Protein 2WDA (pdb70)

Secondary structure (DSSP, 8-state):
-HHHHHHHHHHHHHHH--S--TTSTTHHHHHHHHHHHHHHHHHH---BTTBSSTT-BSSSTHHHHHHHHHHHHHHHHHHSTTSS-TT-HHHHHHHHHHHHHHHHHTSSTT----S-HHIIIIIHHHHHHHHHHHTHHHH-HHHHHHHHHHHHHHS-GGGGSSS-TTSSHHHHHHHHHHHHHHHHHTT-HHHHHHHHHHHGGGSS-BSSSSEEBTTS-EEETTTEE-TTTHHHHHHHHHHHHHHHHTTSTT----TTHHHHHHHIIIIIGGGEETTEE-GGGSGGGGG-SSBTT-TT----SHHHHHHHHHHHHHHHHTTS-HHHHHHHHHHHHHHHHH--SS-GGG-TT--HHHHHHHHHHHHSSSPPPPPPSEEEEEGGGTEEEEEETTEEEEEE---SSS-S--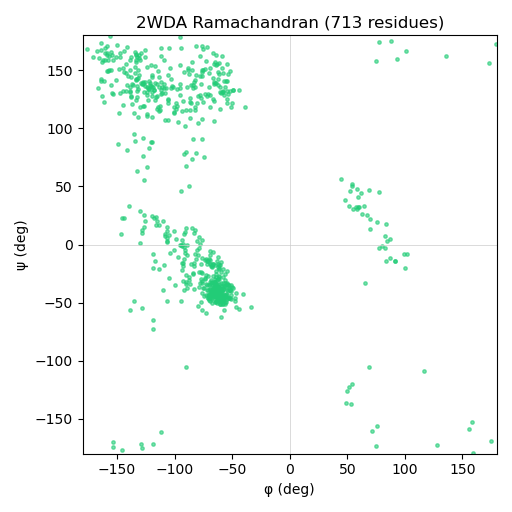-BTTB-TT-GGGGSSEEEEEETTS---TTTSS-TTTS-TTS-TT-EEE-----TTTT-STT----S---EEEEE-SS-EEEEEEEE-TTS--EEEEEEEE-SS-EEEEEEEEE--SSSEEEEEEEEEEEETT--PPEEEETTEEEETTTEEEE--TTT-EEEEEEEEEEGGGSBTTB---EEEEEEEEEEEEEEES-SSEEEEEEEEET--HHHHHHHHH-SSS-EEEEEETTEEEEEEGGGTEEEEEESSSEEETTEEESSSEEEEEEEETTEEEEEEE-TT-----EEEEE-S-EEEEEEE-TTEEEEE-BSSEEEEE--TTTTPPEEEEEEE-

Solvent-accessible surface area: 25377 Å² total; per-residue (Å²): 56,109,63,27,42,38,6,26,151,109,5,40,27,14,19,15,19,98,83,45,82,40,84,39,116,23,20,25,45,25,5,42,92,3,0,101,38,0,109,118,7,83,87,59,14,40,44,54,115,89,13,0,1,85,73,47,59,9,96,87,2,48,7,1,19,22,1,3,22,39,0,32,14,0,0,16,0,21,44,19,112,44,1,69,10,57,43,48,104,46,3,25,60,23,0,28,124,0,12,56,28,0,44,80,46,6,3,37,72,88,18,122,113,73,57,49,58,78,24,1,4,0,2,1,0,55,38,12,1,19,0,2,1,17,0,47,122,87,6,41,85,127,78,16,60,43,8,5,45,3,0,43,71,8,1,56,78,87,33,8,44,75,68,83,62,50,5,10,0,0,7,2,0,3,0,0,22,1,3,0,2,29,0,2,2,32,98,23,66,77,33,0,25,48,1,57,77,6,0,37,51,2,1,70,74,35,106,102,25,21,3,1,16,67,49,1,0,0,0,1,37,61,88,8,2,1,0,1,16,32,0,25,43,0,0,22,0,0,0,32,1,13,39,0,1,48,75,30,142,15,70,10,103,47,117,19,64,73,50,0,4,60,2,2,42,82,1,0,2,4,0,0,5,12,0,0,0,0,12,6,0,0,14,21,3,12,0,50,0,33,34,128,62,25,63,61,98,14,38,46,12,0,0,14,13,0,2,48,0,0,8,1,2,8,8,3,1,60,37,8,60,114,61,20,71,132,116,4,38,24,38,0,20,0,3,26,126,72,4,84,25,38,75,1,45,82,3,77,17,3,36,5,2,11,4,20,50,0,35,62,5,32,123,31,134,56,154,36,26,103,26,69,76,7,7,63,20,2,3,14,0,0,18,1,1,0,9,24,98,35,0,0,0,0,1,0,0,0,0,68,65,3,3,9,9,1,0,1,70,27,10,2,13,70,0,2,6,15,0,3,0,3,5,2,0,6,11,50,85,66,126,4,37,15,6,7,40,4,1,5,8,4,5,21,14,32,44,0,1,2,0,1,1,5,24,84,159,26,72,55,123,21,48,30,69,95,0,52,16,58,5,116,6,126,8,0,0,0,0,23,39,36,53,7,2,0,0,0,0,23,0,61,12,7,41,27,86,2,63,0,45,0,0,2,0,1,1,50,34,0,0,0,0,0,0,1,16,0,61,6,79,34,47,48,53,0,13,0,0,2,4,1,7,6,8,16,135,40,10,117,43,48,46,39,105,23,180,54,32,0,16,0,94,59,21,1,0,0,18,0,53,14,69,43,6,111,42,66,84,49,75,69,74,1,0,5,35,50,2,2,94,60,0,27,92,69,134,84,46,17,60,0,4,4,0,29,14,69,27,32,79,68,12,91,46,26,83,11,56,3,3,1,1,1,36,18,65,136,52,27,0,35,161,51,17,69,62,229,134,27,30,66,53,55,9,32,39,72,110,43,0,0,0,27,2,50,93,23,12,5,18,0,0,0,0,18,95,46,22,73,3,54,39,0,45,3,80,35,9,0,0,0,3,2,25,109,141,76,66,37,1,18,2,37,2,0,4,0,20,24,60,21,124,40,4,54,0,35,7,60,47,46,0,44,52,47,94,120,33,35,118,50,12,97,57,70,43,55,40,130,96,0,49,1,101,1,69,2,36,87,64,6,66,32,9,55,2,52,2,48,28,96

Nearest PDB structures (foldseek):
  2wda-assembly1_A  TM=1.001E+00  e=0.000E+00  Streptomyces violaceoruber
  2x03-assembly1_A  TM=9.486E-01  e=0.000E+00  Streptomyces coelicolor A3(2)
  1rwh-assembly1_A  TM=9.400E-01  e=1.380E-71  Paenarthrobacter aurescens
  6f2p-assembly1_A  TM=9.163E-01  e=7.583E-70  Paenibacillus
  8fnx-assembly1_A  TM=8.709E-01  e=1.068E-61  Cutibacterium acnes HL110PA3

Radius of gyration: 27.07 Å; Cα contacts (8 Å, |Δi|>4): 1788; chains: 1; bounding box: 62×79×57 Å

Foldseek 3Di:
DVLLLVLLVLLCCLVAHDDDDCVDPPNLVLLQVLLVLLVVCLVQQDQDLFAGGPPQGCVVVVSLLLLLVSLLSLLSNQPDPNHVCHVPVSSVVSSLVSLVSCLVRPQAQVDDDDHDLCSQQFRNLLSLLVSCSSCVVVNDDVSLVRSLRSNCRSQNLVLLPDCDDCCHQLSVLRNLSSLLSSCSSVVPVVSNLSSLVSCVVQQDADLFFAHAHPLQFGDHLGFAGACQASVLSRLQSLLSSQSSCPPHPNHRDPPSNVSSLVSVVRHFLLQDDLQFRDVLNHFLQLLAFQFPSDPLRHGDHRNNSSLSSLLSVLSNLVPDDPVSVQVSLQQLLQSQVRQPPARSLPRSVDRVNSNVSSVCSNVDDDHHDDRDAWKRWNLSNLKIWGHALFKIKIWAAFAPRHFCGADDQQTQQLSQRSHQGAIGMDGPPAHPCFSPQCDVFFDDSQAHAQGKAFPDDDDRQACHHSRNDGDHHQQFGWWGPGRKIKTWHFDQGGPFRWTKIWIWTGDNFKIKIKIWQTFGQPQGWMKGWNGKTWQFPPHDFDWDDDQFKIATHPWFIKGHHRVQKDKDKDKTKGASCVRGVRRDGDIDIIIMITIMGICDTGDGTDMGIMMTGTNDDPVVGVVVNVDPPQKDFQDHYQQKTWIQGVVQQKIWMFGNAFDDTVQKGKHGGKIKMWGDDVFKIKIKIAHRSQPQDKMKMKGQFAFDFWPDWDPQWDWDDHGRITMIIGRHHRSGYITMTMTGGD

B-factor: mean 25.22, std 9.28, range [2.0, 76.37]

InterPro domains:
  IPR003159 Polysaccharide lyase family 8, central domain [PF02278] (408-658)
  IPR004103 Polysaccharide lyase family 8, C-terminal [PF02884] (666-729)
  IPR006311 Twin-arginine translocation pathway, signal sequence [PS51318] (1-32)
  IPR008929 Chondroitin AC/alginate lyase [G3DSA:1.50.10.100] (35-405)
  IPR008929 Chondroitin AC/alginate lyase [SSF48230] (36-403)
  IPR011013 Galactose mutarotase-like domain superfamily [SSF74650] (406-660)
  IPR011071 Polysaccharide lyase family 8-like, C-terminal [G3DSA:2.60.220.10] (662-776)
  IPR011071 Polysaccharide lyase family 8-like, C-terminal [SSF49863] (663-775)
  IPR012970 Polysaccharide lyase 8, N-terminal alpha-helical [PF08124] (45-367)
  IPR014718 Glycoside hydrolase-type carbohydrate-binding [G3DSA:2.70.98.10] (406-661)
  IPR038970 Polysaccharide lyase 8 [PTHR38481] (1-737)

Sequence (742 aa):
ADPYDALRRRWLGITLGTGYDPAAEPYASRRLAETGERAREHRATMAPTPTSLWPGHPFDPPAGITFAYGRLWTMTEAYVQEGTGATGDPALLADILRGLDHLSATVYHPATTRYGNWWEWQIGSPRLLMDITAALYDHLGADRVAAACAAVDHFVPDAMLGAYTGTSTGANRVDLCRRSVALRGVLGRAPAKIALARDALSPVFPYVTKGDGLYADGSFVQHTWVAYSGTYGQVMLDGLGRLFTLLAGSEWEVTDPGRQLVLDSVEHAYAPLIHDGLVMDTVNGRAISRGYLKSDDLHVMRSDHFHGQQLIAAMAVLAGGASNAERERWHARIKGWIERDTVTPVLTAPQFPVADLTRLHAIADAPGEAAPEPVGHHHLFAAMDRAVHRRPAFTAGLAMASDRIAHYECGNGENPRGWHTGAGMLTWWANGTTRADQYTDWFWPTVDWYRLPGTTVSTKRLADRAGGEWGAPKPDVRWVGGATDGEYAAVGQHLKGLGSTLEARKSWFFLDDAVVCLGAGITTCADGVPVETVVDNRNLGEGGTQALVRGRHWAHLEGHGGWIVPGGALRTLREDRTGAWSDINTTSTTERRTRRWQTLWLDHGTDPAGADYVYTVMPGASRAALARRAADRHWLTVLANDDRRQAVSVPSLGLTAANFWQAGTTAGPLTTTAGASVLVRRRRGRTATLRVSEPPRTGEALEIVWDHPVVGAVLRADETVEILATGRRLHLRVTTPGVVCTTHECEVTLS

Structure (mmCIF, N/CA/C/O backbone):
data_2WDA
#
_entry.id   2WDA
#
_cell.length_a   140.508
_cell.length_b   140.508
_cell.length_c   100.764
_cell.angle_alpha   90.00
_cell.angle_beta   90.00
_cell.angle_gamma   90.00
#
_symmetry.space_group_name_H-M   'P 43 21 2'
#
loop_
_entity.id
_entity.type
_entity.pdbx_description
1 polymer 'PUTATIVE SECRETED LYASE'
2 branched '4-deoxy-alpha-L-threo-hex-4-enopyranuronic acid-(1-3)-2-acetamido-2-deoxy-4-O-sulfo-beta-D-galactopyranose'
3 non-polymer 'FORMIC ACID'
4 non-polymer GLYCEROL
5 non-polymer DI(HYDROXYETHYL)ETHER
6 non-polymer 'MAGNESIUM ION'
7 water water
#
loop_
_atom_site.group_PDB
_atom_site.id
_atom_site.type_symbol
_atom_site.label_atom_id
_atom_site.label_alt_id
_atom_site.label_comp_id
_atom_site.label_asym_id
_atom_site.label_entity_id
_atom_site.label_seq_id
_atom_site.pdbx_PDB_ins_code
_atom_site.Cartn_x
_atom_site.Cartn_y
_atom_site.Cartn_z
_atom_site.occupancy
_atom_site.B_iso_or_equiv
_atom_site.auth_seq_id
_atom_site.auth_comp_id
_atom_site.auth_asym_id
_atom_site.auth_atom_id
_atom_site.pdbx_PDB_model_num
ATOM 1 N N . ALA A 1 24 ? 13.017 43.135 8.682 1.00 50.41 24 ALA A N 1
ATOM 2 C CA . ALA A 1 24 ? 12.766 42.752 10.135 1.00 48.45 24 ALA A CA 1
ATOM 3 C C . ALA A 1 24 ? 12.261 41.340 10.356 1.00 46.76 24 ALA A C 1
ATOM 4 O O . ALA A 1 24 ? 12.739 40.625 11.243 1.00 46.12 24 ALA A O 1
ATOM 5 N N . ASP A 1 25 ? 11.292 40.970 9.525 1.00 45.73 25 ASP A N 1
ATOM 6 C CA . ASP A 1 25 ? 10.671 39.646 9.511 1.00 45.29 25 ASP A CA 1
ATOM 7 C C . ASP A 1 25 ? 11.572 38.365 9.323 1.00 42.68 25 ASP A C 1
ATOM 8 O O . ASP A 1 25 ? 11.222 37.356 9.911 1.00 43.64 25 ASP A O 1
ATOM 13 N N . PRO A 1 26 ? 12.731 38.413 8.593 1.00 39.97 26 PRO A N 1
ATOM 14 C CA . PRO A 1 26 ? 13.523 37.166 8.625 1.00 38.85 26 PRO A CA 1
ATOM 15 C C . PRO A 1 26 ? 14.131 36.892 10.017 1.00 37.50 26 PRO A C 1
ATOM 16 O O . PRO A 1 26 ? 14.091 35.752 10.433 1.00 38.18 26 PRO A O 1
ATOM 20 N N . TYR A 1 27 ? 14.610 37.917 10.732 1.00 35.59 27 TYR A N 1
ATOM 21 C CA . TYR A 1 27 ? 15.023 37.787 12.142 1.00 34.62 27 TYR A CA 1
ATOM 22 C C . TYR A 1 27 ? 13.913 37.423 13.108 1.00 34.69 27 TYR A C 1
ATOM 23 O O . TYR A 1 27 ? 14.102 36.529 13.966 1.00 34.86 27 TYR A O 1
ATOM 32 N N . ASP A 1 28 ? 12.753 38.064 12.973 1.00 33.30 28 ASP A N 1
ATOM 33 C CA . ASP A 1 28 ? 11.642 37.717 13.842 1.00 33.69 28 ASP A CA 1
ATOM 34 C C . ASP A 1 28 ? 11.208 36.276 13.596 1.00 31.79 28 ASP A C 1
ATOM 35 O O . ASP A 1 28 ? 10.908 35.559 14.541 1.00 32.69 28 ASP A O 1
ATOM 40 N N . ALA A 1 29 ? 11.181 35.856 12.346 1.00 30.80 29 ALA A N 1
ATOM 41 C CA . ALA A 1 29 ? 10.806 34.481 12.011 1.00 29.99 29 ALA A CA 1
ATOM 42 C C . ALA A 1 29 ? 11.800 33.452 12.630 1.00 29.19 29 ALA A C 1
ATOM 43 O O . ALA A 1 29 ? 11.386 32.483 13.195 1.00 28.23 29 ALA A O 1
ATOM 45 N N . LEU A 1 30 ? 13.102 33.712 12.529 1.00 29.35 30 LEU A N 1
ATOM 46 C CA . LEU A 1 30 ? 14.134 32.837 13.112 1.00 29.06 30 LEU A CA 1
ATOM 47 C C . LEU A 1 30 ? 13.970 32.782 14.650 1.00 28.88 30 LEU A C 1
ATOM 48 O O . LEU A 1 30 ? 14.036 31.712 15.256 1.00 28.26 30 LEU A O 1
ATOM 53 N N . ARG A 1 31 ? 13.645 33.918 15.257 1.00 28.93 31 ARG A N 1
ATOM 54 C CA . ARG A 1 31 ? 13.467 33.974 16.709 1.00 29.18 31 ARG A CA 1
ATOM 55 C C . ARG A 1 31 ? 12.286 33.140 17.116 1.00 29.77 31 ARG A C 1
ATOM 56 O O . ARG A 1 31 ? 12.374 32.359 18.082 1.00 28.26 31 ARG A O 1
ATOM 64 N N . ARG A 1 32 ? 11.194 33.275 16.366 1.00 30.82 32 ARG A N 1
ATOM 65 C CA . ARG A 1 32 ? 10.010 32.476 16.673 1.00 32.86 32 ARG A CA 1
ATOM 66 C C . ARG A 1 32 ? 10.319 30.994 16.513 1.00 32.12 32 ARG A C 1
ATOM 67 O O . ARG A 1 32 ? 9.880 30.182 17.332 1.00 33.35 32 ARG A O 1
ATOM 75 N N . ARG A 1 33 ? 11.054 30.643 15.461 1.00 29.78 33 ARG A N 1
ATOM 76 C CA . ARG A 1 33 ? 11.360 29.259 15.166 1.00 29.97 33 ARG A CA 1
ATOM 77 C C . ARG A 1 33 ? 12.280 28.704 16.318 1.00 27.62 33 ARG A C 1
ATOM 78 O O . ARG A 1 33 ? 12.034 27.651 16.838 1.00 27.10 33 ARG A O 1
ATOM 86 N N . TRP A 1 34 ? 13.235 29.493 16.802 1.00 26.84 34 TRP A N 1
ATOM 87 C CA . TRP A 1 34 ? 14.027 29.089 17.966 1.00 26.85 34 TRP A CA 1
ATOM 88 C C . TRP A 1 34 ? 13.189 28.835 19.220 1.00 27.16 34 TRP A C 1
ATOM 89 O O . TRP A 1 34 ? 13.434 27.875 19.972 1.00 26.67 34 TRP A O 1
ATOM 100 N N . LEU A 1 35 ? 12.166 29.662 19.427 1.00 27.42 35 LEU A N 1
ATOM 101 C CA . LEU A 1 35 ? 11.271 29.439 20.574 1.00 27.63 35 LEU A CA 1
ATOM 102 C C . LEU A 1 35 ? 10.453 28.184 20.439 1.00 26.41 35 LEU A C 1
ATOM 103 O O . LEU A 1 35 ? 10.150 27.534 21.435 1.00 26.34 35 LEU A O 1
ATOM 108 N N . GLY A 1 36 ? 10.097 27.834 19.212 1.00 26.21 36 GLY A N 1
ATOM 109 C CA . GLY A 1 36 ? 9.323 26.617 18.999 1.00 25.68 36 GLY A CA 1
ATOM 110 C C . GLY A 1 36 ? 10.186 25.407 19.361 1.00 26.59 36 GLY A C 1
ATOM 111 O O . GLY A 1 36 ? 9.723 24.470 20.000 1.00 27.50 36 GLY A O 1
ATOM 112 N N . ILE A 1 37 ? 11.465 25.458 18.989 1.00 27.05 37 ILE A N 1
ATOM 113 C CA . ILE A 1 37 ? 12.412 24.367 19.245 1.00 26.62 37 ILE A CA 1
ATOM 114 C C . ILE A 1 37 ? 12.702 24.264 20.729 1.00 26.55 37 ILE A C 1
ATOM 115 O O . ILE A 1 37 ? 12.843 23.174 21.278 1.00 25.55 37 ILE A O 1
ATOM 120 N N . THR A 1 38 ? 12.796 25.423 21.371 1.00 27.14 38 THR A N 1
ATOM 121 C CA . THR A 1 38 ? 13.245 25.498 22.748 1.00 27.86 38 THR A CA 1
ATOM 122 C C . THR A 1 38 ? 12.123 25.308 23.758 1.00 27.98 38 THR A C 1
ATOM 123 O O . THR A 1 38 ? 12.350 24.761 24.844 1.00 27.74 38 THR A O 1
ATOM 127 N N . LEU A 1 39 ? 10.927 25.771 23.417 1.00 27.65 39 LEU A N 1
ATOM 128 C CA . LEU A 1 39 ? 9.888 25.850 24.414 1.00 28.96 39 LEU A CA 1
ATOM 129 C C . LEU A 1 39 ? 8.757 24.948 24.045 1.00 29.50 39 LEU A C 1
ATOM 130 O O . LEU A 1 39 ? 7.893 24.712 24.845 1.00 29.64 39 LEU A O 1
ATOM 135 N N . GLY A 1 40 ? 8.734 24.479 22.808 1.00 31.27 40 GLY A N 1
ATOM 136 C CA . GLY A 1 40 ? 7.800 23.436 22.436 1.00 33.78 40 GLY A CA 1
ATOM 137 C C . GLY A 1 40 ? 6.502 23.939 21.873 1.00 36.33 40 GLY A C 1
ATOM 138 O O . GLY A 1 40 ? 6.092 25.081 22.113 1.00 36.07 40 GLY A O 1
ATOM 139 N N . THR A 1 41 ? 5.836 23.049 21.147 1.00 38.87 41 THR A N 1
ATOM 140 C CA . THR A 1 41 ? 4.818 23.432 20.194 1.00 40.79 41 THR A CA 1
ATOM 141 C C . THR A 1 41 ? 3.849 22.303 19.979 1.00 41.06 41 THR A C 1
ATOM 142 O O . THR A 1 41 ? 4.267 21.167 19.835 1.00 41.58 41 THR A O 1
ATOM 146 N N . GLY A 1 42 ? 2.559 22.637 19.930 1.00 41.77 42 GLY A N 1
ATOM 147 C CA . GLY A 1 42 ? 1.506 21.696 19.562 1.00 42.10 42 GLY A CA 1
ATOM 148 C C . GLY A 1 42 ? 1.277 20.601 20.601 1.00 42.56 42 GLY A C 1
ATOM 149 O O . GLY A 1 42 ? 1.223 19.399 20.254 1.00 42.76 42 GLY A O 1
ATOM 150 N N . TYR A 1 43 ? 1.188 21.008 21.866 1.00 40.81 43 TYR A N 1
ATOM 151 C CA . TYR A 1 43 ? 0.856 20.105 22.944 1.00 40.68 43 TYR A CA 1
ATOM 152 C C . TYR A 1 43 ? -0.210 20.797 23.800 1.00 41.38 43 TYR A C 1
ATOM 153 O O . TYR A 1 43 ? -0.395 22.016 23.729 1.00 41.73 43 TYR A O 1
ATOM 162 N N . ASP A 1 44 ? -0.897 20.017 24.617 1.00 41.61 44 ASP A N 1
ATOM 163 C CA . ASP A 1 44 ? -1.852 20.592 25.537 1.00 42.08 44 ASP A CA 1
ATOM 164 C C . ASP A 1 44 ? -1.220 20.689 26.935 1.00 40.40 44 ASP A C 1
ATOM 165 O O . ASP A 1 44 ? -0.945 19.664 27.538 1.00 40.28 44 ASP A O 1
ATOM 170 N N . PRO A 1 45 ? -1.007 21.922 27.448 1.00 39.71 45 PRO A N 1
ATOM 171 C CA . PRO A 1 45 ? -0.375 22.140 28.769 1.00 39.48 45 PRO A CA 1
ATOM 172 C C . PRO A 1 45 ? -1.172 21.565 29.915 1.00 39.61 45 PRO A C 1
ATOM 173 O O . PRO A 1 45 ? -0.623 21.322 31.019 1.00 39.87 45 PRO A O 1
ATOM 177 N N . ALA A 1 46 ? -2.444 21.319 29.668 1.00 39.23 46 ALA A N 1
ATOM 178 C CA . ALA A 1 46 ? -3.255 20.633 30.671 1.00 40.25 46 ALA A CA 1
ATOM 179 C C . ALA A 1 46 ? -2.995 19.094 30.734 1.00 40.11 46 ALA A C 1
ATOM 180 O O . ALA A 1 46 ? -3.257 18.468 31.772 1.00 39.68 46 ALA A O 1
ATOM 182 N N . ALA A 1 47 ? -2.492 18.496 29.649 1.00 39.52 47 ALA A N 1
ATOM 183 C CA . ALA A 1 47 ? -2.242 17.050 29.631 1.00 39.81 47 ALA A CA 1
ATOM 184 C C . ALA A 1 47 ? -0.984 16.667 30.414 1.00 40.06 47 ALA A C 1
ATOM 185 O O . ALA A 1 47 ? -0.050 17.468 30.520 1.00 38.94 47 ALA A O 1
ATOM 187 N N . GLU A 1 48 ? -0.988 15.449 30.980 1.00 40.20 48 GLU A N 1
ATOM 188 C CA . GLU A 1 48 ? 0.215 14.878 31.561 1.00 40.10 48 GLU A CA 1
ATOM 189 C C . GLU A 1 48 ? 1.045 14.286 30.432 1.00 39.24 48 GLU A C 1
ATOM 190 O O . GLU A 1 48 ? 0.492 13.812 29.440 1.00 40.50 48 GLU A O 1
ATOM 196 N N . PRO A 1 49 ? 2.379 14.341 30.548 1.00 37.80 49 PRO A N 1
ATOM 197 C CA . PRO A 1 49 ? 3.133 14.869 31.671 1.00 36.48 49 PRO A CA 1
ATOM 198 C C . PRO A 1 49 ? 3.537 16.355 31.564 1.00 35.32 49 PRO A C 1
ATOM 199 O O . PRO A 1 49 ? 4.215 16.849 32.474 1.00 35.34 49 PRO A O 1
ATOM 203 N N . TYR A 1 50 ? 3.168 17.054 30.483 1.00 34.35 50 TYR A N 1
ATOM 204 C CA . TYR A 1 50 ? 3.369 18.503 30.394 1.00 33.75 50 TYR A CA 1
ATOM 205 C C . TYR A 1 50 ? 2.901 19.272 31.638 1.00 34.81 50 TYR A C 1
ATOM 206 O O . TYR A 1 50 ? 3.669 20.120 32.183 1.00 35.16 50 TYR A O 1
ATOM 215 N N . ALA A 1 51 ? 1.694 18.935 32.129 1.00 34.79 51 ALA A N 1
ATOM 216 C CA . ALA A 1 51 ? 1.055 19.683 33.223 1.00 34.94 51 ALA A CA 1
ATOM 217 C C . ALA A 1 51 ? 1.906 19.669 34.476 1.00 35.09 51 ALA A C 1
ATOM 218 O O . ALA A 1 51 ? 2.194 20.739 35.037 1.00 35.70 51 ALA A O 1
ATOM 220 N N . SER A 1 52 ? 2.383 18.493 34.869 1.00 34.19 52 SER A N 1
ATOM 221 C CA . SER A 1 52 ? 3.245 18.426 36.038 1.00 34.82 52 SER A CA 1
ATOM 222 C C . SER A 1 52 ? 4.652 19.036 35.862 1.00 34.15 52 SER A C 1
ATOM 223 O O . SER A 1 52 ? 5.215 19.602 36.852 1.00 34.93 52 SER A O 1
ATOM 226 N N A ARG A 1 53 ? 5.250 18.907 34.666 0.50 33.27 53 ARG A N 1
ATOM 227 N N B ARG A 1 53 ? 5.204 18.919 34.655 0.50 33.08 53 ARG A N 1
ATOM 228 C CA A ARG A 1 53 ? 6.583 19.507 34.407 0.50 32.04 53 ARG A CA 1
ATOM 229 C CA B ARG A 1 53 ? 6.523 19.467 34.368 0.50 31.71 53 ARG A CA 1
ATOM 230 C C A ARG A 1 53 ? 6.478 21.050 34.431 0.50 31.14 53 ARG A C 1
ATOM 231 C C B ARG A 1 53 ? 6.467 21.017 34.414 0.50 30.95 53 ARG A C 1
ATOM 232 O O A ARG A 1 53 ? 7.336 21.720 35.012 0.50 30.47 53 ARG A O 1
ATOM 233 O O B ARG A 1 53 ? 7.348 21.656 34.999 0.50 30.28 53 ARG A O 1
ATOM 248 N N . LEU A 1 54 ? 5.408 21.595 33.843 1.00 30.29 54 LEU A N 1
ATOM 249 C CA . LEU A 1 54 ? 5.182 23.050 33.881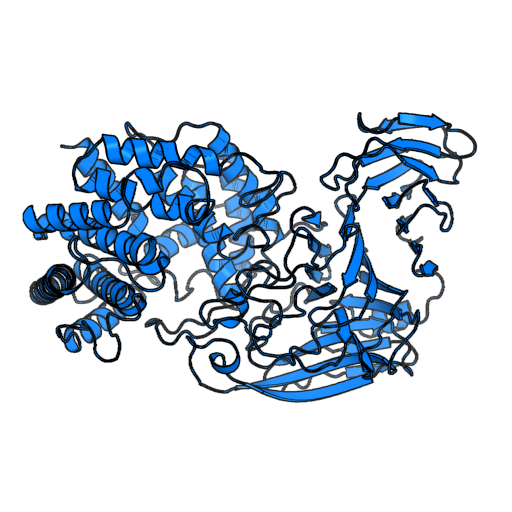 1.00 29.45 54 LEU A CA 1
ATOM 250 C C . LEU A 1 54 ? 4.914 23.502 35.322 1.00 30.68 54 LEU A C 1
ATOM 251 O O . LEU A 1 54 ? 5.461 24.534 35.797 1.00 31.45 54 LEU A O 1
ATOM 256 N N . ALA A 1 55 ? 4.148 22.701 36.062 1.00 30.56 55 ALA A N 1
ATOM 257 C CA . ALA A 1 55 ? 3.836 23.107 37.429 1.00 31.71 55 ALA A CA 1
ATOM 258 C C . ALA A 1 55 ? 5.116 23.144 38.240 1.00 31.27 55 ALA A C 1
ATOM 259 O O . ALA A 1 55 ? 5.341 24.063 39.020 1.00 32.36 55 ALA A O 1
ATOM 261 N N . GLU A 1 56 ? 5.973 22.171 38.013 1.00 32.02 56 GLU A N 1
ATOM 262 C CA . GLU A 1 56 ? 7.210 22.049 38.752 1.00 32.84 56 GLU A CA 1
ATOM 263 C C . GLU A 1 56 ? 8.190 23.172 38.418 1.00 32.08 56 GLU A C 1
ATOM 264 O O . GLU A 1 56 ? 8.984 23.560 39.239 1.00 32.04 56 GLU A O 1
ATOM 270 N N . THR A 1 57 ? 8.135 23.669 37.197 1.00 31.09 57 THR A N 1
ATOM 271 C CA . THR A 1 57 ? 8.995 24.727 36.725 1.00 30.54 57 THR A CA 1
ATOM 272 C C . THR A 1 57 ? 8.561 26.042 37.432 1.00 30.34 57 THR A C 1
ATOM 273 O O . THR A 1 57 ? 9.412 26.810 37.961 1.00 30.11 57 THR A O 1
ATOM 277 N N . GLY A 1 58 ? 7.245 26.271 37.447 1.00 30.21 58 GLY A N 1
ATOM 278 C CA . GLY A 1 58 ? 6.615 27.334 38.237 1.00 29.91 58 GLY A CA 1
ATOM 279 C C . GLY A 1 58 ? 7.134 27.369 39.644 1.00 30.55 58 GLY A C 1
ATOM 280 O O . GLY A 1 58 ? 7.645 28.406 40.098 1.00 29.77 58 GLY A O 1
ATOM 281 N N . GLU A 1 59 ? 7.056 26.213 40.311 1.00 31.21 59 GLU A N 1
ATOM 282 C CA . GLU A 1 59 ? 7.548 26.082 41.669 1.00 33.01 59 GLU A CA 1
ATOM 283 C C . GLU A 1 59 ? 9.052 26.365 41.852 1.00 32.10 59 GLU A C 1
ATOM 284 O O . GLU A 1 59 ? 9.422 27.086 42.782 1.00 32.50 59 GLU A O 1
ATOM 290 N N . ARG A 1 60 ? 9.909 25.836 40.979 1.00 30.17 60 ARG A N 1
ATOM 291 C CA . ARG A 1 60 ? 11.346 26.184 41.058 1.00 29.86 60 ARG A CA 1
ATOM 292 C C . ARG A 1 60 ? 11.585 27.705 40.856 1.00 28.17 60 ARG A C 1
ATOM 293 O O . ARG A 1 60 ? 12.410 28.319 41.555 1.00 26.00 60 ARG A O 1
ATOM 301 N N . ALA A 1 61 ? 10.853 28.263 39.889 1.00 27.29 61 ALA A N 1
ATOM 302 C CA . ALA A 1 61 ? 10.908 29.692 39.596 1.00 27.85 61 ALA A CA 1
ATOM 303 C C . ALA A 1 61 ? 10.541 30.539 40.844 1.00 28.55 61 ALA A C 1
ATOM 304 O O . ALA A 1 61 ? 11.288 31.474 41.213 1.00 28.25 61 ALA A O 1
ATOM 306 N N . ARG A 1 62 ? 9.430 30.173 41.489 1.00 29.28 62 ARG A N 1
ATOM 307 C CA . ARG A 1 62 ? 8.947 30.882 42.652 1.00 31.39 62 ARG A CA 1
ATOM 308 C C . ARG A 1 62 ? 10.049 30.897 43.702 1.00 30.43 62 ARG A C 1
ATOM 309 O O . ARG A 1 62 ? 10.320 31.924 44.289 1.00 31.51 62 ARG A O 1
ATOM 317 N N . GLU A 1 63 ? 10.726 29.776 43.919 1.00 29.65 63 GLU A N 1
ATOM 318 C CA . GLU A 1 63 ? 11.744 29.740 44.958 1.00 29.46 63 GLU A CA 1
ATOM 319 C C . GLU A 1 63 ? 13.004 30.457 44.495 1.00 29.73 63 GLU A C 1
ATOM 320 O O . GLU A 1 63 ? 13.758 30.999 45.298 1.00 30.21 63 GLU A O 1
ATOM 326 N N . HIS A 1 64 ? 13.289 30.418 43.201 1.00 29.63 64 HIS A N 1
ATOM 327 C CA . HIS A 1 64 ? 14.488 31.124 42.730 1.00 29.84 64 HIS A CA 1
ATOM 328 C C . HIS A 1 64 ? 14.308 32.643 42.917 1.00 28.90 64 HIS A C 1
ATOM 329 O O . HIS A 1 64 ? 15.202 33.333 43.368 1.00 27.12 64 HIS A O 1
ATOM 336 N N . ARG A 1 65 ? 13.125 33.108 42.569 1.00 29.36 65 ARG A N 1
ATOM 337 C CA . ARG A 1 65 ? 12.731 34.486 42.763 1.00 32.45 65 ARG A CA 1
ATOM 338 C C . ARG A 1 65 ? 12.896 34.870 44.240 1.00 33.56 65 ARG A C 1
ATOM 339 O O . ARG A 1 65 ? 13.562 35.851 44.571 1.00 33.64 65 ARG A O 1
ATOM 347 N N . ALA A 1 66 ? 12.353 34.029 45.135 1.00 33.86 66 ALA A N 1
ATOM 348 C CA . ALA A 1 66 ? 12.339 34.345 46.558 1.00 33.27 66 ALA A CA 1
ATOM 349 C C . ALA A 1 66 ? 13.745 34.470 47.108 1.00 32.24 66 ALA A C 1
ATOM 350 O O . ALA A 1 66 ? 13.971 35.263 48.000 1.00 33.01 66 ALA A O 1
ATOM 352 N N . THR A 1 67 ? 14.701 33.753 46.528 1.00 31.03 67 THR A N 1
ATOM 353 C CA . THR A 1 67 ? 16.077 33.661 47.118 1.00 29.96 67 THR A CA 1
ATOM 354 C C . THR A 1 67 ? 17.172 34.507 46.391 1.00 29.61 67 THR A C 1
ATOM 355 O O . THR A 1 67 ? 18.333 34.623 46.854 1.00 27.83 67 THR A O 1
ATOM 359 N N . MET A 1 68 ? 16.808 35.089 45.245 1.00 29.29 68 MET A N 1
ATOM 360 C CA . MET A 1 68 ? 17.770 35.893 44.471 1.00 30.25 68 MET A CA 1
ATOM 361 C C . MET A 1 68 ? 18.308 37.002 45.409 1.00 30.60 68 MET A C 1
ATOM 362 O O . MET A 1 68 ? 17.527 37.590 46.146 1.00 31.02 68 MET A O 1
ATOM 367 N N . ALA A 1 69 ? 19.614 37.240 45.403 1.00 29.44 69 ALA A N 1
ATOM 368 C CA . ALA A 1 69 ? 20.207 38.170 46.289 1.00 28.91 69 ALA A CA 1
ATOM 369 C C . ALA A 1 69 ? 21.405 38.801 45.645 1.00 28.51 69 ALA A C 1
ATOM 370 O O . ALA A 1 69 ? 22.520 38.362 45.895 1.00 29.33 69 ALA A O 1
ATOM 372 N N . PRO A 1 70 ? 21.204 39.893 44.864 1.00 28.57 70 PRO A N 1
ATOM 373 C CA . PRO A 1 70 ? 22.349 40.519 44.165 1.00 28.11 70 PRO A CA 1
ATOM 374 C C . PRO A 1 70 ? 23.450 41.040 45.086 1.00 28.12 70 PRO A C 1
ATOM 375 O O . PRO A 1 70 ? 23.144 41.718 46.047 1.00 28.52 70 PRO A O 1
ATOM 379 N N . THR A 1 71 ? 24.713 40.721 44.815 1.00 27.78 71 THR A N 1
ATOM 380 C CA . THR A 1 71 ? 25.847 41.239 45.591 1.00 27.73 71 THR A CA 1
ATOM 381 C C . THR A 1 71 ? 26.963 41.455 44.572 1.00 28.35 71 THR A C 1
ATOM 382 O O . THR A 1 71 ? 26.864 41.008 43.417 1.00 28.57 71 THR A O 1
ATOM 386 N N . PRO A 1 72 ? 28.022 42.173 44.941 1.00 29.22 72 PRO A N 1
ATOM 387 C CA . PRO A 1 72 ? 29.032 42.419 43.887 1.00 29.64 72 PRO A CA 1
ATOM 388 C C . PRO A 1 72 ? 29.637 41.123 43.299 1.00 30.02 72 PRO A C 1
ATOM 389 O O . PRO A 1 72 ? 30.350 41.166 42.276 1.00 29.45 72 PRO A O 1
ATOM 393 N N . THR A 1 73 ? 29.420 40.008 43.995 1.00 30.48 73 THR A N 1
ATOM 394 C CA . THR A 1 73 ? 30.137 38.771 43.668 1.00 30.14 73 THR A CA 1
ATOM 395 C C . THR A 1 73 ? 29.228 37.563 43.469 1.00 28.19 73 THR A C 1
ATOM 396 O O . THR A 1 73 ? 29.743 36.493 43.414 1.00 28.49 73 THR A O 1
ATOM 400 N N . SER A 1 74 ? 27.907 37.712 43.352 1.00 27.31 74 SER A N 1
ATOM 401 C CA . SER A 1 74 ? 27.049 36.534 43.293 1.00 27.33 74 SER A CA 1
ATOM 402 C C . SER A 1 74 ? 25.703 37.035 42.941 1.00 27.45 74 SER A C 1
ATOM 403 O O . SER A 1 74 ? 25.444 38.203 43.132 1.00 27.98 74 SER A O 1
ATOM 406 N N . LEU A 1 75 ? 24.827 36.169 42.468 1.00 25.97 75 LEU A N 1
ATOM 407 C CA . LEU A 1 75 ? 23.454 36.543 42.333 1.00 25.41 75 LEU A CA 1
ATOM 408 C C . LEU A 1 75 ? 22.527 35.637 43.215 1.00 26.63 75 LEU A C 1
ATOM 409 O O . LEU A 1 75 ? 21.343 35.996 43.490 1.00 26.56 75 LEU A O 1
ATOM 414 N N . TRP A 1 76 ? 23.036 34.463 43.600 1.00 25.14 76 TRP A N 1
ATOM 415 C CA . TRP A 1 76 ? 22.315 33.610 44.536 1.00 24.57 76 TRP A CA 1
ATOM 416 C C . TRP A 1 76 ? 23.350 33.185 45.549 1.00 24.82 76 TRP A C 1
ATOM 417 O O . TRP A 1 76 ? 24.524 33.007 45.201 1.00 24.29 76 TRP A O 1
ATOM 428 N N . PRO A 1 77 ? 22.940 33.109 46.829 1.00 25.04 77 PRO A N 1
ATOM 429 C CA . PRO A 1 77 ? 23.914 32.857 47.892 1.00 26.86 77 PRO A CA 1
ATOM 430 C C . PRO A 1 77 ? 24.568 31.489 47.694 1.00 27.43 77 PRO A C 1
ATOM 431 O O . PRO A 1 77 ? 23.890 30.581 47.199 1.00 27.25 77 PRO A O 1
ATOM 435 N N . GLY A 1 78 ? 25.837 31.352 48.094 1.00 27.74 78 GLY A N 1
ATOM 436 C CA . GLY A 1 78 ? 26.585 30.108 47.891 1.00 27.96 78 GLY A CA 1
ATOM 437 C C . GLY A 1 78 ? 27.078 29.940 46.448 1.00 29.69 78 GLY A C 1
ATOM 438 O O . GLY A 1 78 ? 27.791 28.992 46.165 1.00 28.61 78 GLY A O 1
ATOM 439 N N . HIS A 1 79 ? 26.732 30.879 45.538 1.00 29.52 79 HIS A N 1
ATOM 440 C CA . HIS A 1 79 ? 27.107 30.781 44.096 1.00 28.30 79 HIS A CA 1
ATOM 441 C C . HIS A 1 79 ? 27.889 31.985 43.581 1.00 27.64 79 HIS A C 1
ATOM 442 O O . HIS A 1 79 ? 27.418 32.738 42.730 1.00 27.88 79 HIS A O 1
ATOM 449 N N . PRO A 1 80 ? 29.109 32.151 44.086 1.00 27.03 80 PRO A N 1
ATOM 450 C CA . PRO A 1 80 ? 29.998 33.229 43.683 1.00 27.20 80 PRO A CA 1
ATOM 451 C C . PRO A 1 80 ? 30.412 33.182 42.192 1.00 27.96 80 PRO A C 1
ATOM 452 O O . PRO A 1 80 ? 30.441 32.086 41.589 1.00 27.52 80 PRO A O 1
ATOM 456 N N . PHE A 1 81 ? 30.782 34.359 41.646 1.00 27.33 81 PHE A N 1
ATOM 457 C CA . PHE A 1 81 ? 31.055 34.526 40.215 1.00 26.69 81 PHE A CA 1
ATOM 458 C C . PHE A 1 81 ? 32.460 34.027 39.979 1.00 27.46 81 PHE A C 1
ATOM 459 O O . PHE A 1 81 ? 32.956 34.018 38.841 1.00 27.00 81 PHE A O 1
ATOM 467 N N . ASP A 1 82 ? 33.143 33.672 41.063 1.00 28.47 82 ASP A N 1
ATOM 468 C CA . ASP A 1 82 ? 34.445 33.048 40.901 1.00 29.99 82 ASP A CA 1
ATOM 469 C C . ASP A 1 82 ? 34.426 31.889 41.866 1.00 29.05 82 ASP A C 1
ATOM 470 O O . ASP A 1 82 ? 34.367 32.108 43.075 1.00 29.83 82 ASP A O 1
ATOM 475 N N . PRO A 1 83 ? 34.446 30.642 41.341 1.00 28.22 83 PRO A N 1
ATOM 476 C CA . PRO A 1 83 ? 34.596 30.253 39.914 1.00 25.25 83 PRO A CA 1
ATOM 477 C C . PRO A 1 83 ? 33.496 30.681 38.958 1.00 21.87 83 PRO A C 1
ATOM 478 O O . PRO A 1 83 ? 32.335 30.797 39.342 1.00 21.54 83 PRO A O 1
ATOM 482 N N . PRO A 1 84 ? 33.830 30.824 37.669 1.00 21.34 84 PRO A N 1
ATOM 483 C CA . PRO A 1 84 ? 32.793 31.294 36.719 1.00 21.01 84 PRO A CA 1
ATOM 484 C C . PRO A 1 84 ? 31.599 30.361 36.588 1.00 21.73 84 PRO A C 1
ATOM 485 O O . PRO A 1 84 ? 30.573 30.799 36.046 1.00 23.01 84 PRO A O 1
ATOM 489 N N . ALA A 1 85 ? 31.622 29.137 37.124 1.00 20.47 85 ALA A N 1
ATOM 490 C CA . ALA A 1 85 ? 30.355 28.344 37.088 1.00 20.18 85 ALA A CA 1
ATOM 491 C C . ALA A 1 85 ? 29.225 29.069 37.772 1.00 20.44 85 ALA A C 1
ATOM 492 O O . ALA A 1 85 ? 28.036 28.800 37.525 1.00 20.93 85 ALA A O 1
ATOM 494 N N . GLY A 1 86 ? 29.575 30.019 38.655 1.00 20.88 86 GLY A N 1
ATOM 495 C CA . GLY A 1 86 ? 28.544 30.681 39.452 1.00 19.96 86 GLY A CA 1
ATOM 496 C C . GLY A 1 86 ? 27.720 31.651 38.622 1.00 19.59 86 GLY A C 1
ATOM 497 O O . GLY A 1 86 ? 26.571 31.979 38.997 1.00 19.99 86 GLY A O 1
ATOM 498 N N . ILE A 1 87 ? 28.338 32.159 37.553 1.00 19.59 87 ILE A N 1
ATOM 499 C CA . ILE A 1 87 ? 27.666 33.003 36.520 1.00 18.56 87 ILE A CA 1
ATOM 500 C C . ILE A 1 87 ? 26.647 32.210 35.700 1.00 19.19 87 ILE A C 1
ATOM 501 O O . ILE A 1 87 ? 25.473 32.620 35.533 1.00 19.11 87 ILE A O 1
ATOM 506 N N . THR A 1 88 ? 27.088 31.060 35.183 1.00 20.10 88 THR A N 1
ATOM 507 C CA . THR A 1 88 ? 26.201 30.156 34.369 1.00 18.39 88 THR A CA 1
ATOM 508 C C . THR A 1 88 ? 25.089 29.641 35.232 1.00 18.07 88 THR A C 1
ATOM 509 O O . THR A 1 88 ? 23.926 29.579 34.799 1.00 18.60 88 THR A O 1
ATOM 513 N N . PHE A 1 89 ? 25.435 29.333 36.489 1.00 18.85 89 PHE A N 1
ATOM 514 C CA . PHE A 1 89 ? 24.472 28.910 37.478 1.00 19.59 89 PHE A CA 1
ATOM 515 C C . PHE A 1 89 ? 23.351 29.939 37.585 1.00 20.27 89 PHE A C 1
ATOM 516 O O . PHE A 1 89 ? 22.099 29.626 37.561 1.00 20.35 89 PHE A O 1
ATOM 524 N N . ALA A 1 90 ? 23.773 31.190 37.670 1.00 20.35 90 ALA A N 1
ATOM 525 C CA . ALA A 1 90 ? 22.775 32.274 37.756 1.00 20.09 90 ALA A CA 1
ATOM 526 C C . ALA A 1 90 ? 21.940 32.388 36.508 1.00 18.42 90 ALA A C 1
ATOM 527 O O . ALA A 1 90 ? 20.709 32.529 36.575 1.00 17.57 90 ALA A O 1
ATOM 529 N N . TYR A 1 91 ? 22.583 32.310 35.345 1.00 19.33 91 TYR A N 1
ATOM 530 C CA . TYR A 1 91 ? 21.793 32.320 34.065 1.00 18.82 91 TYR A CA 1
ATOM 531 C C . TYR A 1 91 ? 20.832 31.124 34.003 1.00 19.30 91 TYR A C 1
ATOM 532 O O . TYR A 1 91 ? 19.650 31.256 33.543 1.00 19.39 91 TYR A O 1
ATOM 541 N N . GLY A 1 92 ? 21.294 29.954 34.504 1.00 19.41 92 GLY A N 1
ATOM 542 C CA . GLY A 1 92 ? 20.389 28.786 34.492 1.00 18.86 92 GLY A CA 1
ATOM 543 C C . GLY A 1 92 ? 19.115 29.027 35.238 1.00 18.89 92 GLY A C 1
ATOM 544 O O . GLY A 1 92 ? 18.041 28.731 34.769 1.00 19.28 92 GLY A O 1
ATOM 545 N N . ARG A 1 93 ? 19.227 29.596 36.428 1.00 20.38 93 ARG A N 1
ATOM 546 C CA . ARG A 1 93 ? 18.038 29.956 37.191 1.00 20.83 93 ARG A CA 1
ATOM 547 C C . ARG A 1 93 ? 17.136 31.080 36.580 1.00 21.85 93 ARG A C 1
ATOM 548 O O . ARG A 1 93 ? 15.876 30.963 36.621 1.00 21.89 93 ARG A O 1
ATOM 556 N N . LEU A 1 94 ? 17.758 32.092 35.956 1.00 20.34 94 LEU A N 1
ATOM 557 C CA . LEU A 1 94 ? 17.010 33.107 35.233 1.00 20.33 94 LEU A CA 1
ATOM 558 C C . LEU A 1 94 ? 16.281 32.481 34.076 1.00 21.57 94 LEU A C 1
ATOM 559 O O . LEU A 1 94 ? 15.127 32.869 33.756 1.00 21.61 94 LEU A O 1
ATOM 564 N N . TRP A 1 95 ? 16.920 31.481 33.436 1.00 21.49 95 TRP A N 1
ATOM 565 C CA . TRP A 1 95 ? 16.209 30.722 32.391 1.00 21.36 95 TRP A CA 1
ATOM 566 C C . TRP A 1 95 ? 14.993 29.963 32.941 1.00 22.41 95 TRP A C 1
ATOM 567 O O . TRP A 1 95 ? 13.935 30.048 32.353 1.00 22.44 95 TRP A O 1
ATOM 578 N N . THR A 1 96 ? 15.120 29.247 34.068 1.00 22.70 96 THR A N 1
ATOM 579 C CA . THR A 1 96 ? 13.919 28.642 34.690 1.00 23.59 96 THR A CA 1
ATOM 580 C C . THR A 1 96 ? 12.816 29.701 35.010 1.00 24.06 96 THR A C 1
ATOM 581 O O . THR A 1 96 ? 11.609 29.492 34.750 1.00 23.99 96 THR A O 1
ATOM 585 N N . MET A 1 97 ? 13.241 30.841 35.550 1.00 24.11 97 MET A N 1
ATOM 586 C CA . MET A 1 97 ? 12.317 31.976 35.774 1.00 24.26 97 MET A CA 1
ATOM 587 C C . MET A 1 97 ? 11.671 32.387 34.474 1.00 24.50 97 MET A C 1
ATOM 588 O O . MET A 1 97 ? 10.431 32.533 34.419 1.00 25.38 97 MET A O 1
ATOM 593 N N . THR A 1 98 ? 12.477 32.500 33.406 1.00 24.55 98 THR A N 1
ATOM 594 C CA . THR A 1 98 ? 11.933 32.878 32.086 1.00 24.27 98 THR A CA 1
ATOM 595 C C . THR A 1 98 ? 10.888 31.877 31.611 1.00 26.30 98 THR A C 1
ATOM 596 O O . THR A 1 98 ? 9.771 32.260 31.221 1.00 25.98 98 THR A O 1
ATOM 600 N N . GLU A 1 99 ? 11.220 30.575 31.693 1.00 26.60 99 GLU A N 1
ATOM 601 C CA . GLU A 1 99 ? 10.227 29.538 31.377 1.00 27.18 99 GLU A CA 1
ATOM 602 C C . GLU A 1 99 ? 8.923 29.677 32.134 1.00 26.26 99 GLU A C 1
ATOM 603 O O . GLU A 1 99 ? 7.821 29.478 31.579 1.00 27.16 99 GLU A O 1
ATOM 609 N N . ALA A 1 100 ? 9.055 29.916 33.424 1.00 26.75 100 ALA A N 1
ATOM 610 C CA . ALA A 1 100 ? 7.896 30.078 34.292 1.00 27.60 100 ALA A CA 1
ATOM 611 C C . ALA A 1 100 ? 7.055 31.245 33.785 1.00 28.30 100 ALA A C 1
ATOM 612 O O . ALA A 1 100 ? 5.839 31.188 33.785 1.00 26.55 100 ALA A O 1
ATOM 614 N N . TYR A 1 101 ? 7.756 32.300 33.361 1.00 29.94 101 TYR A N 1
ATOM 615 C CA . TYR A 1 101 ? 7.114 33.492 32.890 1.00 30.83 101 TYR A CA 1
ATOM 616 C C . TYR A 1 101 ? 6.405 33.281 31.543 1.00 31.15 101 TYR A C 1
ATOM 617 O O . TYR A 1 101 ? 5.249 33.714 31.363 1.00 31.06 101 TYR A O 1
ATOM 626 N N . VAL A 1 102 ? 7.065 32.622 30.595 1.00 30.65 102 VAL A N 1
ATOM 627 C CA . VAL A 1 102 ? 6.449 32.535 29.277 1.00 30.25 102 VAL A CA 1
ATOM 628 C C . VAL A 1 102 ? 5.617 31.318 28.994 1.00 30.41 102 VAL A C 1
ATOM 629 O O . VAL A 1 102 ? 4.873 31.328 28.023 1.00 30.89 102 VAL A O 1
ATOM 633 N N . GLN A 1 103 ? 5.724 30.256 29.783 1.00 30.34 103 GLN A N 1
ATOM 634 C CA . GLN A 1 103 ? 4.920 29.059 29.432 1.00 31.05 103 GLN A CA 1
ATOM 635 C C . GLN A 1 103 ? 3.616 29.065 30.220 1.00 31.87 103 GLN A C 1
ATOM 636 O O . GLN A 1 103 ? 3.656 29.404 31.400 1.00 31.53 103 GLN A O 1
ATOM 642 N N . GLU A 1 104 ? 2.503 28.719 29.567 1.00 32.86 104 GLU A N 1
ATOM 643 C CA . GLU A 1 104 ? 1.258 28.354 30.203 1.00 35.78 104 GLU A CA 1
ATOM 644 C C . GLU A 1 104 ? 1.486 27.235 31.179 1.00 35.71 104 GLU A C 1
ATOM 645 O O . GLU A 1 104 ? 2.438 26.492 31.024 1.00 35.78 104 GLU A O 1
ATOM 651 N N . GLY A 1 105 ? 0.604 27.132 32.188 1.00 35.33 105 GLY A N 1
ATOM 652 C CA . GLY A 1 105 ? 0.514 25.989 33.093 1.00 34.42 105 GLY A CA 1
ATOM 653 C C . GLY A 1 105 ? 1.477 26.052 34.268 1.00 34.37 105 GLY A C 1
ATOM 654 O O . GLY A 1 105 ? 1.567 25.117 35.068 1.00 33.97 105 GLY A O 1
ATOM 655 N N . THR A 1 106 ? 2.228 27.130 34.371 1.00 33.91 106 THR A N 1
ATOM 656 C CA . THR A 1 106 ? 3.255 27.177 35.386 1.00 34.35 106 THR A CA 1
ATOM 657 C C . THR A 1 106 ? 2.804 27.801 36.695 1.00 34.72 106 THR A C 1
ATOM 658 O O . THR A 1 106 ? 3.485 27.662 37.726 1.00 35.19 106 THR A O 1
ATOM 662 N N . GLY A 1 107 ? 1.681 28.507 36.671 1.00 35.79 107 GLY A N 1
ATOM 663 C CA . GLY A 1 107 ? 1.220 29.206 37.878 1.00 36.97 107 GLY A CA 1
ATOM 664 C C . GLY A 1 107 ? 1.825 30.608 38.013 1.00 38.78 107 GLY A C 1
ATOM 665 O O . GLY A 1 107 ? 1.586 31.294 39.034 1.00 40.15 107 GLY A O 1
ATOM 666 N N . ALA A 1 108 ? 2.594 31.036 36.994 1.00 37.17 108 ALA A N 1
ATOM 667 C CA . ALA A 1 108 ? 3.317 32.287 37.039 1.00 36.63 108 ALA A CA 1
ATOM 668 C C . ALA A 1 108 ? 3.405 32.910 35.658 1.00 36.58 108 ALA A C 1
ATOM 669 O O . ALA A 1 108 ? 4.107 33.873 35.482 1.00 36.87 108 ALA A O 1
ATOM 671 N N . THR A 1 109 ? 2.679 32.358 34.683 1.00 36.54 109 THR A N 1
ATOM 672 C CA . THR A 1 109 ? 2.680 32.866 33.333 1.00 36.78 109 THR A CA 1
ATOM 673 C C . THR A 1 109 ? 2.332 34.361 33.257 1.00 37.94 109 THR A C 1
ATOM 674 O O . THR A 1 109 ? 1.247 34.764 33.633 1.00 38.23 109 THR A O 1
ATOM 678 N N . GLY A 1 110 ? 3.210 35.178 32.707 1.00 38.98 110 GLY A N 1
ATOM 679 C CA . GLY A 1 110 ? 2.887 36.586 32.507 1.00 40.07 110 GLY A CA 1
ATOM 680 C C . GLY A 1 110 ? 2.738 37.372 33.799 1.00 40.93 110 GLY A C 1
ATOM 681 O O . GLY A 1 110 ? 2.046 38.395 33.826 1.00 41.89 110 GLY A O 1
ATOM 682 N N . ASP A 1 111 ? 3.394 36.909 34.864 1.00 41.16 111 ASP A N 1
ATOM 683 C CA . ASP A 1 111 ? 3.378 37.606 36.142 1.00 41.33 111 ASP A CA 1
ATOM 684 C C . ASP A 1 111 ? 4.410 38.724 36.109 1.00 41.15 111 ASP A C 1
ATOM 685 O O . ASP A 1 111 ? 5.589 38.437 35.990 1.00 41.73 111 ASP A O 1
ATOM 690 N N . PRO A 1 112 ? 3.970 40.007 36.248 1.00 41.09 112 PRO A N 1
ATOM 691 C CA . PRO A 1 112 ? 4.897 41.161 36.107 1.00 39.59 112 PRO A CA 1
ATOM 692 C C . PRO A 1 112 ? 5.979 41.210 37.160 1.00 37.70 112 PRO A C 1
ATOM 693 O O . PRO A 1 112 ? 7.047 41.745 36.893 1.00 37.51 112 PRO A O 1
ATOM 697 N N . ALA A 1 113 ? 5.712 40.665 38.340 1.00 35.49 113 ALA A N 1
ATOM 698 C CA . ALA A 1 113 ? 6.704 40.633 39.386 1.00 34.92 113 ALA A CA 1
ATOM 699 C C . ALA A 1 113 ? 7.852 39.636 39.130 1.00 35.12 113 ALA A C 1
ATOM 700 O O . ALA A 1 113 ? 8.999 39.867 39.554 1.00 35.90 113 ALA A O 1
ATOM 702 N N . LEU A 1 114 ? 7.522 38.498 38.498 1.00 34.45 114 LEU A N 1
ATOM 703 C CA . LEU A 1 114 ? 8.496 37.529 38.040 1.00 32.63 114 LEU A CA 1
ATOM 704 C C . LEU A 1 114 ? 9.331 38.202 36.954 1.00 31.93 114 LEU A C 1
ATOM 705 O O . LEU A 1 114 ? 10.570 38.226 37.039 1.00 30.64 114 LEU A O 1
ATOM 710 N N . LEU A 1 115 ? 8.641 38.820 35.997 1.00 30.91 115 LEU A N 1
ATOM 711 C CA . LEU A 1 115 ? 9.301 39.600 34.937 1.00 31.58 115 LEU A CA 1
ATOM 712 C C . LEU A 1 115 ? 10.319 40.634 35.451 1.00 31.08 115 LEU A C 1
ATOM 713 O O . LEU A 1 115 ? 11.463 40.658 34.996 1.00 32.31 115 LEU A O 1
ATOM 718 N N . ALA A 1 116 ? 9.937 41.398 36.460 1.00 30.28 116 ALA A N 1
ATOM 719 C CA . ALA A 1 116 ? 10.830 42.363 37.086 1.00 30.63 116 ALA A CA 1
ATOM 720 C C . ALA A 1 116 ? 12.079 41.748 37.695 1.00 29.99 116 ALA A C 1
ATOM 721 O O . ALA A 1 116 ? 13.195 42.321 37.583 1.00 29.69 116 ALA A O 1
ATOM 723 N N . ASP A 1 117 ? 11.905 40.612 38.377 1.00 29.97 117 ASP A N 1
ATOM 724 C CA . ASP A 1 117 ? 13.058 39.939 38.991 1.00 29.90 117 ASP A CA 1
ATOM 725 C C . ASP A 1 117 ? 14.016 39.314 37.982 1.00 28.23 117 ASP A C 1
ATOM 726 O O . ASP A 1 117 ? 15.221 39.324 38.162 1.00 29.22 117 ASP A O 1
ATOM 731 N N . ILE A 1 118 ? 13.489 38.812 36.894 1.00 27.08 118 ILE A N 1
ATOM 732 C CA . ILE A 1 118 ? 14.337 38.341 35.797 1.00 27.97 118 ILE A CA 1
ATOM 733 C C . ILE A 1 118 ? 15.196 39.507 35.295 1.00 27.10 118 ILE A C 1
ATOM 734 O O . ILE A 1 118 ? 16.445 39.423 35.233 1.00 26.41 118 ILE A O 1
ATOM 739 N N . LEU A 1 119 ? 14.520 40.624 35.037 1.00 27.20 119 LEU A N 1
ATOM 740 C CA . LEU A 1 119 ? 15.184 41.818 34.481 1.00 27.93 119 LEU A CA 1
ATOM 741 C C . LEU A 1 119 ? 16.231 42.325 35.492 1.00 26.55 119 LEU A C 1
ATOM 742 O O . LEU A 1 119 ? 17.413 42.619 35.174 1.00 24.91 119 LEU A O 1
ATOM 747 N N . ARG A 1 120 ? 15.837 42.298 36.745 1.00 25.85 120 ARG A N 1
ATOM 748 C CA . ARG A 1 120 ? 16.793 42.649 37.785 1.00 26.81 120 ARG A CA 1
ATOM 749 C C . ARG A 1 120 ? 18.058 41.757 37.731 1.00 25.24 120 ARG A C 1
ATOM 750 O O . ARG A 1 120 ? 19.230 42.239 37.837 1.00 25.17 120 ARG A O 1
ATOM 758 N N . GLY A 1 121 ? 17.851 40.439 37.585 1.00 24.33 121 GLY A N 1
ATOM 759 C CA . GLY A 1 121 ? 18.990 39.502 37.611 1.00 21.63 121 GLY A CA 1
ATOM 760 C C . GLY A 1 121 ? 19.861 39.694 36.390 1.00 21.72 121 GLY A C 1
ATOM 761 O O . GLY A 1 121 ? 21.108 39.709 36.496 1.00 22.22 121 GLY A O 1
ATOM 762 N N . LEU A 1 122 ? 19.229 39.884 35.232 1.00 20.70 122 LEU A N 1
ATOM 763 C CA . LEU A 1 122 ? 19.980 40.141 34.014 1.00 22.38 122 LEU A CA 1
ATOM 764 C C . LEU A 1 122 ? 20.808 41.403 34.140 1.00 24.21 122 LEU A C 1
ATOM 765 O O . LEU A 1 122 ? 22.023 41.407 33.792 1.00 25.09 122 LEU A O 1
ATOM 770 N N . ASP A 1 123 ? 20.160 42.484 34.618 1.00 24.00 123 ASP A N 1
ATOM 771 C CA . ASP A 1 123 ? 20.863 43.724 34.733 1.00 25.20 123 ASP A CA 1
ATOM 772 C C . ASP A 1 123 ? 21.981 43.545 35.727 1.00 23.46 123 ASP A C 1
ATOM 773 O O . ASP A 1 123 ? 23.100 43.981 35.445 1.00 24.56 123 ASP A O 1
ATOM 778 N N . HIS A 1 124 ? 21.743 42.817 36.816 1.00 22.13 124 HIS A N 1
ATOM 779 C CA . HIS A 1 124 ? 22.843 42.624 37.807 1.00 21.64 124 HIS A CA 1
ATOM 780 C C . HIS A 1 124 ? 23.996 41.853 37.199 1.00 22.57 124 HIS A C 1
ATOM 781 O O . HIS A 1 124 ? 25.182 42.204 37.424 1.00 24.05 124 HIS A O 1
ATOM 788 N N . LEU A 1 125 ? 23.702 40.801 36.408 1.00 22.01 125 LEU A N 1
ATOM 789 C CA . LEU A 1 125 ? 24.819 40.024 35.806 1.00 21.82 125 LEU A CA 1
ATOM 790 C C . LEU A 1 125 ? 25.552 40.890 34.808 1.00 22.05 125 LEU A C 1
ATOM 791 O O . LEU A 1 125 ? 26.805 40.844 34.688 1.00 22.83 125 LEU A O 1
ATOM 796 N N . SER A 1 126 ? 24.775 41.650 34.040 1.00 22.70 126 SER A N 1
ATOM 797 C CA . SER A 1 126 ? 25.388 42.562 33.044 1.00 24.28 126 SER A CA 1
ATOM 798 C C . SER A 1 126 ? 26.279 43.647 33.737 1.00 23.59 126 SER A C 1
ATOM 799 O O . SER A 1 126 ? 27.369 43.936 33.273 1.00 23.12 126 SER A O 1
ATOM 802 N N . ALA A 1 127 ? 25.832 44.160 34.884 1.00 23.23 127 ALA A N 1
ATOM 803 C CA . ALA A 1 127 ? 26.606 45.179 35.637 1.00 24.41 127 ALA A CA 1
ATOM 804 C C . ALA A 1 127 ? 27.866 44.636 36.262 1.00 25.04 127 ALA A C 1
ATOM 805 O O . ALA A 1 127 ? 28.939 45.243 36.173 1.00 25.85 127 ALA A O 1
ATOM 807 N N . THR A 1 128 ? 27.740 43.482 36.911 1.00 26.25 128 THR A N 1
ATOM 808 C CA . THR A 1 128 ? 28.806 42.971 37.794 1.00 26.30 128 THR A CA 1
ATOM 809 C C . THR A 1 128 ? 29.798 42.058 37.125 1.00 26.48 128 THR A C 1
ATOM 810 O O . THR A 1 128 ? 31.016 42.220 37.334 1.00 28.56 128 THR A O 1
ATOM 814 N N . VAL A 1 129 ? 29.341 41.181 36.230 1.00 24.15 129 VAL A N 1
ATOM 815 C CA . VAL A 1 129 ? 30.304 40.189 35.705 1.00 22.45 129 VAL A CA 1
ATOM 816 C C . VAL A 1 129 ? 30.292 39.942 34.206 1.00 21.35 129 VAL A C 1
ATOM 817 O O . VAL A 1 129 ? 31.318 39.941 33.577 1.00 21.31 129 VAL A O 1
ATOM 821 N N . TYR A 1 130 ? 29.143 39.730 33.617 1.00 20.50 130 TYR A N 1
ATOM 822 C CA . TYR A 1 130 ? 29.139 39.309 32.243 1.00 20.78 130 TYR A CA 1
ATOM 823 C C . TYR A 1 130 ? 29.090 40.478 31.242 1.00 20.06 130 TYR A C 1
ATOM 824 O O . TYR A 1 130 ? 28.046 40.802 30.697 1.00 17.56 130 TYR A O 1
ATOM 833 N N . HIS A 1 131 ? 30.238 41.097 31.007 1.00 19.71 131 HIS A N 1
ATOM 834 C CA . HIS A 1 131 ? 30.262 42.321 30.203 1.00 20.82 131 HIS A CA 1
ATOM 835 C C . HIS A 1 131 ? 31.634 42.497 29.688 1.00 22.44 131 HIS A C 1
ATOM 836 O O . HIS A 1 131 ? 32.569 41.776 30.168 1.00 21.20 131 HIS A O 1
ATOM 843 N N . PRO A 1 132 ? 31.799 43.487 28.751 1.00 23.14 132 PRO A N 1
ATOM 844 C CA . PRO A 1 132 ? 33.076 43.538 28.061 1.00 23.45 132 PRO A CA 1
ATOM 845 C C . PRO A 1 132 ? 34.255 44.129 28.795 1.00 24.76 132 PRO A C 1
ATOM 846 O O . PRO A 1 132 ? 35.351 44.136 28.236 1.00 26.06 132 PRO A O 1
ATOM 850 N N . ALA A 1 133 ? 34.093 44.580 30.039 1.00 24.70 133 ALA A N 1
ATOM 851 C CA . ALA A 1 133 ? 35.279 45.025 30.775 1.00 25.10 133 ALA A CA 1
ATOM 852 C C . ALA A 1 133 ? 35.914 43.850 31.554 1.00 24.94 133 ALA A C 1
ATOM 853 O O . ALA A 1 133 ? 37.016 43.987 32.117 1.00 25.14 133 ALA A O 1
ATOM 855 N N . THR A 1 134 ? 35.237 42.708 31.610 1.00 24.07 134 THR A N 1
ATOM 856 C CA . THR A 1 134 ? 35.769 41.569 32.352 1.00 23.76 134 THR A CA 1
ATOM 857 C C . THR A 1 134 ? 36.827 40.865 31.503 1.00 24.81 134 THR A C 1
ATOM 858 O O . THR A 1 134 ? 36.605 40.558 30.308 1.00 23.41 134 THR A O 1
ATOM 862 N N . THR A 1 135 ? 38.000 40.665 32.103 1.00 26.39 135 THR A N 1
ATOM 863 C CA . THR A 1 135 ? 39.013 39.800 31.490 1.00 28.80 135 THR A CA 1
ATOM 864 C C . THR A 1 135 ? 38.686 38.397 32.060 1.00 28.39 135 THR A C 1
ATOM 865 O O . THR A 1 135 ? 38.723 38.204 33.308 1.00 27.69 135 THR A O 1
ATOM 869 N N . ARG A 1 136 ? 38.286 37.480 31.147 1.00 27.46 136 ARG A N 1
ATOM 870 C CA . ARG A 1 136 ? 37.912 36.079 31.450 1.00 25.75 136 ARG A CA 1
ATOM 871 C C . ARG A 1 136 ? 38.875 35.368 32.442 1.00 25.09 136 ARG A C 1
ATOM 872 O O . ARG A 1 136 ? 40.085 35.423 32.283 1.00 22.63 136 ARG A O 1
ATOM 880 N N . TYR A 1 137 ? 38.317 34.697 33.455 1.00 24.00 137 TYR A N 1
ATOM 881 C CA . TYR A 1 137 ? 39.136 33.924 34.369 1.00 22.54 137 TYR A CA 1
ATOM 882 C C . TYR A 1 137 ? 38.478 32.541 34.579 1.00 21.89 137 TYR A C 1
ATOM 883 O O . TYR A 1 137 ? 37.273 32.382 34.388 1.00 20.49 137 TYR A O 1
ATOM 892 N N . GLY A 1 138 ? 39.277 31.539 34.982 1.00 20.73 138 GLY A N 1
ATOM 893 C CA . GLY A 1 138 ? 38.699 30.224 35.244 1.00 21.39 138 GLY A CA 1
ATOM 894 C C . GLY A 1 138 ? 38.282 29.538 33.956 1.00 20.86 138 GLY A C 1
ATOM 895 O O . GLY A 1 138 ? 38.743 29.875 32.867 1.00 21.87 138 GLY A O 1
ATOM 896 N N . ASN A 1 139 ? 37.409 28.564 34.083 1.00 21.23 139 ASN A N 1
ATOM 897 C CA . ASN A 1 139 ? 37.031 27.704 32.961 1.00 19.39 139 ASN A CA 1
ATOM 898 C C . ASN A 1 139 ? 36.403 28.495 31.797 1.00 18.94 139 ASN A C 1
ATOM 899 O O . ASN A 1 139 ? 35.307 29.054 31.922 1.00 18.69 139 ASN A O 1
ATOM 904 N N . TRP A 1 140 ? 37.076 28.465 30.656 1.00 18.02 140 TRP A N 1
ATOM 905 C CA . TRP A 1 140 ? 36.672 29.174 29.456 1.00 18.24 140 TRP A CA 1
ATOM 906 C C . TRP A 1 140 ? 35.257 28.747 29.074 1.00 18.82 140 TRP A C 1
ATOM 907 O O . TRP A 1 140 ? 34.448 29.539 28.528 1.00 18.62 140 TRP A O 1
ATOM 918 N N . TRP A 1 141 ? 34.941 27.481 29.348 1.00 18.55 141 TRP A N 1
ATOM 919 C CA . TRP A 1 141 ? 33.688 26.910 28.849 1.00 16.67 141 TRP A CA 1
ATOM 920 C C . TRP A 1 141 ? 32.490 27.693 29.450 1.00 16.42 141 TRP A C 1
ATOM 921 O O . TRP A 1 141 ? 31.460 27.883 28.782 1.00 14.68 141 TRP A O 1
ATOM 932 N N . GLU A 1 142 ? 32.617 28.113 30.712 1.00 16.29 142 GLU A N 1
ATOM 933 C CA . GLU A 1 142 ? 31.502 28.836 31.366 1.00 16.97 142 GLU A CA 1
ATOM 934 C C . GLU A 1 142 ? 31.136 30.144 30.661 1.00 16.70 142 GLU A C 1
ATOM 935 O O . GLU A 1 142 ? 29.957 30.472 30.567 1.00 18.31 142 GLU A O 1
ATOM 941 N N . TRP A 1 143 ? 32.144 30.804 30.099 1.00 17.30 143 TRP A N 1
ATOM 942 C CA . TRP A 1 143 ? 32.031 32.148 29.513 1.00 18.78 143 TRP A CA 1
ATOM 943 C C . TRP A 1 143 ? 31.656 32.062 28.051 1.00 18.97 143 TRP A C 1
ATOM 944 O O . TRP A 1 143 ? 30.882 32.922 27.553 1.00 18.87 143 TRP A O 1
ATOM 955 N N . GLN A 1 144 ? 32.217 31.050 27.361 1.00 17.74 144 GLN A N 1
ATOM 956 C CA . GLN A 1 144 ? 32.033 30.942 25.916 1.00 17.01 144 GLN A CA 1
ATOM 957 C C . GLN A 1 144 ? 30.917 29.983 25.491 1.00 17.49 144 GLN A C 1
ATOM 958 O O . GLN A 1 144 ? 30.546 29.957 24.309 1.00 18.13 144 GLN A O 1
ATOM 964 N N . ILE A 1 145 ? 30.377 29.188 26.416 1.00 16.86 145 ILE A N 1
ATOM 965 C CA . ILE A 1 145 ? 29.373 28.177 26.070 1.00 15.57 145 ILE A CA 1
ATOM 966 C C . ILE A 1 145 ? 28.261 28.118 27.080 1.00 16.07 145 ILE A C 1
ATOM 967 O O . ILE A 1 145 ? 27.119 28.333 26.734 1.00 16.36 145 ILE A O 1
ATOM 972 N N . GLY A 1 146 ? 28.584 27.903 28.341 1.00 15.70 146 GLY A N 1
ATOM 973 C CA . GLY A 1 146 ? 27.526 27.801 29.328 1.00 17.30 146 GLY A CA 1
ATOM 974 C C . GLY A 1 146 ? 26.622 29.031 29.475 1.00 17.67 146 GLY A C 1
ATOM 975 O O . GLY A 1 146 ? 25.391 28.964 29.300 1.00 17.42 146 GLY A O 1
ATOM 976 N N . SER A 1 147 ? 27.222 30.145 29.866 1.00 18.50 147 SER A N 1
ATOM 977 C CA . SER A 1 147 ? 26.448 31.440 30.063 1.00 17.71 147 SER A CA 1
ATOM 978 C C . SER A 1 147 ? 25.814 32.017 28.759 1.00 17.80 147 SER A C 1
ATOM 979 O O . SER A 1 147 ? 24.607 32.368 28.737 1.00 17.85 147 SER A O 1
ATOM 982 N N . PRO A 1 148 ? 26.616 32.110 27.663 1.00 17.53 148 PRO A N 1
ATOM 983 C CA . PRO A 1 148 ? 26.061 32.802 26.504 1.00 18.21 148 PRO A CA 1
ATOM 984 C C . PRO A 1 148 ? 24.879 32.089 25.898 1.00 19.68 148 PRO A C 1
ATOM 985 O O . PRO A 1 148 ? 23.982 32.768 25.396 1.00 21.07 148 PRO A O 1
ATOM 989 N N . ARG A 1 149 ? 24.829 30.750 25.944 1.00 21.43 149 ARG A N 1
ATOM 990 C CA . ARG A 1 149 ? 23.665 30.052 25.324 1.00 20.83 149 ARG A CA 1
ATOM 991 C C . ARG A 1 149 ? 22.427 30.354 26.175 1.00 21.57 149 ARG A C 1
ATOM 992 O O . ARG A 1 149 ? 21.304 30.507 25.658 1.00 22.26 149 ARG A O 1
ATOM 1000 N N . LEU A 1 150 ? 22.629 30.489 27.486 1.00 21.47 150 LEU A N 1
ATOM 1001 C CA . LEU A 1 150 ? 21.471 30.739 28.344 1.00 20.98 150 LEU A CA 1
ATOM 1002 C C . LEU A 1 150 ? 21.010 32.197 28.160 1.00 20.66 150 LEU A C 1
ATOM 1003 O O . LEU A 1 150 ? 19.809 32.470 28.018 1.00 20.61 150 LEU A O 1
ATOM 1008 N N . LEU A 1 151 ? 21.977 33.116 28.145 1.00 20.55 151 LEU A N 1
ATOM 1009 C CA . LEU A 1 151 ? 21.715 34.532 27.958 1.00 19.59 151 LEU A CA 1
ATOM 1010 C C . LEU A 1 151 ? 20.947 34.731 26.651 1.00 19.78 151 LEU A C 1
ATOM 1011 O O . LEU A 1 151 ? 19.892 35.317 26.684 1.00 20.72 151 LEU A O 1
ATOM 1016 N N . MET A 1 152 ? 21.426 34.178 25.539 1.00 21.06 152 MET A N 1
ATOM 1017 C CA . MET A 1 152 ? 20.676 34.198 24.248 1.00 21.88 152 MET A CA 1
ATOM 1018 C C . MET A 1 152 ? 19.290 33.601 24.365 1.00 21.95 152 MET A C 1
ATOM 1019 O O . MET A 1 152 ? 18.329 34.147 23.792 1.00 20.76 152 MET A O 1
ATOM 1024 N N . ASP A 1 153 ? 19.174 32.484 25.083 1.00 21.03 153 ASP A N 1
ATOM 1025 C CA . ASP A 1 153 ? 17.843 31.889 25.175 1.00 22.35 153 ASP A CA 1
ATOM 1026 C C . ASP A 1 153 ? 16.873 32.777 25.948 1.00 22.06 153 ASP A C 1
ATOM 1027 O O . ASP A 1 153 ? 15.710 32.948 25.582 1.00 21.02 153 ASP A O 1
ATOM 1032 N N . ILE A 1 154 ? 17.363 33.326 27.041 1.00 22.05 154 ILE A N 1
ATOM 1033 C CA . ILE A 1 154 ? 16.541 34.210 27.830 1.00 23.43 154 ILE A CA 1
ATOM 1034 C C . ILE A 1 154 ? 16.193 35.447 26.979 1.00 24.18 154 ILE A C 1
ATOM 1035 O O . ILE A 1 154 ? 15.064 35.899 26.982 1.00 22.80 154 ILE A O 1
ATOM 1040 N N . THR A 1 155 ? 17.193 35.971 26.262 1.00 24.15 155 THR A N 1
ATOM 1041 C CA . THR A 1 155 ? 16.994 37.185 25.514 1.00 24.15 155 THR A CA 1
ATOM 1042 C C . THR A 1 155 ? 15.962 36.914 24.424 1.00 25.57 155 THR A C 1
ATOM 1043 O O . THR A 1 155 ? 15.152 37.788 24.092 1.00 24.44 155 THR A O 1
ATOM 1047 N N . ALA A 1 156 ? 16.007 35.707 23.865 1.00 25.42 156 ALA A N 1
ATOM 1048 C CA . ALA A 1 156 ? 15.107 35.392 22.788 1.00 26.07 156 ALA A CA 1
ATOM 1049 C C . ALA A 1 156 ? 13.699 35.272 23.337 1.00 26.81 156 ALA A C 1
ATOM 1050 O O . ALA A 1 156 ? 12.761 35.824 22.754 1.00 26.61 156 ALA A O 1
ATOM 1052 N N . ALA A 1 157 ? 13.537 34.556 24.462 1.00 28.27 157 ALA A N 1
ATOM 1053 C CA . ALA A 1 157 ? 12.180 34.340 25.039 1.00 28.11 157 ALA A CA 1
ATOM 1054 C C . ALA A 1 157 ? 11.503 35.662 25.486 1.00 28.90 157 ALA A C 1
ATOM 1055 O O . ALA A 1 157 ? 10.296 35.795 25.357 1.00 29.70 157 ALA A O 1
ATOM 1057 N N . LEU A 1 158 ? 12.286 36.618 25.975 1.00 28.90 158 LEU A N 1
ATOM 1058 C CA . LEU A 1 158 ? 11.756 37.861 26.609 1.00 30.28 158 LEU A CA 1
ATOM 1059 C C . LEU A 1 158 ? 11.962 39.099 25.739 1.00 31.13 158 LEU A C 1
ATOM 1060 O O . LEU A 1 158 ? 11.772 40.230 26.191 1.00 32.05 158 LEU A O 1
ATOM 1065 N N . TYR A 1 159 ? 12.392 38.860 24.500 1.00 32.41 159 TYR A N 1
ATOM 1066 C CA . TYR A 1 159 ? 12.754 39.888 23.512 1.00 32.94 159 TYR A CA 1
ATOM 1067 C C . TYR A 1 159 ? 11.923 41.180 23.598 1.00 33.83 159 TYR A C 1
ATOM 1068 O O . TYR A 1 159 ? 12.472 42.251 23.738 1.00 34.87 159 TYR A O 1
ATOM 1077 N N . ASP A 1 160 ? 10.612 41.062 23.557 1.00 34.77 160 ASP A N 1
ATOM 1078 C CA . ASP A 1 160 ? 9.763 42.247 23.498 1.00 36.89 160 ASP A CA 1
ATOM 1079 C C . ASP A 1 160 ? 9.770 43.056 24.805 1.00 36.64 160 ASP A C 1
ATOM 1080 O O . ASP A 1 160 ? 9.718 44.286 24.760 1.00 37.37 160 ASP A O 1
ATOM 1085 N N . HIS A 1 161 ? 9.923 42.365 25.934 1.00 35.42 161 HIS A N 1
ATOM 1086 C CA . HIS A 1 161 ? 9.981 43.028 27.228 1.00 35.12 161 HIS A CA 1
ATOM 1087 C C . HIS A 1 161 ? 11.357 43.569 27.537 1.00 34.34 161 HIS A C 1
ATOM 1088 O O . HIS A 1 161 ? 11.529 44.206 28.536 1.00 34.14 161 HIS A O 1
ATOM 1095 N N . LEU A 1 162 ? 12.379 43.277 26.747 1.00 33.64 162 LEU A N 1
ATOM 1096 C CA . LEU A 1 162 ? 13.688 43.606 27.283 1.00 32.83 162 LEU A CA 1
ATOM 1097 C C . LEU A 1 162 ? 14.093 45.036 26.953 1.00 32.93 162 LEU A C 1
ATOM 1098 O O . LEU A 1 162 ? 14.877 45.636 27.701 1.00 33.58 162 LEU A O 1
ATOM 1103 N N . GLY A 1 163 ? 13.613 45.540 25.814 1.00 32.48 163 GLY A N 1
ATOM 1104 C CA . GLY A 1 163 ? 14.113 46.788 25.223 1.00 33.33 163 GLY A CA 1
ATOM 1105 C C . GLY A 1 163 ? 15.461 46.700 24.551 1.00 34.20 163 GLY A C 1
ATOM 1106 O O . GLY A 1 163 ? 16.260 45.794 24.846 1.00 35.17 163 GLY A O 1
ATOM 1107 N N . ALA A 1 164 ? 15.718 47.644 23.649 1.00 33.58 164 ALA A N 1
ATOM 1108 C CA . ALA A 1 164 ? 16.928 47.675 22.851 1.00 33.74 164 ALA A CA 1
ATOM 1109 C C . ALA A 1 164 ? 18.259 47.746 23.596 1.00 33.60 164 ALA A C 1
ATOM 1110 O O . ALA A 1 164 ? 19.217 47.202 23.124 1.00 33.66 164 ALA A O 1
ATOM 1112 N N . ASP A 1 165 ? 18.362 48.455 24.714 1.00 34.39 165 ASP A N 1
ATOM 1113 C CA . ASP A 1 165 ? 19.652 48.475 25.441 1.00 34.91 165 ASP A CA 1
ATOM 1114 C C . ASP A 1 165 ? 20.018 47.093 25.989 1.00 33.06 165 ASP A C 1
ATOM 1115 O O . ASP A 1 165 ? 21.163 46.732 25.996 1.00 32.86 165 ASP A O 1
ATOM 1120 N N . ARG A 1 166 ? 19.046 46.336 26.460 1.00 32.19 166 ARG A N 1
ATOM 1121 C CA . ARG A 1 166 ? 19.365 45.007 27.036 1.00 32.05 166 ARG A CA 1
ATOM 1122 C C . ARG A 1 166 ? 19.772 44.042 25.913 1.00 31.52 166 ARG A C 1
ATOM 1123 O O . ARG A 1 166 ? 20.782 43.357 26.059 1.00 31.31 166 ARG A O 1
ATOM 1131 N N . VAL A 1 167 ? 19.028 44.070 24.789 1.00 30.99 167 VAL A N 1
ATOM 1132 C CA . VAL A 1 167 ? 19.309 43.232 23.648 1.00 30.14 167 VAL A CA 1
ATOM 1133 C C . VAL A 1 167 ? 20.699 43.600 23.123 1.00 30.51 167 VAL A C 1
ATOM 1134 O O . VAL A 1 167 ? 21.550 42.720 22.906 1.00 29.34 167 VAL A O 1
ATOM 1138 N N . ALA A 1 168 ? 20.971 44.893 23.008 1.00 28.65 168 ALA A N 1
ATOM 1139 C CA . ALA A 1 168 ? 22.265 45.277 22.537 1.00 28.88 168 ALA A CA 1
ATOM 1140 C C . ALA A 1 168 ? 23.362 44.848 23.510 1.00 28.88 168 ALA A C 1
ATOM 1141 O O . ALA A 1 168 ? 24.470 44.453 23.088 1.00 29.19 168 ALA A O 1
ATOM 1143 N N . ALA A 1 169 ? 23.113 44.968 24.806 1.00 27.47 169 ALA A N 1
ATOM 1144 C CA . ALA A 1 169 ? 24.216 44.696 25.744 1.00 27.57 169 ALA A CA 1
ATOM 1145 C C . ALA A 1 169 ? 24.494 43.162 25.782 1.00 26.90 169 ALA A C 1
ATOM 1146 O O . ALA A 1 169 ? 25.642 42.738 25.831 1.00 26.22 169 ALA A O 1
ATOM 1148 N N . ALA A 1 170 ? 23.436 42.365 25.643 1.00 26.19 170 ALA A N 1
ATOM 1149 C CA . ALA A 1 170 ? 23.570 40.899 25.568 1.00 26.05 170 ALA A CA 1
ATOM 1150 C C . ALA A 1 170 ? 24.395 40.489 24.308 1.00 26.57 170 ALA A C 1
ATOM 1151 O O . ALA A 1 170 ? 25.255 39.585 24.374 1.00 26.65 170 ALA A O 1
ATOM 1153 N N . CYS A 1 171 ? 24.186 41.193 23.185 1.00 26.25 171 CYS A N 1
ATOM 1154 C CA . CYS A 1 171 ? 24.920 40.911 21.959 1.00 25.31 171 CYS A CA 1
ATOM 1155 C C . CYS A 1 171 ? 26.314 41.343 22.104 1.00 24.88 171 CYS A C 1
ATOM 1156 O O . CYS A 1 171 ? 27.224 40.618 21.693 1.00 26.50 171 CYS A O 1
ATOM 1159 N N . ALA A 1 172 ? 26.529 42.479 22.756 1.00 24.65 172 ALA A N 1
ATOM 1160 C CA . ALA A 1 172 ? 27.892 42.951 22.955 1.00 24.33 172 ALA A CA 1
ATOM 1161 C C . ALA A 1 172 ? 28.730 41.984 23.838 1.00 24.07 172 ALA A C 1
ATOM 1162 O O . ALA A 1 172 ? 29.956 41.822 23.635 1.00 23.22 172 ALA A O 1
ATOM 1164 N N . ALA A 1 173 ? 28.079 41.418 24.864 1.00 23.34 173 ALA A N 1
ATOM 1165 C CA . ALA A 1 173 ? 28.758 40.448 25.789 1.00 23.87 173 ALA A CA 1
ATOM 1166 C C . ALA A 1 173 ? 29.199 39.152 25.042 1.00 22.94 173 ALA A C 1
ATOM 1167 O O . ALA A 1 173 ? 30.356 38.635 25.159 1.00 22.74 173 ALA A O 1
ATOM 1169 N N . VAL A 1 174 ? 28.283 38.682 24.231 1.00 22.65 174 VAL A N 1
ATOM 1170 C CA . VAL A 1 174 ? 28.568 37.539 23.379 1.00 22.76 174 VAL A CA 1
ATOM 1171 C C . VAL A 1 174 ? 29.738 37.851 22.471 1.00 23.91 174 VAL A C 1
ATOM 1172 O O . VAL A 1 174 ? 30.710 37.035 22.412 1.00 23.13 174 VAL A O 1
ATOM 1176 N N . ASP A 1 175 ? 29.676 39.040 21.805 1.00 24.66 175 ASP A N 1
ATOM 1177 C CA . ASP A 1 175 ? 30.777 39.498 20.917 1.00 24.53 175 ASP A CA 1
ATOM 1178 C C . ASP A 1 175 ? 32.071 39.553 21.690 1.00 24.72 175 ASP A C 1
ATOM 1179 O O . ASP A 1 175 ? 33.115 39.202 21.149 1.00 26.83 175 ASP A O 1
ATOM 1184 N N . HIS A 1 176 ? 32.039 39.980 22.951 1.00 24.13 176 HIS A N 1
ATOM 1185 C CA . HIS A 1 176 ? 33.288 40.071 23.734 1.00 24.32 176 HIS A CA 1
ATOM 1186 C C . HIS A 1 176 ? 33.876 38.656 24.083 1.00 24.99 176 HIS A C 1
ATOM 1187 O O . HIS A 1 176 ? 35.114 38.422 24.039 1.00 25.10 176 HIS A O 1
ATOM 1194 N N . PHE A 1 177 ? 33.007 37.743 24.512 1.00 23.18 177 PHE A N 1
ATOM 1195 C CA . PHE A 1 177 ? 33.500 36.455 25.033 1.00 23.05 177 PHE A CA 1
ATOM 1196 C C . PHE A 1 177 ? 33.629 35.417 23.933 1.00 24.24 177 PHE A C 1
ATOM 1197 O O . PHE A 1 177 ? 34.492 34.497 24.009 1.00 24.86 177 PHE A O 1
ATOM 1205 N N . VAL A 1 178 ? 32.821 35.599 22.884 1.00 23.98 178 VAL A N 1
ATOM 1206 C CA . VAL A 1 178 ? 32.887 34.742 21.722 1.00 24.49 178 VAL A CA 1
ATOM 1207 C C . VAL A 1 178 ? 33.042 35.588 20.445 1.00 24.73 178 VAL A C 1
ATOM 1208 O O . VAL A 1 178 ? 32.097 35.723 19.641 1.00 23.35 178 VAL A O 1
ATOM 1212 N N . PRO A 1 179 ? 34.253 36.084 20.233 1.00 24.46 179 PRO A N 1
ATOM 1213 C CA . PRO A 1 179 ? 34.485 36.875 19.038 1.00 26.40 179 PRO A CA 1
ATOM 1214 C C . PRO A 1 179 ? 34.582 36.012 17.757 1.00 27.49 179 PRO A C 1
ATOM 1215 O O . PRO A 1 179 ? 34.701 34.771 17.843 1.00 29.30 179 PRO A O 1
ATOM 1219 N N . ASP A 1 180 ? 34.548 36.658 16.600 1.00 26.88 180 ASP A N 1
ATOM 1220 C CA . ASP A 1 180 ? 34.566 35.987 15.313 1.00 27.22 180 ASP A CA 1
ATOM 1221 C C . ASP A 1 180 ? 35.713 34.990 15.250 1.00 26.29 180 ASP A C 1
ATOM 1222 O O . ASP A 1 180 ? 35.498 33.893 14.717 1.00 24.89 180 ASP A O 1
ATOM 1227 N N . ALA A 1 181 ? 36.877 35.361 15.798 1.00 24.06 181 ALA A N 1
ATOM 1228 C CA . ALA A 1 181 ? 38.078 34.507 15.741 1.00 26.35 181 ALA A CA 1
ATOM 1229 C C . ALA A 1 181 ? 37.908 33.139 16.450 1.00 26.71 181 ALA A C 1
ATOM 1230 O O . ALA A 1 181 ? 38.651 32.217 16.145 1.00 27.22 181 ALA A O 1
ATOM 1232 N N . MET A 1 182 ? 36.946 33.042 17.366 1.00 26.76 182 MET A N 1
ATOM 1233 C CA . MET A 1 182 ? 36.576 31.786 17.973 1.00 26.57 182 MET A CA 1
ATOM 1234 C C . MET A 1 182 ? 35.901 30.903 16.978 1.00 27.63 182 MET A C 1
ATOM 1235 O O . MET A 1 182 ? 35.755 29.734 17.240 1.00 27.71 182 MET A O 1
ATOM 1240 N N . LEU A 1 183 ? 35.503 31.429 15.831 1.00 26.32 183 LEU A N 1
ATOM 1241 C CA . LEU A 1 183 ? 34.925 30.572 14.841 1.00 26.39 183 LEU A CA 1
ATOM 1242 C C . LEU A 1 183 ? 35.793 30.555 13.605 1.00 27.47 183 LEU A C 1
ATOM 1243 O O . LEU A 1 183 ? 35.304 30.258 12.540 1.00 29.39 183 LEU A O 1
ATOM 1248 N N . GLY A 1 184 ? 37.075 30.868 13.770 1.00 27.72 184 GLY A N 1
ATOM 1249 C CA . GLY A 1 184 ? 38.066 30.756 12.713 1.00 28.23 184 GLY A CA 1
ATOM 1250 C C . GLY A 1 184 ? 38.775 29.400 12.633 1.00 28.35 184 GLY A C 1
ATOM 1251 O O . GLY A 1 184 ? 38.188 28.429 12.143 1.00 27.15 184 GLY A O 1
ATOM 1252 N N . ALA A 1 185 ? 40.026 29.334 13.070 1.00 26.90 185 ALA A N 1
ATOM 1253 C CA . ALA A 1 185 ? 40.779 28.106 12.996 1.00 27.18 185 ALA A CA 1
ATOM 1254 C C . ALA A 1 185 ? 39.942 26.958 13.644 1.00 27.04 185 ALA A C 1
ATOM 1255 O O . ALA A 1 185 ? 39.397 27.124 14.750 1.00 27.22 185 ALA A O 1
ATOM 1257 N N . TYR A 1 186 ? 39.842 25.816 12.954 1.00 25.17 186 TYR A N 1
ATOM 1258 C CA . TYR A 1 186 ? 39.186 24.637 13.535 1.00 23.76 186 TYR A CA 1
ATOM 1259 C C . TYR A 1 186 ? 40.171 23.882 14.462 1.00 23.06 186 TYR A C 1
ATOM 1260 O O . TYR A 1 186 ? 40.797 22.935 14.090 1.00 22.75 186 TYR A O 1
ATOM 1269 N N . THR A 1 187 ? 40.346 24.386 15.666 1.00 23.77 187 THR A N 1
ATOM 1270 C CA . THR A 1 187 ? 41.396 23.880 16.527 1.00 24.92 187 THR A CA 1
ATOM 1271 C C . THR A 1 187 ? 41.123 24.236 18.012 1.00 24.13 187 THR A C 1
ATOM 1272 O O . THR A 1 187 ? 40.160 24.942 18.284 1.00 23.24 187 THR A O 1
ATOM 1276 N N . GLY A 1 188 ? 41.885 23.655 18.939 1.00 23.32 188 GLY A N 1
ATOM 1277 C CA . GLY A 1 188 ? 41.805 23.984 20.358 1.00 21.95 188 GLY A CA 1
ATOM 1278 C C . GLY A 1 188 ? 40.426 23.872 20.961 1.00 22.70 188 GLY A C 1
ATOM 1279 O O . GLY A 1 188 ? 39.796 22.787 20.924 1.00 22.44 188 GLY A O 1
ATOM 1280 N N . THR A 1 189 ? 39.915 24.996 21.487 1.00 21.17 189 THR A N 1
ATOM 1281 C CA . THR A 1 189 ? 38.619 24.980 22.134 1.00 20.26 189 THR A CA 1
ATOM 1282 C C . THR A 1 189 ? 37.530 25.101 21.080 1.00 19.30 189 THR A C 1
ATOM 1283 O O . THR A 1 189 ? 36.354 25.253 21.411 1.00 19.54 189 THR A O 1
ATOM 1287 N N . SER A 1 190 ? 37.888 24.992 19.810 1.00 17.41 190 SER A N 1
ATOM 1288 C CA . SER A 1 190 ? 36.844 25.217 18.796 1.00 17.90 190 SER A CA 1
ATOM 1289 C C . SER A 1 190 ? 36.726 24.052 17.803 1.00 16.92 190 SER A C 1
ATOM 1290 O O . SER A 1 190 ? 36.863 24.241 16.602 1.00 17.35 190 SER A O 1
ATOM 1293 N N . THR A 1 191 ? 36.511 22.833 18.300 1.00 17.50 191 THR A N 1
ATOM 1294 C CA . THR A 1 191 ? 36.283 21.659 17.429 1.00 16.09 191 THR A CA 1
ATOM 1295 C C . THR A 1 191 ? 35.077 20.877 17.914 1.00 17.88 191 THR A C 1
ATOM 1296 O O . THR A 1 191 ? 34.606 21.041 19.050 1.00 18.89 191 THR A O 1
ATOM 1300 N N . GLY A 1 192 ? 34.510 20.043 17.047 1.00 18.66 192 GLY A N 1
ATOM 1301 C CA . GLY A 1 192 ? 33.543 19.081 17.485 1.00 18.07 192 GLY A CA 1
ATOM 1302 C C . GLY A 1 192 ? 32.438 19.723 18.247 1.00 18.46 192 GLY A C 1
ATOM 1303 O O . GLY A 1 192 ? 31.895 20.720 17.830 1.00 19.25 192 GLY A O 1
ATOM 1304 N N . ALA A 1 193 ? 32.038 19.096 19.348 1.00 18.96 193 ALA A N 1
ATOM 1305 C CA . ALA A 1 193 ? 30.915 19.610 20.142 1.00 17.64 193 ALA A CA 1
ATOM 1306 C C . ALA A 1 193 ? 31.135 21.065 20.530 1.00 17.05 193 ALA A C 1
ATOM 1307 O O . ALA A 1 193 ? 30.154 21.811 20.656 1.00 18.04 193 ALA A O 1
ATOM 1309 N N . ASN A 1 194 ? 32.398 21.457 20.774 1.00 17.38 194 ASN A N 1
ATOM 1310 C CA . ASN A 1 194 ? 32.679 22.842 21.234 1.00 18.14 194 ASN A CA 1
ATOM 1311 C C . ASN A 1 194 ? 32.419 23.849 20.116 1.00 19.36 194 ASN A C 1
ATOM 1312 O O . ASN A 1 194 ? 31.722 24.843 20.322 1.00 20.73 194 ASN A O 1
ATOM 1317 N N . ARG A 1 195 ? 32.922 23.543 18.911 1.00 20.11 195 ARG A N 1
ATOM 1318 C CA . ARG A 1 195 ? 32.562 24.265 17.682 1.00 20.09 195 ARG A CA 1
ATOM 1319 C C . ARG A 1 195 ? 31.054 24.453 17.529 1.00 20.70 195 ARG A C 1
ATOM 1320 O O . ARG A 1 195 ? 30.558 25.580 17.346 1.00 20.12 195 ARG A O 1
ATOM 1328 N N . VAL A 1 196 ? 30.297 23.372 17.718 1.00 20.32 196 VAL A N 1
ATOM 1329 C CA . VAL A 1 196 ? 28.846 23.488 17.522 1.00 19.66 196 VAL A CA 1
ATOM 1330 C C . VAL A 1 196 ? 28.230 24.416 18.599 1.00 20.42 196 VAL A C 1
ATOM 1331 O O . VAL A 1 196 ? 27.366 25.245 18.313 1.00 20.27 196 VAL A O 1
ATOM 1335 N N . ASP A 1 197 ? 28.689 24.270 19.826 1.00 20.15 197 ASP A N 1
ATOM 1336 C CA . ASP A 1 197 ? 28.179 25.092 20.927 1.00 20.71 197 ASP A CA 1
ATOM 1337 C C . ASP A 1 197 ? 28.494 26.596 20.724 1.00 20.24 197 ASP A C 1
ATOM 1338 O O . ASP A 1 197 ? 27.673 27.450 21.034 1.00 19.98 197 ASP A O 1
ATOM 1343 N N . LEU A 1 198 ? 29.679 26.896 20.224 1.00 20.11 198 LEU A N 1
ATOM 1344 C CA . LEU A 1 198 ? 30.067 28.292 19.921 1.00 20.07 198 LEU A CA 1
ATOM 1345 C C . LEU A 1 198 ? 29.137 28.869 18.841 1.00 20.84 198 LEU A C 1
ATOM 1346 O O . LEU A 1 198 ? 28.640 29.991 19.001 1.00 21.19 198 LEU A O 1
ATOM 1351 N N . CYS A 1 199 ? 28.852 28.068 17.797 1.00 20.45 199 CYS A N 1
ATOM 1352 C CA . CYS A 1 199 ? 27.974 28.452 16.705 1.00 19.70 199 CYS A CA 1
ATOM 1353 C C . CYS A 1 199 ? 26.600 28.701 17.204 1.00 20.02 199 CYS A C 1
ATOM 1354 O O . CYS A 1 199 ? 25.882 29.536 16.643 1.00 20.86 199 CYS A O 1
ATOM 1357 N N A ARG A 1 200 ? 26.204 27.974 18.244 0.50 19.19 200 ARG A N 1
ATOM 1358 N N B ARG A 1 200 ? 26.176 27.979 18.231 0.50 20.24 200 ARG A N 1
ATOM 1359 C CA A ARG A 1 200 ? 24.863 28.129 18.799 0.50 18.96 200 ARG A CA 1
ATOM 1360 C CA B ARG A 1 200 ? 24.821 28.208 18.706 0.50 21.04 200 ARG A CA 1
ATOM 1361 C C A ARG A 1 200 ? 24.659 29.578 19.298 0.50 20.24 200 ARG A C 1
ATOM 1362 C C B ARG A 1 200 ? 24.682 29.655 19.228 0.50 21.36 200 ARG A C 1
ATOM 1363 O O A ARG A 1 200 ? 23.655 30.231 18.951 0.50 20.31 200 ARG A O 1
ATOM 1364 O O B ARG A 1 200 ? 23.740 30.378 18.849 0.50 21.31 200 ARG A O 1
ATOM 1379 N N . SER A 1 201 ? 25.624 30.090 20.061 1.00 20.63 201 SER A N 1
ATOM 1380 C CA . SER A 1 201 ? 25.511 31.448 20.639 1.00 21.59 201 SER A CA 1
ATOM 1381 C C . SER A 1 201 ? 25.670 32.533 19.565 1.00 22.13 201 SER A C 1
ATOM 1382 O O . SER A 1 201 ? 24.928 33.500 19.594 1.00 22.50 201 SER A O 1
ATOM 1385 N N . VAL A 1 202 ? 26.667 32.377 18.663 1.00 21.94 202 VAL A N 1
ATOM 1386 C CA . VAL A 1 202 ? 26.928 33.314 17.566 1.00 22.13 202 VAL A CA 1
ATOM 1387 C C . VAL A 1 202 ? 25.695 33.411 16.618 1.00 23.98 202 VAL A C 1
ATOM 1388 O O . VAL A 1 202 ? 25.251 34.526 16.298 1.00 25.32 202 VAL A O 1
ATOM 1392 N N . ALA A 1 203 ? 25.086 32.275 16.290 1.00 22.30 203 ALA A N 1
ATOM 1393 C CA . ALA A 1 203 ? 23.890 32.277 15.494 1.00 24.04 203 ALA A CA 1
ATOM 1394 C C . ALA A 1 203 ? 22.801 33.055 16.210 1.00 24.85 203 ALA A C 1
ATOM 1395 O O . ALA A 1 203 ? 22.151 33.900 15.597 1.00 25.65 203 ALA A O 1
ATOM 1397 N N . LEU A 1 204 ? 22.542 32.734 17.479 1.00 24.65 204 LEU A N 1
ATOM 1398 C CA . LEU A 1 204 ? 21.439 33.412 18.129 1.00 24.14 204 LEU A CA 1
ATOM 1399 C C . LEU A 1 204 ? 21.781 34.909 18.260 1.00 23.08 204 LEU A C 1
ATOM 1400 O O . LEU A 1 204 ? 20.949 35.711 18.047 1.00 22.69 204 LEU A O 1
ATOM 1405 N N . ARG A 1 205 ? 23.015 35.277 18.551 1.00 22.40 205 ARG A N 1
ATOM 1406 C CA . ARG A 1 205 ? 23.355 36.678 18.662 1.00 23.48 205 ARG A CA 1
ATOM 1407 C C . ARG A 1 205 ? 23.104 37.375 17.287 1.00 24.85 205 ARG A C 1
ATOM 1408 O O . ARG A 1 205 ? 22.776 38.540 17.216 1.00 24.69 205 ARG A O 1
ATOM 1416 N N . GLY A 1 206 ? 23.249 36.626 16.194 1.00 25.93 206 GLY A N 1
ATOM 1417 C CA . GLY A 1 206 ? 23.035 37.167 14.860 1.00 25.55 206 GLY A CA 1
ATOM 1418 C C . GLY A 1 206 ? 21.544 37.382 14.622 1.00 25.47 206 GLY A C 1
ATOM 1419 O O . GLY A 1 206 ? 21.135 38.424 14.091 1.00 25.00 206 GLY A O 1
ATOM 1420 N N . VAL A 1 207 ? 20.740 36.405 15.019 1.00 24.72 207 VAL A N 1
ATOM 1421 C CA . VAL A 1 207 ? 19.292 36.513 14.928 1.00 25.13 207 VAL A CA 1
ATOM 1422 C C . VAL A 1 207 ? 18.818 37.717 15.775 1.00 27.27 207 VAL A C 1
ATOM 1423 O O . VAL A 1 207 ? 18.100 38.605 15.283 1.00 27.60 207 VAL A O 1
ATOM 1427 N N . LEU A 1 208 ? 19.259 37.760 17.029 1.00 26.75 208 LEU A N 1
ATOM 1428 C CA . LEU A 1 208 ? 18.650 38.650 17.983 1.00 28.09 208 LEU A CA 1
ATOM 1429 C C . LEU A 1 208 ? 19.133 40.072 17.780 1.00 28.27 208 LEU A C 1
ATOM 1430 O O . LEU A 1 208 ? 18.391 40.972 18.059 1.00 29.40 208 LEU A O 1
ATOM 1435 N N . GLY A 1 209 ? 20.380 40.253 17.358 1.00 28.24 209 GLY A N 1
ATOM 1436 C CA . GLY A 1 209 ? 20.933 41.576 17.098 1.00 29.11 209 GLY A CA 1
ATOM 1437 C C . GLY A 1 209 ? 20.762 42.012 15.630 1.00 30.60 209 GLY A C 1
ATOM 1438 O O . GLY A 1 209 ? 21.305 43.039 15.210 1.00 29.49 209 GLY A O 1
ATOM 1439 N N . ARG A 1 210 ? 19.986 41.238 14.871 1.00 31.21 210 ARG A N 1
ATOM 1440 C CA . ARG A 1 210 ? 19.790 41.447 13.425 1.00 33.20 210 ARG A CA 1
ATOM 1441 C C . ARG A 1 210 ? 21.102 41.736 12.694 1.00 32.90 210 ARG A C 1
ATOM 1442 O O . ARG A 1 210 ? 21.251 42.799 12.067 1.00 33.83 210 ARG A O 1
ATOM 1450 N N . ALA A 1 211 ? 22.059 40.814 12.834 1.00 31.43 211 ALA A N 1
ATOM 1451 C CA . ALA A 1 211 ? 23.377 40.933 12.259 1.00 29.55 211 ALA A CA 1
ATOM 1452 C C . ALA A 1 211 ? 23.572 39.736 11.310 1.00 30.39 211 ALA A C 1
ATOM 1453 O O . ALA A 1 211 ? 24.087 38.692 11.734 1.00 31.05 211 ALA A O 1
ATOM 1455 N N . PRO A 1 212 ? 23.159 39.888 10.023 1.00 29.73 212 PRO A N 1
ATOM 1456 C CA . PRO A 1 212 ? 23.185 38.773 9.095 1.00 29.01 212 PRO A CA 1
ATOM 1457 C C . PRO A 1 212 ? 24.570 38.132 9.036 1.00 28.71 212 PRO A C 1
ATOM 1458 O O . PRO A 1 212 ? 24.641 36.912 8.851 1.00 28.71 212 PRO A O 1
ATOM 1462 N N . ALA A 1 213 ? 25.646 38.928 9.158 1.00 26.99 213 ALA A N 1
ATOM 1463 C CA . ALA A 1 213 ? 26.984 38.371 9.044 1.00 26.60 213 ALA A CA 1
ATOM 1464 C C . ALA A 1 213 ? 27.320 37.360 10.182 1.00 26.78 213 ALA A C 1
ATOM 1465 O O . ALA A 1 213 ? 28.116 36.460 9.952 1.00 27.10 213 ALA A O 1
ATOM 1467 N N . LYS A 1 214 ? 26.775 37.569 11.386 1.00 26.11 214 LYS A N 1
ATOM 1468 C CA . LYS A 1 214 ? 26.973 36.664 12.510 1.00 24.61 214 LYS A CA 1
ATOM 1469 C C . LYS A 1 214 ? 26.236 35.334 12.218 1.00 25.20 214 LYS A C 1
ATOM 1470 O O . LYS A 1 214 ? 26.807 34.240 12.491 1.00 24.95 214 LYS A O 1
ATOM 1476 N N . ILE A 1 215 ? 25.012 35.418 11.679 1.00 22.15 215 ILE A N 1
ATOM 1477 C CA . ILE A 1 215 ? 24.327 34.214 11.279 1.00 22.52 215 ILE A CA 1
ATOM 1478 C C . ILE A 1 215 ? 25.069 33.394 10.212 1.00 25.30 215 ILE A C 1
ATOM 1479 O O . ILE A 1 215 ? 25.214 32.153 10.348 1.00 25.59 215 ILE A O 1
ATOM 1484 N N . ALA A 1 216 ? 25.533 34.069 9.144 1.00 24.97 216 ALA A N 1
ATOM 1485 C CA . ALA A 1 216 ? 26.293 33.408 8.110 1.00 24.25 216 ALA A CA 1
ATOM 1486 C C . ALA A 1 216 ? 27.582 32.838 8.720 1.00 24.07 216 ALA A C 1
ATOM 1487 O O . ALA A 1 216 ? 28.062 31.779 8.304 1.00 23.45 216 ALA A O 1
ATOM 1489 N N . LEU A 1 217 ? 28.189 33.559 9.651 1.00 22.89 217 LEU A N 1
ATOM 1490 C CA . LEU A 1 217 ? 29.441 33.054 10.195 1.00 22.86 217 LEU A CA 1
ATOM 1491 C C . LEU A 1 217 ? 29.146 31.695 10.927 1.00 22.66 217 LEU A C 1
ATOM 1492 O O . LEU A 1 217 ? 29.867 30.695 10.741 1.00 23.70 217 LEU A O 1
ATOM 1497 N N . ALA A 1 218 ? 28.085 31.677 11.702 1.00 20.68 218 ALA A N 1
ATOM 1498 C CA . ALA A 1 218 ? 27.773 30.567 12.528 1.00 22.37 218 ALA A CA 1
ATOM 1499 C C . ALA A 1 218 ? 27.435 29.379 11.590 1.00 23.63 218 ALA A C 1
ATOM 1500 O O . ALA A 1 218 ? 27.864 28.255 11.863 1.00 24.26 218 ALA A O 1
ATOM 1502 N N . ARG A 1 219 ? 26.690 29.630 10.503 1.00 23.88 219 ARG A N 1
ATOM 1503 C CA . ARG A 1 219 ? 26.398 28.563 9.558 1.00 24.30 219 ARG A CA 1
ATOM 1504 C C . ARG A 1 219 ? 27.744 28.103 8.930 1.00 23.94 219 ARG A C 1
ATOM 1505 O O . ARG A 1 219 ? 28.041 26.907 8.877 1.00 23.13 219 ARG A O 1
ATOM 1513 N N . ASP A 1 220 ? 28.560 29.019 8.464 1.00 22.53 220 ASP A N 1
ATOM 1514 C CA . ASP A 1 220 ? 29.751 28.539 7.756 1.00 23.80 220 ASP A CA 1
ATOM 1515 C C . ASP A 1 220 ? 30.636 27.723 8.671 1.00 24.43 220 ASP A C 1
ATOM 1516 O O . ASP A 1 220 ? 31.233 26.728 8.213 1.00 24.83 220 ASP A O 1
ATOM 1521 N N . ALA A 1 221 ? 30.699 28.138 9.949 1.00 22.40 221 ALA A N 1
ATOM 1522 C CA . ALA A 1 221 ? 31.661 27.586 10.873 1.00 21.71 221 ALA A CA 1
ATOM 1523 C C . ALA A 1 221 ? 31.278 26.158 11.268 1.00 21.72 221 ALA A C 1
ATOM 1524 O O . ALA A 1 221 ? 32.090 25.462 11.853 1.00 20.45 221 ALA A O 1
ATOM 1526 N N . LEU A 1 222 ? 30.053 25.732 10.945 1.00 20.97 222 LEU A N 1
ATOM 1527 C CA . LEU A 1 222 ? 29.674 24.357 11.163 1.00 21.96 222 LEU A CA 1
ATOM 1528 C C . LEU A 1 222 ? 30.385 23.341 10.172 1.00 23.50 222 LEU A C 1
ATOM 1529 O O . LEU A 1 222 ? 30.559 22.143 10.498 1.00 22.50 222 LEU A O 1
ATOM 1534 N N . SER A 1 223 ? 30.750 23.823 8.980 1.00 21.85 223 SER A N 1
ATOM 1535 C CA . SER A 1 223 ? 31.270 22.951 7.960 1.00 23.10 223 SER A CA 1
ATOM 1536 C C . SER A 1 223 ? 32.438 22.026 8.394 1.00 22.74 223 SER A C 1
ATOM 1537 O O . SER A 1 223 ? 32.456 20.854 8.000 1.00 23.52 223 SER A O 1
ATOM 1540 N N . PRO A 1 224 ? 33.447 22.555 9.097 1.00 21.81 224 PRO A N 1
ATOM 1541 C CA . PRO A 1 224 ? 34.518 21.640 9.425 1.00 22.04 224 PRO A CA 1
ATOM 1542 C C . PRO A 1 224 ? 34.145 20.553 10.446 1.00 22.98 224 PRO A C 1
ATOM 1543 O O . PRO A 1 224 ? 34.950 19.672 10.682 1.00 24.34 224 PRO A O 1
ATOM 1547 N N . VAL A 1 225 ? 32.949 20.593 11.033 1.00 23.05 225 VAL A N 1
ATOM 1548 C CA . VAL A 1 225 ? 32.492 19.560 11.941 1.00 23.26 225 VAL A CA 1
ATOM 1549 C C . VAL A 1 225 ? 32.068 18.306 11.139 1.00 24.06 225 VAL A C 1
ATOM 1550 O O . VAL A 1 225 ? 32.116 17.165 11.668 1.00 22.54 225 VAL A O 1
ATOM 1554 N N . PHE A 1 226 ? 31.692 18.484 9.869 1.00 22.43 226 PHE A N 1
ATOM 1555 C CA . PHE A 1 226 ? 31.070 17.336 9.172 1.00 22.84 226 PHE A CA 1
ATOM 1556 C C . PHE A 1 226 ? 31.978 16.204 8.665 1.00 22.01 226 PHE A C 1
ATOM 1557 O O . PHE A 1 226 ? 31.662 15.041 8.860 1.00 23.52 226 PHE A O 1
ATOM 1565 N N . PRO A 1 227 ? 33.055 16.536 7.955 1.00 21.99 227 PRO A N 1
ATOM 1566 C CA . PRO A 1 227 ? 33.858 15.449 7.386 1.00 21.89 227 PRO A CA 1
ATOM 1567 C C . PRO A 1 227 ? 34.414 14.439 8.421 1.00 22.19 227 PRO A C 1
ATOM 1568 O O . PRO A 1 227 ? 34.736 14.797 9.573 1.00 21.63 227 PRO A O 1
ATOM 1572 N N . TYR A 1 228 ? 34.537 13.198 7.988 1.00 20.31 228 TYR A N 1
ATOM 1573 C CA . TYR A 1 228 ? 35.147 12.177 8.799 1.00 20.64 228 TYR A CA 1
ATOM 1574 C C . TYR A 1 228 ? 36.593 12.534 8.975 1.00 20.76 228 TYR A C 1
ATOM 1575 O O . TYR A 1 228 ? 37.237 12.984 8.015 1.00 19.35 228 TYR A O 1
ATOM 1584 N N . VAL A 1 229 ? 37.107 12.352 10.190 1.00 20.81 229 VAL A N 1
ATOM 1585 C CA . VAL A 1 229 ? 38.548 12.575 10.434 1.00 22.26 229 VAL A CA 1
ATOM 1586 C C . VAL A 1 229 ? 39.299 11.278 10.567 1.00 23.34 229 VAL A C 1
ATOM 1587 O O . VAL A 1 229 ? 38.704 10.196 10.666 1.00 23.08 229 VAL A O 1
ATOM 1591 N N . THR A 1 230 ? 40.613 11.366 10.561 1.00 25.06 230 THR A N 1
ATOM 1592 C CA . THR A 1 230 ? 41.417 10.202 10.841 1.00 27.06 230 THR A CA 1
ATOM 1593 C C . THR A 1 230 ? 42.270 10.418 12.081 1.00 28.34 230 THR A C 1
ATOM 1594 O O . THR A 1 230 ? 42.870 9.487 12.563 1.00 30.03 230 THR A O 1
ATOM 1598 N N . LYS A 1 231 ? 42.297 11.630 12.612 1.00 27.28 231 LYS A N 1
ATOM 1599 C CA . LYS A 1 231 ? 42.920 11.855 13.891 1.00 26.99 231 LYS A CA 1
ATOM 1600 C C . LYS A 1 231 ? 42.234 13.018 14.559 1.00 25.34 231 LYS A C 1
ATOM 1601 O O . LYS A 1 231 ? 41.609 13.839 13.920 1.00 20.57 231 LYS A O 1
ATOM 1604 N N . GLY A 1 232 ? 42.402 13.120 15.864 1.00 21.65 232 GLY A N 1
ATOM 1605 C CA . GLY A 1 232 ? 41.861 14.238 16.565 1.00 20.13 232 GLY A CA 1
ATOM 1606 C C . GLY A 1 232 ? 40.361 14.151 16.758 1.00 19.99 232 GLY A C 1
ATOM 1607 O O . GLY A 1 232 ? 39.740 13.061 16.734 1.00 17.76 232 GLY A O 1
ATOM 1608 N N . ASP A 1 233 ? 39.781 15.317 16.935 1.00 18.63 233 ASP A N 1
ATOM 1609 C CA . ASP A 1 233 ? 38.369 15.433 17.283 1.00 20.02 233 ASP A CA 1
ATOM 1610 C C . ASP A 1 233 ? 37.479 15.185 16.088 1.00 20.21 233 ASP A C 1
ATOM 1611 O O . ASP A 1 233 ? 37.818 15.582 14.962 1.00 21.20 233 ASP A O 1
ATOM 1616 N N . GLY A 1 234 ? 36.325 14.559 16.335 1.00 20.29 234 GLY A N 1
ATOM 1617 C CA . GLY A 1 234 ? 35.268 14.438 15.356 1.00 19.01 234 GLY A CA 1
ATOM 1618 C C . GLY A 1 234 ? 34.788 13.008 15.155 1.00 19.48 234 GLY A C 1
ATOM 1619 O O . GLY A 1 234 ? 35.166 12.094 15.898 1.00 19.65 234 GLY A O 1
ATOM 1620 N N . LEU A 1 235 ? 33.924 12.843 14.157 1.00 18.99 235 LEU A N 1
ATOM 1621 C CA . LEU A 1 235 ? 33.406 11.576 13.693 1.00 18.80 235 LEU A CA 1
ATOM 1622 C C . LEU A 1 235 ? 34.392 10.928 12.696 1.00 18.39 235 LEU A C 1
ATOM 1623 O O . LEU A 1 235 ? 34.957 11.597 11.804 1.00 15.73 235 LEU A O 1
ATOM 1628 N N . TYR A 1 236 ? 34.577 9.631 12.861 1.00 18.27 236 TYR A N 1
ATOM 1629 C CA . TYR A 1 236 ? 35.467 8.835 11.986 1.00 18.51 236 TYR A CA 1
ATOM 1630 C C . TYR A 1 236 ? 34.606 7.945 11.137 1.00 18.60 236 TYR A C 1
ATOM 1631 O O . TYR A 1 236 ? 33.461 7.610 11.505 1.00 17.57 236 TYR A O 1
ATOM 1640 N N . ALA A 1 237 ? 35.175 7.505 10.030 1.00 19.96 237 ALA A N 1
ATOM 1641 C CA . ALA A 1 237 ? 34.459 6.633 9.099 1.00 21.71 237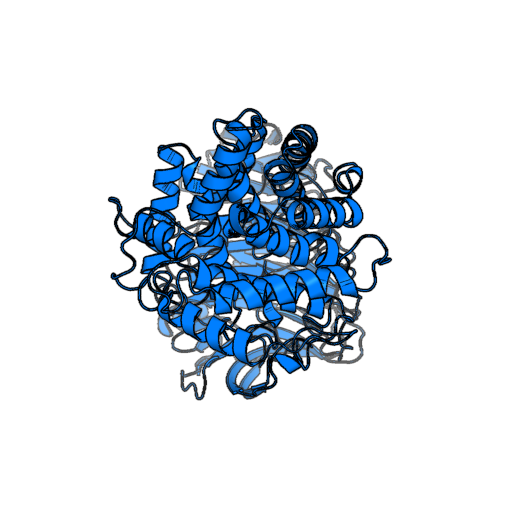 ALA A CA 1
ATOM 1642 C C . ALA A 1 237 ? 33.981 5.305 9.718 1.00 22.31 237 ALA A C 1
ATOM 1643 O O . ALA A 1 237 ? 32.876 4.824 9.381 1.00 22.77 237 ALA A O 1
ATOM 1645 N N . ASP A 1 238 ? 34.727 4.735 10.675 1.00 22.31 238 ASP A N 1
ATOM 1646 C CA . ASP A 1 238 ? 34.207 3.518 11.358 1.00 22.25 238 ASP A CA 1
ATOM 1647 C C . ASP A 1 238 ? 33.150 3.814 12.438 1.00 21.92 238 ASP A C 1
ATOM 1648 O O . ASP A 1 238 ? 32.757 2.920 13.185 1.00 23.05 238 ASP A O 1
ATOM 1653 N N . GLY A 1 239 ? 32.717 5.080 12.570 1.00 21.17 239 GLY A N 1
ATOM 1654 C CA . GLY A 1 239 ? 31.621 5.424 13.522 1.00 18.41 239 GLY A CA 1
ATOM 1655 C C . GLY A 1 239 ? 32.126 5.986 14.845 1.00 19.01 239 GLY A C 1
ATOM 1656 O O . GLY A 1 239 ? 31.309 6.417 15.735 1.00 16.89 239 GLY A O 1
ATOM 1657 N N . SER A 1 240 ? 33.448 5.935 15.030 1.00 16.55 240 SER A N 1
ATOM 1658 C CA . SER A 1 240 ? 34.010 6.400 16.312 1.00 17.87 240 SER A CA 1
ATOM 1659 C C . SER A 1 240 ? 33.784 7.898 16.513 1.00 17.46 240 SER A C 1
ATOM 1660 O O . SER A 1 240 ? 33.650 8.677 15.561 1.00 17.64 240 SER A O 1
ATOM 1663 N N . PHE A 1 241 ? 33.800 8.321 17.754 1.00 17.85 241 PHE A N 1
ATOM 1664 C CA . PHE A 1 241 ? 33.735 9.765 18.003 1.00 17.95 241 PHE A CA 1
ATOM 1665 C C . PHE A 1 241 ? 34.701 10.152 19.107 1.00 17.11 241 PHE A C 1
ATOM 1666 O O . PHE A 1 241 ? 34.645 9.590 20.207 1.00 16.30 241 PHE A O 1
ATOM 1674 N N . VAL A 1 242 ? 35.550 11.126 18.794 1.00 17.33 242 VAL A N 1
ATOM 1675 C CA . VAL A 1 242 ? 36.598 11.574 19.697 1.00 16.81 242 VAL A CA 1
ATOM 1676 C C . VAL A 1 242 ? 36.439 13.050 20.047 1.00 17.06 242 VAL A C 1
ATOM 1677 O O . VAL A 1 242 ? 36.207 13.921 19.179 1.00 18.08 242 VAL A O 1
ATOM 1681 N N . GLN A 1 243 ? 36.595 13.365 21.313 1.00 17.20 243 GLN A N 1
ATOM 1682 C CA . GLN A 1 243 ? 36.740 14.743 21.707 1.00 17.52 243 GLN A CA 1
ATOM 1683 C C . GLN A 1 243 ? 37.971 14.846 22.656 1.00 18.64 243 GLN A C 1
ATOM 1684 O O . GLN A 1 243 ? 38.422 13.818 23.213 1.00 17.92 243 GLN A O 1
ATOM 1690 N N . HIS A 1 244 ? 38.498 16.059 22.864 1.00 16.62 244 HIS A N 1
ATOM 1691 C CA . HIS A 1 244 ? 39.725 16.247 23.615 1.00 15.85 244 HIS A CA 1
ATOM 1692 C C . HIS A 1 244 ? 40.888 15.500 23.055 1.00 16.26 244 HIS A C 1
ATOM 1693 O O . HIS A 1 244 ? 41.772 15.073 23.768 1.00 16.91 244 HIS A O 1
ATOM 1700 N N . THR A 1 245 ? 40.877 15.371 21.744 1.00 15.92 245 THR A N 1
ATOM 1701 C CA . THR A 1 245 ? 41.917 14.781 20.961 1.00 16.35 245 THR A CA 1
ATOM 1702 C C . THR A 1 245 ? 42.223 13.262 21.132 1.00 17.62 245 THR A C 1
ATOM 1703 O O . THR A 1 245 ? 42.489 12.594 20.173 1.00 16.26 245 THR A O 1
ATOM 1707 N N . TRP A 1 246 ? 42.057 12.738 22.345 1.00 17.34 246 TRP A N 1
ATOM 1708 C CA . TRP A 1 246 ? 42.378 11.394 22.664 1.00 18.74 246 TRP A CA 1
ATOM 1709 C C . TRP A 1 246 ? 41.283 10.596 23.399 1.00 18.41 246 TRP A C 1
ATOM 1710 O O . TRP A 1 246 ? 41.522 9.458 23.764 1.00 17.54 246 TRP A O 1
ATOM 1721 N N . VAL A 1 247 ? 40.129 11.190 23.666 1.00 17.61 247 VAL A N 1
ATOM 1722 C CA . VAL A 1 247 ? 39.153 10.530 24.459 1.00 17.50 247 VAL A CA 1
ATOM 1723 C C . VAL A 1 247 ? 37.932 10.050 23.656 1.00 18.65 247 VAL A C 1
ATOM 1724 O O . VAL A 1 247 ? 37.307 10.803 22.916 1.00 17.31 247 VAL A O 1
ATOM 1728 N N . ALA A 1 248 ? 37.593 8.787 23.859 1.00 17.85 248 ALA A N 1
ATOM 1729 C CA . ALA A 1 248 ? 36.406 8.160 23.238 1.00 17.67 248 ALA A CA 1
ATOM 1730 C C . ALA A 1 248 ? 35.186 8.781 23.864 1.00 17.52 248 ALA A C 1
ATOM 1731 O O . ALA A 1 248 ? 35.033 8.724 25.056 1.00 16.83 248 ALA A O 1
ATOM 1733 N N . TYR A 1 249 ? 34.343 9.450 23.080 1.00 17.11 249 TYR A N 1
ATOM 1734 C CA . TYR A 1 249 ? 33.415 10.379 23.703 1.00 17.84 249 TYR A CA 1
ATOM 1735 C C . TYR A 1 249 ? 32.043 10.517 23.086 1.00 18.72 249 TYR A C 1
ATOM 1736 O O . TYR A 1 249 ? 31.375 11.536 23.295 1.00 19.17 249 TYR A O 1
ATOM 1745 N N . SER A 1 250 ? 31.613 9.511 22.347 1.00 18.58 250 SER A N 1
ATOM 1746 C CA . SER A 1 250 ? 30.303 9.533 21.690 1.00 18.17 250 SER A CA 1
ATOM 1747 C C . SER A 1 250 ? 29.170 9.840 22.613 1.00 17.58 250 SER A C 1
ATOM 1748 O O . SER A 1 250 ? 28.173 10.443 22.193 1.00 18.11 250 SER A O 1
ATOM 1751 N N . GLY A 1 251 ? 29.265 9.378 23.844 1.00 16.08 251 GLY A N 1
ATOM 1752 C CA . GLY A 1 251 ? 28.150 9.483 24.741 1.00 14.81 251 GLY A CA 1
ATOM 1753 C C .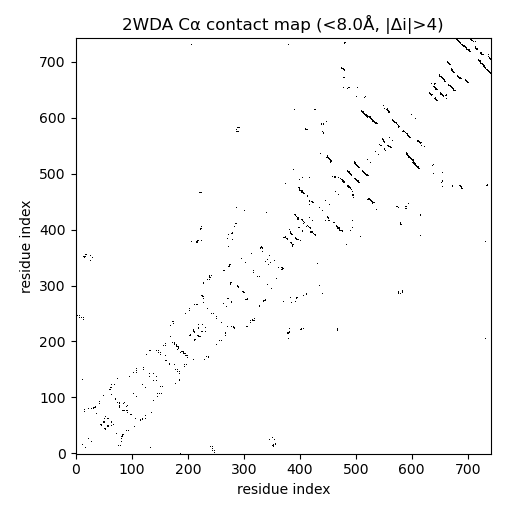 GLY A 1 251 ? 27.801 10.834 25.327 1.00 15.90 251 GLY A C 1
ATOM 1754 O O . GLY A 1 251 ? 26.667 11.052 25.640 1.00 15.59 251 GLY A O 1
ATOM 1755 N N . THR A 1 252 ? 28.765 11.728 25.495 1.00 14.83 252 THR A N 1
ATOM 1756 C CA . THR A 1 252 ? 28.481 13.025 26.114 1.00 15.44 252 THR A CA 1
ATOM 1757 C C . THR A 1 252 ? 28.773 14.188 25.150 1.00 15.60 252 THR A C 1
ATOM 1758 O O . THR A 1 252 ? 27.863 14.748 24.594 1.00 15.88 252 THR A O 1
ATOM 1762 N N . TYR A 1 253 ? 30.022 14.469 24.892 1.00 14.47 253 TYR A N 1
ATOM 1763 C CA . TYR A 1 253 ? 30.338 15.335 23.782 1.00 15.72 253 TYR A CA 1
ATOM 1764 C C . TYR A 1 253 ? 29.700 15.005 22.457 1.00 16.05 253 TYR A C 1
ATOM 1765 O O . TYR A 1 253 ? 29.356 15.921 21.699 1.00 16.56 253 TYR A O 1
ATOM 1774 N N . GLY A 1 254 ? 29.555 13.710 22.137 1.00 16.04 254 GLY A N 1
ATOM 1775 C CA . GLY A 1 254 ? 28.952 13.326 20.880 1.00 13.69 254 GLY A CA 1
ATOM 1776 C C . GLY A 1 254 ? 27.481 13.738 20.862 1.00 15.04 254 GLY A C 1
ATOM 1777 O O . GLY A 1 254 ? 26.943 14.099 19.821 1.00 14.70 254 GLY A O 1
ATOM 1778 N N . GLN A 1 255 ? 26.825 13.628 22.002 1.00 14.83 255 GLN A N 1
ATOM 1779 C CA . GLN A 1 255 ? 25.439 14.024 22.181 1.00 15.65 255 GLN A CA 1
ATOM 1780 C C . GLN A 1 255 ? 25.269 15.569 22.088 1.00 15.95 255 GLN A C 1
ATOM 1781 O O . GLN A 1 255 ? 24.339 16.038 21.467 1.00 18.45 255 GLN A O 1
ATOM 1787 N N . VAL A 1 256 ? 26.158 16.330 22.711 1.00 16.87 256 VAL A N 1
ATOM 1788 C CA . VAL A 1 256 ? 26.198 17.776 22.641 1.00 17.10 256 VAL A CA 1
ATOM 1789 C C . VAL A 1 256 ? 26.317 18.198 21.195 1.00 18.04 256 VAL A C 1
ATOM 1790 O O . VAL A 1 256 ? 25.549 19.029 20.724 1.00 17.69 256 VAL A O 1
ATOM 1794 N N . MET A 1 257 ? 27.213 17.561 20.461 1.00 18.97 257 MET A N 1
ATOM 1795 C CA . MET A 1 257 ? 27.378 17.904 19.052 1.00 20.11 257 MET A CA 1
ATOM 1796 C C . MET A 1 257 ? 26.125 17.592 18.239 1.00 20.61 257 MET A C 1
ATOM 1797 O O . MET A 1 257 ? 25.689 18.390 17.380 1.00 20.86 257 MET A O 1
ATOM 1802 N N . LEU A 1 258 ? 25.532 16.455 18.540 1.00 19.83 258 LEU A N 1
ATOM 1803 C CA . LEU A 1 258 ? 24.398 16.015 17.785 1.00 21.79 258 LEU A CA 1
ATOM 1804 C C . LEU A 1 258 ? 23.173 16.921 18.099 1.00 21.15 258 LEU A C 1
ATOM 1805 O O . LEU A 1 258 ? 22.417 17.313 17.206 1.00 21.05 258 LEU A O 1
ATOM 1810 N N . ASP A 1 259 ? 23.011 17.224 19.381 1.00 20.66 259 ASP A N 1
ATOM 1811 C CA . ASP A 1 259 ? 21.967 18.112 19.858 1.00 22.12 259 ASP A CA 1
ATOM 1812 C C . ASP A 1 259 ? 22.055 19.526 19.214 1.00 20.32 259 ASP A C 1
ATOM 1813 O O . ASP A 1 259 ? 21.088 20.010 18.664 1.00 19.51 259 ASP A O 1
ATOM 1818 N N . GLY A 1 260 ? 23.227 20.155 19.258 1.00 19.92 260 GLY A N 1
ATOM 1819 C CA . GLY A 1 260 ? 23.364 21.494 18.703 1.00 19.78 260 GLY A CA 1
ATOM 1820 C C . GLY A 1 260 ? 23.200 21.467 17.186 1.00 21.32 260 GLY A C 1
ATOM 1821 O O . GLY A 1 260 ? 22.686 22.430 16.587 1.00 21.50 260 GLY A O 1
ATOM 1822 N N . LEU A 1 261 ? 23.619 20.376 16.548 1.00 19.39 261 LEU A N 1
ATOM 1823 C CA . LEU A 1 261 ? 23.507 20.324 15.119 1.00 19.80 261 LEU A CA 1
ATOM 1824 C C . LEU A 1 261 ? 22.035 20.212 14.706 1.00 20.33 261 LEU A C 1
ATOM 1825 O O . LEU A 1 261 ? 21.580 20.940 13.847 1.00 20.48 261 LEU A O 1
ATOM 1830 N N . GLY A 1 262 ? 21.307 19.301 15.334 1.00 20.72 262 GLY A N 1
ATOM 1831 C CA . GLY A 1 262 ? 19.885 19.208 15.110 1.00 22.09 262 GLY A CA 1
ATOM 1832 C C . GLY A 1 262 ? 19.174 20.532 15.402 1.00 23.21 262 GLY A C 1
ATOM 1833 O O . GLY A 1 262 ? 18.401 21.006 14.573 1.00 23.24 262 GLY A O 1
ATOM 1834 N N . ARG A 1 263 ? 19.438 21.149 16.553 1.00 23.25 263 ARG A N 1
ATOM 1835 C CA . ARG A 1 263 ? 18.833 22.486 16.838 1.00 23.27 263 ARG A CA 1
ATOM 1836 C C . ARG A 1 263 ? 19.135 23.495 15.725 1.00 23.02 263 ARG A C 1
ATOM 1837 O O . ARG A 1 263 ? 18.240 24.164 15.245 1.00 22.47 263 ARG A O 1
ATOM 1845 N N . LEU A 1 264 ? 20.380 23.560 15.265 1.00 22.71 264 LEU A N 1
ATOM 1846 C CA . LEU A 1 264 ? 20.722 24.586 14.323 1.00 22.04 264 LEU A CA 1
ATOM 1847 C C . LEU A 1 264 ? 20.206 24.273 12.936 1.00 22.99 264 LEU A C 1
ATOM 1848 O O . LEU A 1 264 ? 19.886 25.214 12.177 1.00 23.54 264 LEU A O 1
ATOM 1853 N N . PHE A 1 265 ? 20.154 22.986 12.574 1.00 23.10 265 PHE A N 1
ATOM 1854 C CA . PHE A 1 265 ? 19.674 22.625 11.227 1.00 23.69 265 PHE A CA 1
ATOM 1855 C C . PHE A 1 265 ? 18.180 23.034 11.135 1.00 25.40 265 PHE A C 1
ATOM 1856 O O . PHE A 1 265 ? 17.743 23.583 10.097 1.00 24.83 265 PHE A O 1
ATOM 1864 N N . THR A 1 266 ? 17.429 22.704 12.192 1.00 25.48 266 THR A N 1
ATOM 1865 C CA . THR A 1 266 ? 16.042 23.001 12.234 1.00 27.24 266 THR A CA 1
ATOM 1866 C C . THR A 1 266 ? 15.870 24.509 12.270 1.00 27.06 266 THR A C 1
ATOM 1867 O O . THR A 1 266 ? 15.034 24.996 11.562 1.00 28.72 266 THR A O 1
ATOM 1871 N N . LEU A 1 267 ? 16.687 25.229 13.032 1.00 25.94 267 LEU A N 1
ATOM 1872 C CA . LEU A 1 267 ? 16.537 26.686 13.154 1.00 25.76 267 LEU A CA 1
ATOM 1873 C C . LEU A 1 267 ? 16.610 27.345 11.768 1.00 26.20 267 LEU A C 1
ATOM 1874 O O . LEU A 1 267 ? 15.673 28.006 11.371 1.00 27.81 267 LEU A O 1
ATOM 1879 N N . LEU A 1 268 ? 17.697 27.092 11.054 1.00 25.15 268 LEU A N 1
ATOM 1880 C CA . LEU A 1 268 ? 18.067 27.770 9.827 1.00 25.04 268 LEU A CA 1
ATOM 1881 C C . LEU A 1 268 ? 17.359 27.227 8.587 1.00 25.13 268 LEU A C 1
ATOM 1882 O O . LEU A 1 268 ? 17.373 27.906 7.556 1.00 24.17 268 LEU A O 1
ATOM 1887 N N . ALA A 1 269 ? 16.699 26.070 8.694 1.00 23.92 269 ALA A N 1
ATOM 1888 C CA . ALA A 1 269 ? 16.100 25.483 7.499 1.00 26.21 269 ALA A CA 1
ATOM 1889 C C . ALA A 1 269 ? 15.080 26.457 6.872 1.00 27.05 269 ALA A C 1
ATOM 1890 O O . ALA A 1 269 ? 14.214 27.019 7.551 1.00 26.13 269 ALA A O 1
ATOM 1892 N N . GLY A 1 270 ? 15.187 26.667 5.572 1.00 28.60 270 GLY A N 1
ATOM 1893 C CA . GLY A 1 270 ? 14.199 27.537 4.923 1.00 30.48 270 GLY A CA 1
ATOM 1894 C C . GLY A 1 270 ? 14.600 28.991 4.976 1.00 30.81 270 GLY A C 1
ATOM 1895 O O . GLY A 1 270 ? 14.038 29.819 4.240 1.00 33.78 270 GLY A O 1
ATOM 1896 N N . SER A 1 271 ? 15.598 29.339 5.766 1.00 29.38 271 SER A N 1
ATOM 1897 C CA . SER A 1 271 ? 16.033 30.726 5.775 1.00 28.84 271 SER A CA 1
ATOM 1898 C C . SER A 1 271 ? 17.207 30.990 4.835 1.00 29.47 271 SER A C 1
ATOM 1899 O O . SER A 1 271 ? 17.765 30.068 4.223 1.00 27.63 271 SER A O 1
ATOM 1902 N N . GLU A 1 272 ? 17.610 32.256 4.794 1.00 30.12 272 GLU A N 1
ATOM 1903 C CA . GLU A 1 272 ? 18.786 32.702 4.039 1.00 33.27 272 GLU A CA 1
ATOM 1904 C C . GLU A 1 272 ? 20.093 32.074 4.565 1.00 33.26 272 GLU A C 1
ATOM 1905 O O . GLU A 1 272 ? 21.136 32.171 3.904 1.00 34.77 272 GLU A O 1
ATOM 1911 N N . TRP A 1 273 ? 20.086 31.470 5.766 1.00 31.91 273 TRP A N 1
ATOM 1912 C CA . TRP A 1 273 ? 21.347 30.899 6.275 1.00 29.49 273 TRP A CA 1
ATOM 1913 C C . TRP A 1 273 ? 21.256 29.395 6.518 1.00 29.42 273 TRP A C 1
ATOM 1914 O O . TRP A 1 273 ? 21.981 28.810 7.350 1.00 29.41 273 TRP A O 1
ATOM 1925 N N . GLU A 1 274 ? 20.325 28.780 5.803 1.00 28.53 274 GLU A N 1
ATOM 1926 C CA . GLU A 1 274 ? 20.090 27.379 5.913 1.00 28.40 274 GLU A CA 1
ATOM 1927 C C . GLU A 1 274 ? 21.439 26.689 5.687 1.00 27.78 274 GLU A C 1
ATOM 1928 O O . GLU A 1 274 ? 22.256 27.193 4.921 1.00 28.48 274 GLU A O 1
ATOM 1934 N N . VAL A 1 275 ? 21.652 25.562 6.360 1.00 27.32 275 VAL A N 1
ATOM 1935 C CA . VAL A 1 275 ? 22.873 24.763 6.206 1.00 26.67 275 VAL A CA 1
ATOM 1936 C C . VAL A 1 275 ? 22.711 23.887 4.982 1.00 27.06 275 VAL A C 1
ATOM 1937 O O . VAL A 1 275 ? 21.878 22.965 4.933 1.00 25.72 275 VAL A O 1
ATOM 1941 N N . THR A 1 276 ? 23.575 24.169 4.029 1.00 28.15 276 THR A N 1
ATOM 1942 C CA . THR A 1 276 ? 23.500 23.565 2.728 1.00 29.45 276 THR A CA 1
ATOM 1943 C C . THR A 1 276 ? 24.691 22.629 2.433 1.00 30.60 276 THR A C 1
ATOM 1944 O O . THR A 1 276 ? 24.570 21.748 1.553 1.00 31.10 276 THR A O 1
ATOM 1948 N N . ASP A 1 277 ? 25.799 22.801 3.154 1.00 28.15 277 ASP A N 1
ATOM 1949 C CA . ASP A 1 277 ? 26.910 21.859 3.068 1.00 28.16 277 ASP A CA 1
ATOM 1950 C C . ASP A 1 277 ? 26.415 20.402 2.959 1.00 27.46 277 ASP A C 1
ATOM 1951 O O . ASP A 1 277 ? 25.691 19.928 3.773 1.00 27.46 277 ASP A O 1
ATOM 1956 N N . PRO A 1 278 ? 26.730 19.720 1.861 1.00 28.33 278 PRO A N 1
ATOM 1957 C CA . PRO A 1 278 ? 26.267 18.341 1.690 1.00 27.10 278 PRO A CA 1
ATOM 1958 C C . PRO A 1 278 ? 26.926 17.402 2.686 1.00 27.62 278 PRO A C 1
ATOM 1959 O O . PRO A 1 278 ? 26.397 16.362 2.947 1.00 29.13 278 PRO A O 1
ATOM 1963 N N . GLY A 1 279 ? 28.032 17.797 3.285 1.00 28.40 279 GLY A N 1
ATOM 1964 C CA . GLY A 1 279 ? 28.574 17.118 4.455 1.00 29.18 279 GLY A CA 1
ATOM 1965 C C . GLY A 1 279 ? 27.622 16.953 5.626 1.00 30.52 279 GLY A C 1
ATOM 1966 O O . GLY A 1 279 ? 27.816 16.078 6.453 1.00 31.60 279 GLY A O 1
ATOM 1967 N N . ARG A 1 280 ? 26.594 17.782 5.707 1.00 29.62 280 ARG A N 1
ATOM 1968 C CA . ARG A 1 280 ? 25.527 17.602 6.677 1.00 30.53 280 ARG A CA 1
ATOM 1969 C C . ARG A 1 280 ? 24.971 16.145 6.692 1.00 29.41 280 ARG A C 1
ATOM 1970 O O . ARG A 1 280 ? 24.605 15.604 7.754 1.00 29.42 280 ARG A O 1
ATOM 1978 N N . GLN A 1 281 ? 24.883 15.525 5.521 1.00 27.96 281 GLN A N 1
ATOM 1979 C CA . GLN A 1 281 ? 24.435 14.108 5.434 1.00 26.47 281 GLN A CA 1
ATOM 1980 C C . GLN A 1 281 ? 25.266 13.134 6.296 1.00 24.94 281 GLN A C 1
ATOM 1981 O O . GLN A 1 281 ? 24.723 12.187 6.877 1.00 25.26 281 GLN A O 1
ATOM 1987 N N . LEU A 1 282 ? 26.571 13.387 6.429 1.00 25.47 282 LEU A N 1
ATOM 1988 C CA . LEU A 1 282 ? 27.418 12.555 7.314 1.00 25.38 282 LEU A CA 1
ATOM 1989 C C . LEU A 1 282 ? 26.906 12.582 8.781 1.00 25.16 282 LEU A C 1
ATOM 1990 O O . LEU A 1 282 ? 26.927 11.584 9.471 1.00 25.11 282 LEU A O 1
ATOM 1995 N N . VAL A 1 283 ? 26.385 13.717 9.232 1.00 25.18 283 VAL A N 1
ATOM 1996 C CA . VAL A 1 283 ? 25.839 13.786 10.582 1.00 25.28 283 VAL A CA 1
ATOM 1997 C C . VAL A 1 283 ? 24.593 12.911 10.659 1.00 25.13 283 VAL A C 1
ATOM 1998 O O . VAL A 1 283 ? 24.414 12.162 11.611 1.00 25.56 283 VAL A O 1
ATOM 2002 N N . LEU A 1 284 ? 23.736 12.971 9.652 1.00 24.69 284 LEU A N 1
ATOM 2003 C CA . LEU A 1 284 ? 22.523 12.119 9.674 1.00 24.41 284 LEU A CA 1
ATOM 2004 C C . LEU A 1 284 ? 22.917 10.643 9.677 1.00 23.27 284 LEU A C 1
ATOM 2005 O O . LEU A 1 284 ? 22.353 9.857 10.431 1.00 22.77 284 LEU A O 1
ATOM 2010 N N . ASP A 1 285 ? 23.901 10.293 8.831 1.00 22.51 285 ASP A N 1
ATOM 2011 C CA . ASP A 1 285 ? 24.438 8.928 8.735 1.00 22.56 285 ASP A CA 1
ATOM 2012 C C . ASP A 1 285 ? 24.975 8.417 10.079 1.00 23.19 285 ASP A C 1
ATOM 2013 O O . ASP A 1 285 ? 24.784 7.236 10.431 1.00 23.50 285 ASP A O 1
ATOM 2018 N N . SER A 1 286 ? 25.570 9.323 10.848 1.00 22.02 286 SER A N 1
ATOM 2019 C CA . SER A 1 286 ? 26.198 8.969 12.098 1.00 22.55 286 SER A CA 1
ATOM 2020 C C . SER A 1 286 ? 25.171 8.509 13.137 1.00 21.80 286 SER A C 1
ATOM 2021 O O . SER A 1 286 ? 25.510 7.798 14.093 1.00 21.30 286 SER A O 1
ATOM 2024 N N . VAL A 1 287 ? 23.885 8.813 12.924 1.00 22.39 287 VAL A N 1
ATOM 2025 C CA . VAL A 1 287 ? 22.861 8.425 13.942 1.00 20.58 287 VAL A CA 1
ATOM 2026 C C . VAL A 1 287 ? 22.879 6.929 14.158 1.00 20.11 287 VAL A C 1
ATOM 2027 O O . VAL A 1 287 ? 22.954 6.428 15.280 1.00 21.20 287 VAL A O 1
ATOM 2031 N N . GLU A 1 288 ? 22.802 6.213 13.079 1.00 20.66 288 GLU A N 1
ATOM 2032 C CA . GLU A 1 288 ? 22.731 4.759 13.127 1.00 22.45 288 GLU A CA 1
ATOM 2033 C C . GLU A 1 288 ? 24.098 4.107 13.164 1.00 21.61 288 GLU A C 1
ATOM 2034 O O . GLU A 1 288 ? 24.212 3.010 13.685 1.00 22.61 288 GLU A O 1
ATOM 2040 N N . HIS A 1 289 ? 25.093 4.767 12.606 1.00 20.15 289 HIS A N 1
ATOM 2041 C CA . HIS A 1 289 ? 26.404 4.171 12.375 1.00 21.73 289 HIS A CA 1
ATOM 2042 C C . HIS A 1 289 ? 27.362 4.461 13.576 1.00 21.76 289 HIS A C 1
ATOM 2043 O O . HIS A 1 289 ? 28.234 3.639 13.907 1.00 22.58 289 HIS A O 1
ATOM 2050 N N . ALA A 1 290 ? 27.173 5.617 14.222 1.00 19.21 290 ALA A N 1
ATOM 2051 C CA . ALA A 1 290 ? 28.021 6.070 15.323 1.00 17.19 290 ALA A CA 1
ATOM 2052 C C . ALA A 1 290 ? 27.338 5.954 16.645 1.00 17.01 290 ALA A C 1
ATOM 2053 O O . ALA A 1 290 ? 27.905 5.410 17.610 1.00 18.20 290 ALA A O 1
ATOM 2055 N N . TYR A 1 291 ? 26.106 6.445 16.744 1.00 16.80 291 TYR A N 1
ATOM 2056 C CA . TYR A 1 291 ? 25.496 6.538 18.065 1.00 15.33 291 TYR A CA 1
ATOM 2057 C C . TYR A 1 291 ? 24.626 5.359 18.472 1.00 16.88 291 TYR A C 1
ATOM 2058 O O . TYR A 1 291 ? 24.743 4.869 19.623 1.00 16.97 291 TYR A O 1
ATOM 2067 N N . ALA A 1 292 ? 23.714 4.933 17.578 1.00 15.98 292 ALA A N 1
ATOM 2068 C CA . ALA A 1 292 ? 22.745 3.884 17.917 1.00 15.03 292 ALA A CA 1
ATOM 2069 C C . ALA A 1 292 ? 23.408 2.615 18.521 1.00 15.90 292 ALA A C 1
ATOM 2070 O O . ALA A 1 292 ? 22.881 2.023 19.484 1.00 16.24 292 ALA A O 1
ATOM 2072 N N . PRO A 1 293 ? 24.534 2.148 17.936 1.00 15.37 293 PRO A N 1
ATOM 2073 C CA . PRO A 1 293 ? 25.145 0.908 18.483 1.00 15.42 293 PRO A CA 1
ATOM 2074 C C . PRO A 1 293 ? 25.587 1.048 19.957 1.00 15.92 293 PRO A C 1
ATOM 2075 O O . PRO A 1 293 ? 25.718 0.018 20.679 1.00 14.95 293 PRO A O 1
ATOM 2079 N N . LEU A 1 294 ? 25.769 2.287 20.441 1.00 15.88 294 LEU A N 1
ATOM 2080 C CA . LEU A 1 294 ? 26.225 2.422 21.840 1.00 16.18 294 LEU A CA 1
ATOM 2081 C C . LEU A 1 294 ? 25.036 2.542 22.797 1.00 17.65 294 LEU A C 1
ATOM 2082 O O . LEU A 1 294 ? 25.227 2.690 24.041 1.00 18.72 294 LEU A O 1
ATOM 2087 N N . ILE A 1 295 ? 23.802 2.545 22.236 1.00 17.19 295 ILE A N 1
ATOM 2088 C CA . ILE A 1 295 ? 22.615 2.646 23.085 1.00 17.22 295 ILE A CA 1
ATOM 2089 C C . ILE A 1 295 ? 21.945 1.314 23.371 1.00 17.24 295 ILE A C 1
ATOM 2090 O O . ILE A 1 295 ? 21.506 0.587 22.470 1.00 16.22 295 ILE A O 1
ATOM 2095 N N . HIS A 1 296 ? 21.837 1.003 24.647 1.00 18.14 296 HIS A N 1
ATOM 2096 C CA . HIS A 1 296 ? 21.265 -0.266 25.012 1.00 17.87 296 HIS A CA 1
ATOM 2097 C C . HIS A 1 296 ? 20.071 -0.053 25.946 1.00 18.22 296 HIS A C 1
ATOM 2098 O O . HIS A 1 296 ? 20.233 0.417 27.059 1.00 17.36 296 HIS A O 1
ATOM 2105 N N . ASP A 1 297 ? 18.858 -0.367 25.463 1.00 18.47 297 ASP A N 1
ATOM 2106 C CA . ASP A 1 297 ? 17.678 -0.226 26.319 1.00 18.81 297 ASP A CA 1
ATOM 2107 C C . ASP A 1 297 ? 17.634 1.151 27.051 1.00 17.45 297 ASP A C 1
ATOM 2108 O O . ASP A 1 297 ? 17.240 1.256 28.207 1.00 15.36 297 ASP A O 1
ATOM 2113 N N . GLY A 1 298 ? 18.044 2.189 26.338 1.00 16.79 298 GLY A N 1
ATOM 2114 C CA . GLY A 1 298 ? 17.975 3.559 26.816 1.00 17.40 298 GLY A CA 1
ATOM 2115 C C . GLY A 1 298 ? 19.281 4.145 27.370 1.00 17.05 298 GLY A C 1
ATOM 2116 O O . GLY A 1 298 ? 19.415 5.393 27.476 1.00 18.14 298 GLY A O 1
ATOM 2117 N N . LEU A 1 299 ? 20.239 3.315 27.758 1.00 15.38 299 LEU A N 1
ATOM 2118 C CA . LEU A 1 299 ? 21.526 3.837 28.243 1.00 14.71 299 LEU A CA 1
ATOM 2119 C C . LEU A 1 299 ? 22.514 4.047 27.112 1.00 14.59 299 LEU A C 1
ATOM 2120 O O . LEU A 1 299 ? 22.477 3.361 26.113 1.00 14.12 299 LEU A O 1
ATOM 2125 N N . VAL A 1 300 ? 23.399 5.011 27.257 1.00 13.39 300 VAL A N 1
ATOM 2126 C CA . VAL A 1 300 ? 24.511 5.050 26.342 1.00 12.28 300 VAL A CA 1
ATOM 2127 C C . VAL A 1 300 ? 25.724 4.611 27.147 1.00 13.95 300 VAL A C 1
ATOM 2128 O O . VAL A 1 300 ? 25.901 5.039 28.270 1.00 13.20 300 VAL A O 1
ATOM 2132 N N . MET A 1 301 ? 26.530 3.730 26.588 1.00 13.10 301 MET A N 1
ATOM 2133 C CA . MET A 1 301 ? 27.510 2.997 27.401 1.00 12.99 301 MET A CA 1
ATOM 2134 C C . MET A 1 301 ? 28.522 3.882 28.095 1.00 13.37 301 MET A C 1
ATOM 2135 O O . MET A 1 301 ? 29.054 4.795 27.468 1.00 12.32 301 MET A O 1
ATOM 2140 N N . ASP A 1 302 ? 28.784 3.607 29.369 1.00 11.98 302 ASP A N 1
ATOM 2141 C CA . ASP A 1 302 ? 29.744 4.408 30.076 1.00 13.03 302 ASP A CA 1
ATOM 2142 C C . ASP A 1 302 ? 31.185 4.373 29.456 1.00 15.26 302 ASP A C 1
ATOM 2143 O O . ASP A 1 302 ? 32.029 5.270 29.719 1.00 14.50 302 ASP A O 1
ATOM 2148 N N . THR A 1 303 ? 31.470 3.375 28.616 1.00 14.44 303 THR A N 1
ATOM 2149 C CA . THR A 1 303 ? 32.776 3.350 27.969 1.00 13.61 303 THR A CA 1
ATOM 2150 C C . THR A 1 303 ? 32.982 4.528 27.033 1.00 14.39 303 THR A C 1
ATOM 2151 O O . THR A 1 303 ? 34.131 4.777 26.526 1.00 13.22 303 THR A O 1
ATOM 2155 N N . VAL A 1 304 ? 31.880 5.182 26.655 1.00 13.54 304 VAL A N 1
ATOM 2156 C CA . VAL A 1 304 ? 32.080 6.366 25.782 1.00 13.89 304 VAL A CA 1
ATOM 2157 C C . VAL A 1 304 ? 31.584 7.657 26.477 1.00 15.53 304 VAL A C 1
ATOM 2158 O O . VAL A 1 304 ? 31.268 8.616 25.787 1.00 18.07 304 VAL A O 1
ATOM 2162 N N . ASN A 1 305 ? 31.501 7.657 27.808 1.00 14.79 305 ASN A N 1
ATOM 2163 C CA . ASN A 1 305 ? 31.035 8.787 28.579 1.00 15.19 305 ASN A CA 1
ATOM 2164 C C . ASN A 1 305 ? 32.148 9.542 29.334 1.00 15.71 305 ASN A C 1
ATOM 2165 O O . ASN A 1 305 ? 31.854 10.532 30.057 1.00 14.60 305 ASN A O 1
ATOM 2170 N N . GLY A 1 306 ? 33.406 9.093 29.154 1.00 15.88 306 GLY A N 1
ATOM 2171 C CA . GLY A 1 306 ? 34.598 9.820 29.713 1.00 15.88 306 GLY A CA 1
ATOM 2172 C C . GLY A 1 306 ? 34.447 10.172 31.154 1.00 15.20 306 GLY A C 1
ATOM 2173 O O . GLY A 1 306 ? 33.927 9.371 31.968 1.00 16.68 306 GLY A O 1
ATOM 2174 N N . ARG A 1 307 ? 34.818 11.385 31.506 1.00 15.14 307 ARG A N 1
ATOM 2175 C CA . ARG A 1 307 ? 34.783 11.764 32.937 1.00 14.25 307 ARG A CA 1
ATOM 2176 C C . ARG A 1 307 ? 33.338 11.850 33.480 1.00 14.20 307 ARG A C 1
ATOM 2177 O O . ARG A 1 307 ? 33.125 11.847 34.725 1.00 14.08 307 ARG A O 1
ATOM 2185 N N . ALA A 1 308 ? 32.348 11.922 32.585 1.00 13.51 308 ALA A N 1
ATOM 2186 C CA . ALA A 1 308 ? 30.971 12.132 33.059 1.00 15.59 308 ALA A CA 1
ATOM 2187 C C . ALA A 1 308 ? 30.415 10.942 33.872 1.00 16.33 308 ALA A C 1
ATOM 2188 O O . ALA A 1 308 ? 29.354 11.043 34.541 1.00 19.08 308 ALA A O 1
ATOM 2190 N N . ILE A 1 309 ? 31.053 9.789 33.761 1.00 16.65 309 ILE A N 1
ATOM 2191 C CA . ILE A 1 309 ? 30.587 8.616 34.528 1.00 17.03 309 ILE A CA 1
ATOM 2192 C C . ILE A 1 309 ? 30.672 8.909 36.019 1.00 18.14 309 ILE A C 1
ATOM 2193 O O . ILE A 1 309 ? 30.049 8.214 36.823 1.00 16.88 309 ILE A O 1
ATOM 2198 N N . SER A 1 310 ? 31.431 9.928 36.403 1.00 17.88 310 SER A N 1
ATOM 2199 C CA . SER A 1 310 ? 31.566 10.269 37.831 1.00 17.54 310 SER A CA 1
ATOM 2200 C C . SER A 1 310 ? 30.630 11.320 38.400 1.00 17.17 310 SER A C 1
ATOM 2201 O O . SER A 1 310 ? 30.713 11.661 39.554 1.00 15.39 310 SER A O 1
ATOM 2204 N N . ARG A 1 311 ? 29.699 11.809 37.607 1.00 17.91 311 ARG A N 1
ATOM 2205 C CA . ARG A 1 311 ? 28.829 12.923 38.048 1.00 16.82 311 ARG A CA 1
ATOM 2206 C C . ARG A 1 311 ? 27.737 12.581 39.008 1.00 18.43 311 ARG A C 1
ATOM 2207 O O . ARG A 1 311 ? 27.655 13.156 40.085 1.00 19.38 311 ARG A O 1
ATOM 2215 N N . GLY A 1 312 ? 26.881 11.639 38.645 1.00 18.50 312 GLY A N 1
ATOM 2216 C CA . GLY A 1 312 ? 25.730 11.311 39.468 1.00 19.42 312 GLY A CA 1
ATOM 2217 C C . GLY A 1 312 ? 24.877 12.524 39.880 1.00 21.58 312 GLY A C 1
ATOM 2218 O O . GLY A 1 312 ? 24.348 13.258 39.041 1.00 20.71 312 GLY A O 1
ATOM 2219 N N . TYR A 1 313 ? 24.710 12.721 41.179 1.00 20.47 313 TYR A N 1
ATOM 2220 C CA . TYR A 1 313 ? 23.947 13.870 41.620 1.00 20.92 313 TYR A CA 1
ATOM 2221 C C . TYR A 1 313 ? 24.908 15.078 41.714 1.00 20.86 313 TYR A C 1
ATOM 2222 O O . TYR A 1 313 ? 25.846 15.048 42.507 1.00 19.86 313 TYR A O 1
ATOM 2231 N N . LEU A 1 314 ? 24.696 16.105 40.904 1.00 22.13 314 LEU A N 1
ATOM 2232 C CA . LEU A 1 314 ? 25.561 17.303 40.958 1.00 24.73 314 LEU A CA 1
ATOM 2233 C C . LEU A 1 314 ? 25.098 18.310 42.012 1.00 26.07 314 LEU A C 1
ATOM 2234 O O . LEU A 1 314 ? 23.890 18.586 42.102 1.00 25.92 314 LEU A O 1
ATOM 2239 N N . LYS A 1 315 ? 26.028 18.894 42.784 1.00 28.44 315 LYS A N 1
ATOM 2240 C CA . LYS A 1 315 ? 25.620 19.984 43.720 1.00 31.12 315 LYS A CA 1
ATOM 2241 C C . LYS A 1 315 ? 24.809 21.110 43.038 1.00 31.75 315 LYS A C 1
ATOM 2242 O O . LYS A 1 315 ? 23.819 21.555 43.588 1.00 32.00 315 LYS A O 1
ATOM 2248 N N . SER A 1 316 ? 25.168 21.497 41.822 1.00 32.24 316 SER A N 1
ATOM 2249 C CA . SER A 1 316 ? 24.488 22.608 41.153 1.00 35.15 316 SER A CA 1
ATOM 2250 C C . SER A 1 316 ? 23.218 22.335 40.385 1.00 34.35 316 SER A C 1
ATOM 2251 O O . SER A 1 316 ? 22.776 23.196 39.577 1.00 34.80 316 SER A O 1
ATOM 2254 N N . ASP A 1 317 ? 22.628 21.163 40.596 1.00 32.69 317 ASP A N 1
ATOM 2255 C CA . ASP A 1 317 ? 21.515 20.771 39.734 1.00 31.89 317 ASP A CA 1
ATOM 2256 C C . ASP A 1 317 ? 20.236 20.921 40.519 1.00 31.45 317 ASP A C 1
ATOM 2257 O O . ASP A 1 317 ? 19.959 20.092 41.419 1.00 31.05 317 ASP A O 1
ATOM 2262 N N . ASP A 1 318 ? 19.451 21.952 40.177 1.00 30.55 318 ASP A N 1
ATOM 2263 C CA . ASP A 1 318 ? 18.235 22.210 40.940 1.00 31.43 318 ASP A CA 1
ATOM 2264 C C . ASP A 1 318 ? 17.175 21.177 40.676 1.00 31.32 318 ASP A C 1
ATOM 2265 O O . ASP A 1 318 ? 16.223 21.087 41.450 1.00 32.78 318 ASP A O 1
ATOM 2270 N N . LEU A 1 319 ? 17.337 20.371 39.619 1.00 30.63 319 LEU A N 1
ATOM 2271 C CA . LEU A 1 319 ? 16.356 19.280 39.373 1.00 30.33 319 LEU A CA 1
ATOM 2272 C C . LEU A 1 319 ? 16.655 18.041 40.200 1.00 28.58 319 LEU A C 1
ATOM 2273 O O . LEU A 1 319 ? 15.776 17.252 40.399 1.00 28.51 319 LEU A O 1
ATOM 2278 N N . HIS A 1 320 ? 17.876 17.906 40.716 1.00 28.14 320 HIS A N 1
ATOM 2279 C CA . HIS A 1 320 ? 18.313 16.674 41.427 1.00 28.35 320 HIS A CA 1
ATOM 2280 C C . HIS A 1 320 ? 18.115 15.393 40.590 1.00 27.30 320 HIS A C 1
ATOM 2281 O O . HIS A 1 320 ? 17.489 14.440 41.066 1.00 27.60 320 HIS A O 1
ATOM 2288 N N . VAL A 1 321 ? 18.615 15.369 39.354 1.00 24.88 321 VAL A N 1
ATOM 2289 C CA . VAL A 1 321 ? 18.472 14.180 38.530 1.00 23.13 321 VAL A CA 1
ATOM 2290 C C . VAL A 1 321 ? 19.812 13.471 38.448 1.00 22.48 321 VAL A C 1
ATOM 2291 O O . VAL A 1 321 ? 20.825 14.091 38.055 1.00 21.11 321 VAL A O 1
ATOM 2295 N N . MET A 1 322 ? 19.835 12.177 38.811 1.00 20.71 322 MET A N 1
ATOM 2296 C CA . MET A 1 322 ? 21.118 11.451 38.773 1.00 19.57 322 MET A CA 1
ATOM 2297 C C . MET A 1 322 ? 21.669 11.286 37.351 1.00 19.16 322 MET A C 1
ATOM 2298 O O . MET A 1 322 ? 21.016 10.756 36.461 1.00 19.39 322 MET A O 1
ATOM 2303 N N . ARG A 1 323 ? 22.876 11.746 37.137 1.00 17.76 323 ARG A N 1
ATOM 2304 C CA . ARG A 1 323 ? 23.522 11.475 35.868 1.00 17.78 323 ARG A CA 1
ATOM 2305 C C . ARG A 1 323 ? 23.973 10.006 35.882 1.00 18.32 323 ARG A C 1
ATOM 2306 O O . ARG A 1 323 ? 24.251 9.430 36.955 1.00 18.26 323 ARG A O 1
ATOM 2314 N N . SER A 1 324 ? 24.008 9.398 34.722 1.00 16.36 324 SER A N 1
ATOM 2315 C CA . SER A 1 324 ? 24.210 7.943 34.618 1.00 16.41 324 SER A CA 1
ATOM 2316 C C . SER A 1 324 ? 24.187 7.543 33.177 1.00 16.80 324 SER A C 1
ATOM 2317 O O . SER A 1 324 ? 23.875 8.382 32.321 1.00 16.36 324 SER A O 1
ATOM 2320 N N . ASP A 1 325 ? 24.515 6.273 32.880 1.00 15.26 325 ASP A N 1
ATOM 2321 C CA . ASP A 1 325 ? 24.410 5.835 31.513 1.00 14.23 325 ASP A CA 1
ATOM 2322 C C . ASP A 1 325 ? 23.031 6.043 30.942 1.00 13.69 325 ASP A C 1
ATOM 2323 O O . ASP A 1 325 ? 22.867 6.347 29.735 1.00 15.12 325 ASP A O 1
ATOM 2328 N N . HIS A 1 326 ? 22.010 5.854 31.768 1.00 13.59 326 HIS A N 1
ATOM 2329 C CA . HIS A 1 326 ? 20.614 6.040 31.293 1.00 14.70 326 HIS A CA 1
ATOM 2330 C C . HIS A 1 326 ? 20.237 7.525 31.028 1.00 15.85 326 HIS A C 1
ATOM 2331 O O . HIS A 1 326 ? 19.570 7.822 30.033 1.00 17.51 326 HIS A O 1
ATOM 2338 N N . PHE A 1 327 ? 20.703 8.441 31.885 1.00 16.09 327 PHE A N 1
ATOM 2339 C CA . PHE A 1 327 ? 20.506 9.879 31.736 1.00 16.45 327 PHE A CA 1
ATOM 2340 C C . PHE A 1 327 ? 21.189 10.311 30.447 1.00 16.10 327 PHE A C 1
ATOM 2341 O O . PHE A 1 327 ? 20.619 10.993 29.603 1.00 16.22 327 PHE A O 1
ATOM 2349 N N . HIS A 1 328 ? 22.422 9.860 30.253 1.00 16.67 328 HIS A N 1
ATOM 2350 C CA . HIS A 1 328 ? 23.140 10.225 29.072 1.00 15.77 328 HIS A CA 1
ATOM 2351 C C . HIS A 1 328 ? 22.497 9.660 27.816 1.00 15.77 328 HIS A C 1
ATOM 2352 O O . HIS A 1 328 ? 22.351 10.381 26.781 1.00 15.00 328 HIS A O 1
ATOM 2359 N N . GLY A 1 329 ? 22.109 8.394 27.864 1.00 14.54 329 GLY A N 1
ATOM 2360 C CA . GLY A 1 329 ? 21.414 7.847 26.672 1.00 15.04 329 GLY A CA 1
ATOM 2361 C C . GLY A 1 329 ? 20.117 8.586 26.366 1.00 16.86 329 GLY A C 1
ATOM 2362 O O . GLY A 1 329 ? 19.829 8.875 25.174 1.00 17.88 329 GLY A O 1
ATOM 2363 N N . GLN A 1 330 ? 19.357 8.930 27.416 1.00 15.87 330 GLN A N 1
ATOM 2364 C CA . GLN A 1 330 ? 18.094 9.708 27.221 1.00 18.64 330 GLN A CA 1
ATOM 2365 C C . GLN A 1 330 ? 18.316 11.076 26.539 1.00 17.73 330 GLN A C 1
ATOM 2366 O O . GLN A 1 330 ? 17.557 11.493 25.631 1.00 17.26 330 GLN A O 1
ATOM 2372 N N . GLN A 1 331 ? 19.417 11.708 26.909 1.00 18.32 331 GLN A N 1
ATOM 2373 C CA . GLN A 1 331 ? 19.818 12.955 26.255 1.00 18.39 331 GLN A CA 1
ATOM 2374 C C . GLN A 1 331 ? 20.194 12.710 24.831 1.00 18.90 331 GLN A C 1
ATOM 2375 O O . GLN A 1 331 ? 19.949 13.572 23.995 1.00 20.26 331 GLN A O 1
ATOM 2381 N N . LEU A 1 332 ? 20.825 11.574 24.541 1.00 16.92 332 LEU A N 1
ATOM 2382 C CA . LEU A 1 332 ? 21.217 11.328 23.175 1.00 17.42 332 LEU A CA 1
ATOM 2383 C C . LEU A 1 332 ? 19.963 10.953 22.329 1.00 17.35 332 LEU A C 1
ATOM 2384 O O . LEU A 1 332 ? 19.817 11.356 21.179 1.00 17.45 332 LEU A O 1
ATOM 2389 N N . ILE A 1 333 ? 19.042 10.208 22.920 1.00 17.80 333 ILE A N 1
ATOM 2390 C CA . ILE A 1 333 ? 17.742 9.918 22.250 1.00 18.39 333 ILE A CA 1
ATOM 2391 C C . ILE A 1 333 ? 17.003 11.229 21.914 1.00 19.22 333 ILE A C 1
ATOM 2392 O O . ILE A 1 333 ? 16.572 11.453 20.778 1.00 19.93 333 ILE A O 1
ATOM 2397 N N . ALA A 1 334 ? 16.986 12.162 22.877 1.00 20.91 334 ALA A N 1
ATOM 2398 C CA . ALA A 1 334 ? 16.361 13.461 22.637 1.00 20.62 334 ALA A CA 1
ATOM 2399 C C . ALA A 1 334 ? 17.066 14.214 21.487 1.00 21.46 334 ALA A C 1
ATOM 2400 O O . ALA A 1 334 ? 16.396 14.785 20.588 1.00 21.15 334 ALA A O 1
ATOM 2402 N N . ALA A 1 335 ? 18.400 14.175 21.449 1.00 20.47 335 ALA A N 1
ATOM 2403 C CA . ALA A 1 335 ? 19.071 14.805 20.287 1.00 20.38 335 ALA A CA 1
ATOM 2404 C C . ALA A 1 335 ? 18.666 14.093 18.978 1.00 20.92 335 ALA A C 1
ATOM 2405 O O . ALA A 1 335 ? 18.504 14.735 17.947 1.00 20.60 335 ALA A O 1
ATOM 2407 N N . MET A 1 336 ? 18.498 12.771 19.006 1.00 20.11 336 MET A N 1
ATOM 2408 C CA . MET A 1 336 ? 18.071 12.141 17.772 1.00 21.70 336 MET A CA 1
ATOM 2409 C C . MET A 1 336 ? 16.635 12.614 17.377 1.00 21.98 336 MET A C 1
ATOM 2410 O O . MET A 1 336 ? 16.298 12.701 16.183 1.00 21.91 336 MET A O 1
ATOM 2415 N N . ALA A 1 337 ? 15.793 12.865 18.365 1.00 21.67 337 ALA A N 1
ATOM 2416 C CA . ALA A 1 337 ? 14.440 13.267 18.048 1.00 22.84 337 ALA A CA 1
ATOM 2417 C C . ALA A 1 337 ? 14.462 14.614 17.366 1.00 24.20 337 ALA A C 1
ATOM 2418 O O . ALA A 1 337 ? 13.777 14.779 16.385 1.00 25.33 337 ALA A O 1
ATOM 2420 N N . VAL A 1 338 ? 15.265 15.568 17.813 1.00 24.72 338 VAL A N 1
ATOM 2421 C CA . VAL A 1 338 ? 15.354 16.840 17.076 1.00 25.50 338 VAL A CA 1
ATOM 2422 C C . VAL A 1 338 ? 15.923 16.665 15.690 1.00 26.60 338 VAL A C 1
ATOM 2423 O O . VAL A 1 338 ? 15.344 17.078 14.699 1.00 28.05 338 VAL A O 1
ATOM 2427 N N . LEU A 1 339 ? 17.037 15.971 15.590 1.00 27.07 339 LEU A N 1
ATOM 2428 C CA . LEU A 1 339 ? 17.644 15.735 14.289 1.00 27.68 339 LEU A CA 1
ATOM 2429 C C . LEU A 1 339 ? 16.688 15.094 13.265 1.00 27.47 339 LEU A C 1
ATOM 2430 O O . LEU A 1 339 ? 16.773 15.364 12.071 1.00 26.91 339 LEU A O 1
ATOM 2435 N N . ALA A 1 340 ? 15.783 14.256 13.736 1.00 28.09 340 ALA A N 1
ATOM 2436 C CA . ALA A 1 340 ? 14.896 13.501 12.840 1.00 29.82 340 ALA A CA 1
ATOM 2437 C C . ALA A 1 340 ? 13.967 14.439 12.082 1.00 31.94 340 ALA A C 1
ATOM 2438 O O . ALA A 1 340 ? 13.598 14.154 10.970 1.00 31.96 340 ALA A O 1
ATOM 2440 N N . GLY A 1 341 ? 13.622 15.573 12.691 1.00 34.32 341 GLY A N 1
ATOM 2441 C CA . GLY A 1 341 ? 12.783 16.585 12.024 1.00 35.87 341 GLY A CA 1
ATOM 2442 C C . GLY A 1 341 ? 13.286 16.972 10.651 1.00 36.09 341 GLY A C 1
ATOM 2443 O O . GLY A 1 341 ? 12.486 17.250 9.759 1.00 36.68 341 GLY A O 1
ATOM 2444 N N . GLY A 1 342 ? 14.604 17.006 10.461 1.00 35.95 342 GLY A N 1
ATOM 2445 C CA . GLY A 1 342 ? 15.151 17.391 9.154 1.00 35.21 342 GLY A CA 1
ATOM 2446 C C . GLY A 1 342 ? 15.680 16.211 8.349 1.00 35.71 342 GLY A C 1
ATOM 2447 O O . GLY A 1 342 ? 16.315 16.417 7.305 1.00 36.57 342 GLY A O 1
ATOM 2448 N N . ALA A 1 343 ? 15.450 14.974 8.807 1.00 34.62 343 ALA A N 1
ATOM 2449 C CA . ALA A 1 343 ? 15.957 13.791 8.057 1.00 33.80 343 ALA A CA 1
ATOM 2450 C C . ALA A 1 343 ? 14.988 13.448 6.897 1.00 34.82 343 ALA A C 1
ATOM 2451 O O . ALA A 1 343 ? 13.862 13.996 6.843 1.00 35.84 343 ALA A O 1
ATOM 2453 N N . SER A 1 344 ? 15.382 12.537 6.009 1.00 33.55 344 SER A N 1
ATOM 2454 C CA . SER A 1 344 ? 14.458 12.016 5.025 1.00 33.51 344 SER A CA 1
ATOM 2455 C C . SER A 1 344 ? 13.441 11.087 5.657 1.00 33.68 344 SER A C 1
ATOM 2456 O O . SER A 1 344 ? 13.593 10.648 6.819 1.00 34.50 344 SER A O 1
ATOM 2459 N N . ASN A 1 345 ? 12.428 10.724 4.879 1.00 33.31 345 ASN A N 1
ATOM 2460 C CA . ASN A 1 345 ? 11.353 9.881 5.372 1.00 33.07 345 ASN A CA 1
ATOM 2461 C C . ASN A 1 345 ? 11.826 8.538 5.836 1.00 31.23 345 ASN A C 1
ATOM 2462 O O . ASN A 1 345 ? 11.384 8.041 6.874 1.00 31.15 345 ASN A O 1
ATOM 2467 N N . ALA A 1 346 ? 12.673 7.937 5.020 1.00 29.88 346 ALA A N 1
ATOM 2468 C CA . ALA A 1 346 ? 13.209 6.630 5.287 1.00 29.62 346 ALA A CA 1
ATOM 2469 C C . ALA A 1 346 ? 14.105 6.680 6.534 1.00 29.22 346 ALA A C 1
ATOM 2470 O O . ALA A 1 346 ? 14.016 5.782 7.374 1.00 28.87 346 ALA A O 1
ATOM 2472 N N . GLU A 1 347 ? 14.936 7.729 6.658 1.00 28.20 347 GLU A N 1
ATOM 2473 C CA . GLU A 1 347 ? 15.790 7.881 7.861 1.00 28.91 347 GLU A CA 1
ATOM 2474 C C . GLU A 1 347 ? 14.942 8.050 9.113 1.00 28.84 347 GLU A C 1
ATOM 2475 O O . GLU A 1 347 ? 15.122 7.349 10.123 1.00 26.40 347 GLU A O 1
ATOM 2481 N N . ARG A 1 348 ? 13.993 8.984 9.018 1.00 30.08 348 ARG A N 1
ATOM 2482 C CA . ARG A 1 348 ? 13.092 9.279 10.141 1.00 31.66 348 ARG A CA 1
ATOM 2483 C C . ARG A 1 348 ? 12.338 8.040 10.562 1.00 30.73 348 ARG A C 1
ATOM 2484 O O . ARG A 1 348 ? 12.204 7.731 11.753 1.00 30.20 348 ARG A O 1
ATOM 2492 N N . GLU A 1 349 ? 11.860 7.307 9.575 1.00 30.99 349 GLU A N 1
ATOM 2493 C CA . GLU A 1 349 ? 11.164 6.086 9.888 1.00 32.17 349 GLU A CA 1
ATOM 2494 C C . GLU A 1 349 ? 12.060 5.080 10.659 1.00 30.37 349 GLU A C 1
ATOM 2495 O O . GLU A 1 349 ? 11.587 4.446 11.585 1.00 31.16 349 GLU A O 1
ATOM 2501 N N . ARG A 1 350 ? 13.330 4.926 10.272 1.00 28.78 350 ARG A N 1
ATOM 2502 C CA . ARG A 1 350 ? 14.237 4.022 11.020 1.00 28.15 350 ARG A CA 1
ATOM 2503 C C . ARG A 1 350 ? 14.537 4.549 12.394 1.00 25.69 350 ARG A C 1
ATOM 2504 O O . ARG A 1 350 ? 14.438 3.777 13.352 1.00 27.12 350 ARG A O 1
ATOM 2512 N N . TRP A 1 351 ? 14.867 5.838 12.510 1.00 23.51 351 TRP A N 1
ATOM 2513 C CA . TRP A 1 351 ? 15.158 6.431 13.828 1.00 22.92 351 TRP A CA 1
ATOM 2514 C C . TRP A 1 351 ? 14.003 6.290 14.795 1.00 23.23 351 TRP A C 1
ATOM 2515 O O . TRP A 1 351 ? 14.174 5.842 15.960 1.00 22.67 351 TRP A O 1
ATOM 2526 N N . HIS A 1 352 ? 12.810 6.634 14.308 1.00 22.76 352 HIS A N 1
ATOM 2527 C CA . HIS A 1 352 ? 11.606 6.503 15.150 1.00 22.96 352 HIS A CA 1
ATOM 2528 C C . HIS A 1 352 ? 11.403 5.117 15.610 1.00 20.47 352 HIS A C 1
ATOM 2529 O O . HIS A 1 352 ? 11.057 4.870 16.769 1.00 21.39 352 HIS A O 1
ATOM 2536 N N . ALA A 1 353 ? 11.663 4.169 14.742 1.00 21.44 353 ALA A N 1
ATOM 2537 C CA . ALA A 1 353 ? 11.504 2.760 15.151 1.00 21.39 353 ALA A CA 1
ATOM 2538 C C . ALA A 1 353 ? 12.537 2.379 16.208 1.00 21.08 353 ALA A C 1
ATOM 2539 O O . ALA A 1 353 ? 12.230 1.663 17.119 1.00 22.00 353 ALA A O 1
ATOM 2541 N N . ARG A 1 354 ? 13.766 2.856 16.085 1.00 21.29 354 ARG A N 1
ATOM 2542 C CA . ARG A 1 354 ? 14.754 2.540 17.116 1.00 22.32 354 ARG A CA 1
ATOM 2543 C C . ARG A 1 354 ? 14.412 3.253 18.399 1.00 21.36 354 ARG A C 1
ATOM 2544 O O . ARG A 1 354 ? 14.557 2.709 19.472 1.00 21.28 354 ARG A O 1
ATOM 2552 N N . ILE A 1 355 ? 13.933 4.475 18.288 1.00 20.15 355 ILE A N 1
ATOM 2553 C CA . ILE A 1 355 ? 13.606 5.209 19.495 1.00 19.40 355 ILE A CA 1
ATOM 2554 C C . ILE A 1 355 ? 12.414 4.590 20.205 1.00 20.19 355 ILE A C 1
ATOM 2555 O O . ILE A 1 355 ? 12.454 4.425 21.435 1.00 19.40 355 ILE A O 1
ATOM 2560 N N . LYS A 1 356 ? 11.385 4.169 19.449 1.00 20.35 356 LYS A N 1
ATOM 2561 C CA . LYS A 1 356 ? 10.279 3.431 20.103 1.00 22.07 356 LYS A CA 1
ATOM 2562 C C . LYS A 1 356 ? 10.795 2.240 20.864 1.00 21.03 356 LYS A C 1
ATOM 2563 O O . LYS A 1 356 ? 10.323 1.952 21.973 1.00 21.13 356 LYS A O 1
ATOM 2569 N N . GLY A 1 357 ? 11.785 1.555 20.275 1.00 21.30 357 GLY A N 1
ATOM 2570 C CA . GLY A 1 357 ? 12.384 0.387 20.918 1.00 20.44 357 GLY A CA 1
ATOM 2571 C C . GLY A 1 357 ? 13.028 0.740 22.232 1.00 20.30 357 GLY A C 1
ATOM 2572 O O . GLY A 1 357 ? 12.754 0.117 23.258 1.00 21.65 357 GLY A O 1
ATOM 2573 N N . TRP A 1 358 ? 13.839 1.788 22.231 1.00 19.89 358 TRP A N 1
ATOM 2574 C CA . TRP A 1 358 ? 14.500 2.240 23.467 1.00 19.82 358 TRP A CA 1
ATOM 2575 C C . TRP A 1 358 ? 13.469 2.690 24.543 1.00 20.81 358 TRP A C 1
ATOM 2576 O O . TRP A 1 358 ? 13.601 2.385 25.765 1.00 19.67 358 TRP A O 1
ATOM 2587 N N . ILE A 1 359 ? 12.420 3.382 24.081 1.00 21.76 359 ILE A N 1
ATOM 2588 C CA . ILE A 1 359 ? 11.360 3.824 24.998 1.00 21.93 359 ILE A CA 1
ATOM 2589 C C . ILE A 1 359 ? 10.665 2.592 25.624 1.00 23.19 359 ILE A C 1
ATOM 2590 O O . ILE A 1 359 ? 10.368 2.538 26.830 1.00 22.74 359 ILE A O 1
ATOM 2595 N N . GLU A 1 360 ? 10.418 1.582 24.808 1.00 23.38 360 GLU A N 1
ATOM 2596 C CA . GLU A 1 360 ? 9.798 0.401 25.378 1.00 25.56 360 GLU A CA 1
ATOM 2597 C C . GLU A 1 360 ? 10.620 -0.352 26.389 1.00 24.20 360 GLU A C 1
ATOM 2598 O O . GLU A 1 360 ? 10.082 -0.882 27.356 1.00 24.49 360 GLU A O 1
ATOM 2604 N N . ARG A 1 361 ? 11.926 -0.451 26.133 1.00 23.25 361 ARG A N 1
ATOM 2605 C CA . ARG A 1 361 ? 12.776 -1.351 26.880 1.00 21.38 361 ARG A CA 1
ATOM 2606 C C . ARG A 1 361 ? 13.413 -0.604 28.067 1.00 22.25 361 ARG A C 1
ATOM 2607 O O . ARG A 1 361 ? 13.896 -1.245 28.995 1.00 21.88 361 ARG A O 1
ATOM 2615 N N . ASP A 1 362 ? 13.438 0.737 28.056 1.00 21.62 362 ASP A N 1
ATOM 2616 C CA . ASP A 1 362 ? 14.038 1.435 29.222 1.00 22.09 362 ASP A CA 1
ATOM 2617 C C . ASP A 1 362 ? 13.125 1.437 30.440 1.00 22.48 362 ASP A C 1
ATOM 2618 O O . ASP A 1 362 ? 12.323 2.376 30.634 1.00 24.24 362 ASP A O 1
ATOM 2623 N N . THR A 1 363 ? 13.273 0.426 31.286 1.00 22.87 363 THR A N 1
ATOM 2624 C CA . THR A 1 363 ? 12.515 0.346 32.535 1.00 24.58 363 THR A CA 1
ATOM 2625 C C . THR A 1 363 ? 13.335 0.932 33.715 1.00 25.17 363 THR A C 1
ATOM 2626 O O . THR A 1 363 ? 12.918 0.885 34.888 1.00 26.03 363 THR A O 1
ATOM 2630 N N . VAL A 1 364 ? 14.546 1.392 33.444 1.00 24.77 364 VAL A N 1
ATOM 2631 C CA . VAL A 1 364 ? 15.321 2.000 34.533 1.00 24.24 364 VAL A CA 1
ATOM 2632 C C . VAL A 1 364 ? 14.861 3.428 34.789 1.00 24.69 364 VAL A C 1
ATOM 2633 O O . VAL A 1 364 ? 14.546 3.759 35.927 1.00 25.25 364 VAL A O 1
ATOM 2637 N N . THR A 1 365 ? 14.827 4.228 33.718 1.00 25.78 365 THR A N 1
ATOM 2638 C CA . THR A 1 365 ? 14.368 5.606 33.707 1.00 28.00 365 THR A CA 1
ATOM 2639 C C . THR A 1 365 ? 13.478 5.785 32.503 1.00 26.63 365 THR A C 1
ATOM 2640 O O . THR A 1 365 ? 13.969 6.054 31.389 1.00 26.71 365 THR A O 1
ATOM 2644 N N . PRO A 1 366 ? 12.156 5.645 32.706 1.00 26.39 366 PRO A N 1
ATOM 2645 C CA . PRO A 1 366 ? 11.206 5.782 31.595 1.00 26.44 366 PRO A CA 1
ATOM 2646 C C . PRO A 1 366 ? 11.445 7.071 30.803 1.00 26.75 366 PRO A C 1
ATOM 2647 O O . PRO A 1 366 ? 11.377 8.170 31.343 1.00 27.52 366 PRO A O 1
ATOM 2651 N N . VAL A 1 367 ? 11.690 6.912 29.522 1.00 26.22 367 VAL A N 1
ATOM 2652 C CA . VAL A 1 367 ? 12.038 8.009 28.676 1.00 26.68 367 VAL A CA 1
ATOM 2653 C C . VAL A 1 367 ? 10.938 9.078 28.672 1.00 27.55 367 VAL A C 1
ATOM 2654 O O . VAL A 1 367 ? 11.233 10.284 28.729 1.00 26.81 367 VAL A O 1
ATOM 2658 N N . LEU A 1 368 ? 9.690 8.605 28.639 1.00 26.89 368 LEU A N 1
ATOM 2659 C CA . LEU A 1 368 ? 8.547 9.458 28.380 1.00 28.25 368 LEU A CA 1
ATOM 2660 C C . LEU A 1 368 ? 8.223 10.391 29.537 1.00 28.37 368 LEU A C 1
ATOM 2661 O O . LEU A 1 368 ? 7.484 11.358 29.352 1.00 28.89 368 LEU A O 1
ATOM 2666 N N . THR A 1 369 ? 8.750 10.102 30.722 1.00 28.10 369 THR A N 1
ATOM 2667 C CA . THR A 1 369 ? 8.563 11.023 31.837 1.00 28.42 369 THR A CA 1
ATOM 2668 C C . THR A 1 369 ? 9.908 11.392 32.465 1.00 28.51 369 THR A C 1
ATOM 2669 O O . THR A 1 369 ? 9.997 11.787 33.651 1.00 27.90 369 THR A O 1
ATOM 2673 N N . ALA A 1 370 ? 10.971 11.293 31.668 1.00 27.89 370 ALA A N 1
ATOM 2674 C CA . ALA A 1 370 ? 12.291 11.518 32.252 1.00 28.31 370 ALA A CA 1
ATOM 2675 C C . ALA A 1 370 ? 12.352 12.926 32.902 1.00 27.51 370 ALA A C 1
ATOM 2676 O O . ALA A 1 370 ? 12.048 13.917 32.245 1.00 26.37 370 ALA A O 1
ATOM 2678 N N . PRO A 1 371 ? 12.784 13.005 34.170 1.00 27.32 371 PRO A N 1
ATOM 2679 C CA . PRO A 1 371 ? 12.651 14.296 34.823 1.00 26.41 371 PRO A CA 1
ATOM 2680 C C . PRO A 1 371 ? 13.612 15.392 34.297 1.00 26.71 371 PRO A C 1
ATOM 2681 O O . PRO A 1 371 ? 13.405 16.552 34.583 1.00 26.54 371 PRO A O 1
ATOM 2685 N N . GLN A 1 372 ? 14.653 15.082 33.541 1.00 26.90 372 GLN A N 1
ATOM 2686 C CA . GLN A 1 372 ? 15.484 16.204 33.025 1.00 26.87 372 GLN A CA 1
ATOM 2687 C C . GLN A 1 372 ? 14.832 16.914 31.842 1.00 26.80 372 GLN A C 1
ATOM 2688 O O . GLN A 1 372 ? 15.262 18.005 31.486 1.00 27.96 372 GLN A O 1
ATOM 2694 N N . PHE A 1 373 ? 13.836 16.283 31.218 1.00 26.00 373 PHE A N 1
ATOM 2695 C CA . PHE A 1 373 ? 13.256 16.813 29.994 1.00 26.21 373 PHE A CA 1
ATOM 2696 C C . PHE A 1 373 ? 12.287 17.993 30.218 1.00 26.27 373 PHE A C 1
ATOM 2697 O O . PHE A 1 373 ? 11.309 17.869 30.939 1.00 26.38 373 PHE A O 1
ATOM 2705 N N . PRO A 1 374 ? 12.531 19.113 29.544 1.00 26.27 374 PRO A N 1
ATOM 2706 C CA . PRO A 1 374 ? 11.507 20.140 29.462 1.00 26.28 374 PRO A CA 1
ATOM 2707 C C . PRO A 1 374 ? 10.385 19.768 28.445 1.00 26.43 374 PRO A C 1
ATOM 2708 O O . PRO A 1 374 ? 10.491 18.765 27.725 1.00 26.53 374 PRO A O 1
ATOM 2712 N N . VAL A 1 375 ? 9.297 20.531 28.409 1.00 25.20 375 VAL A N 1
ATOM 2713 C CA . VAL A 1 375 ? 8.156 20.073 27.642 1.00 25.22 375 VAL A CA 1
ATOM 2714 C C . VAL A 1 375 ? 8.509 19.934 26.161 1.00 25.48 375 VAL A C 1
ATOM 2715 O O . VAL A 1 375 ? 7.874 19.174 25.429 1.00 24.63 375 VAL A O 1
ATOM 2719 N N . ALA A 1 376 ? 9.478 20.715 25.690 1.00 25.93 376 ALA A N 1
ATOM 2720 C CA . ALA A 1 376 ? 9.773 20.665 24.264 1.00 26.72 376 ALA A CA 1
ATOM 2721 C C . ALA A 1 376 ? 10.335 19.252 23.897 1.00 27.50 376 ALA A C 1
ATOM 2722 O O . ALA A 1 376 ? 9.945 18.702 22.870 1.00 28.38 376 ALA A O 1
ATOM 2724 N N . ASP A 1 377 ? 11.177 18.650 24.743 1.00 27.38 377 ASP A N 1
ATOM 2725 C CA . ASP A 1 377 ? 11.674 17.282 24.457 1.00 27.25 377 ASP A CA 1
ATOM 2726 C C . ASP A 1 377 ? 10.605 16.279 24.739 1.00 26.75 377 ASP A C 1
ATOM 2727 O O . ASP A 1 377 ? 10.476 15.313 24.012 1.00 26.84 377 ASP A O 1
ATOM 2732 N N . LEU A 1 378 ? 9.818 16.514 25.790 1.00 25.66 378 LEU A N 1
ATOM 2733 C CA . LEU A 1 378 ? 8.707 15.655 26.082 1.00 24.67 378 LEU A CA 1
ATOM 2734 C C . LEU A 1 378 ? 7.767 15.482 24.879 1.00 26.08 378 LEU A C 1
ATOM 2735 O O . LEU A 1 378 ? 7.352 14.329 24.522 1.00 25.43 378 LEU A O 1
ATOM 2740 N N . THR A 1 379 ? 7.454 16.606 24.253 1.00 27.31 379 THR A N 1
ATOM 2741 C CA . THR A 1 379 ? 6.561 16.663 23.058 1.00 30.63 379 THR A CA 1
ATOM 2742 C C . THR A 1 379 ? 7.138 15.919 21.875 1.00 29.68 379 THR A C 1
ATOM 2743 O O . THR A 1 379 ? 6.421 15.208 21.171 1.00 30.09 379 THR A O 1
ATOM 2747 N N . ARG A 1 380 ? 8.432 16.104 21.646 1.00 28.43 380 ARG A N 1
ATOM 2748 C CA . ARG A 1 380 ? 9.072 15.438 20.518 1.00 27.91 380 ARG A CA 1
ATOM 2749 C C . ARG A 1 380 ? 9.068 13.901 20.736 1.00 27.08 380 ARG A C 1
ATOM 2750 O O . ARG A 1 380 ? 8.788 13.163 19.802 1.00 27.75 380 ARG A O 1
ATOM 2758 N N . LEU A 1 381 ? 9.277 13.441 21.958 1.00 25.02 381 LEU A N 1
ATOM 2759 C CA . LEU A 1 381 ? 9.401 12.018 22.209 1.00 25.11 381 LEU A CA 1
ATOM 2760 C C . LEU A 1 381 ? 8.035 11.340 22.231 1.00 26.70 381 LEU A C 1
ATOM 2761 O O . LEU A 1 381 ? 7.881 10.179 21.783 1.00 26.79 381 LEU A O 1
ATOM 2766 N N . HIS A 1 382 ? 7.045 12.062 22.776 1.00 27.75 382 HIS A N 1
ATOM 2767 C CA . HIS A 1 382 ? 5.650 11.638 22.733 1.00 28.44 382 HIS A CA 1
ATOM 2768 C C . HIS A 1 382 ? 5.172 11.595 21.305 1.00 29.15 382 HIS A C 1
ATOM 2769 O O . HIS A 1 382 ? 4.419 10.710 20.960 1.00 30.65 382 HIS A O 1
ATOM 2776 N N . ALA A 1 383 ? 5.628 12.495 20.447 1.00 29.73 383 ALA A N 1
ATOM 2777 C CA . ALA A 1 383 ? 5.216 12.417 19.044 1.00 30.30 383 ALA A CA 1
ATOM 2778 C C . ALA A 1 383 ? 5.737 11.127 18.423 1.00 31.39 383 ALA A C 1
ATOM 2779 O O . ALA A 1 383 ? 4.978 10.409 17.746 1.00 32.35 383 ALA A O 1
ATOM 2781 N N . ILE A 1 384 ? 6.994 10.785 18.701 1.00 31.08 384 ILE A N 1
ATOM 2782 C CA . ILE A 1 384 ? 7.541 9.496 18.238 1.00 30.97 384 ILE A CA 1
ATOM 2783 C C . ILE A 1 384 ? 6.824 8.274 18.871 1.00 32.17 384 ILE A C 1
ATOM 2784 O O . ILE A 1 384 ? 6.470 7.308 18.171 1.00 31.75 384 ILE A O 1
ATOM 2789 N N . ALA A 1 385 ? 6.584 8.323 20.170 1.00 33.06 385 ALA A N 1
ATOM 2790 C CA . ALA A 1 385 ? 5.836 7.249 20.809 1.00 37.03 385 ALA A CA 1
ATOM 2791 C C . ALA A 1 385 ? 4.448 6.909 20.191 1.00 38.96 385 ALA A C 1
ATOM 2792 O O . ALA A 1 385 ? 4.051 5.729 20.142 1.00 39.63 385 ALA A O 1
ATOM 2794 N N . ASP A 1 386 ? 3.704 7.945 19.795 1.00 40.77 386 ASP A N 1
ATOM 2795 C CA . ASP A 1 386 ? 2.299 7.813 19.439 1.00 43.21 386 ASP A CA 1
ATOM 2796 C C . ASP A 1 386 ? 2.212 7.570 17.961 1.00 43.98 386 ASP A C 1
ATOM 2797 O O . ASP A 1 386 ? 1.131 7.224 17.452 1.00 45.36 386 ASP A O 1
ATOM 2802 N N . ALA A 1 387 ? 3.331 7.775 17.266 1.00 44.14 387 ALA A N 1
ATOM 2803 C CA . ALA A 1 387 ? 3.360 7.645 15.821 1.00 44.52 387 ALA A CA 1
ATOM 2804 C C . ALA A 1 387 ? 3.123 6.202 15.388 1.00 46.03 387 ALA A C 1
ATOM 2805 O O . ALA A 1 387 ? 3.181 5.266 16.203 1.00 44.91 387 ALA A O 1
ATOM 2807 N N . PRO A 1 388 ? 2.805 6.004 14.091 1.00 47.70 388 PRO A N 1
ATOM 2808 C CA . PRO A 1 388 ? 2.525 4.599 13.790 1.00 48.03 388 PRO A CA 1
ATOM 2809 C C . PRO A 1 388 ? 3.845 3.921 13.416 1.00 46.68 388 PRO A C 1
ATOM 2810 O O . PRO A 1 388 ? 4.773 4.570 12.921 1.00 46.75 388 PRO A O 1
ATOM 2814 N N . GLY A 1 389 ? 3.921 2.627 13.666 1.00 45.63 389 GLY A N 1
ATOM 2815 C CA . GLY A 1 389 ? 5.108 1.892 13.317 1.00 43.86 389 GLY A CA 1
ATOM 2816 C C . GLY A 1 389 ? 5.388 1.037 14.506 1.00 42.54 389 GLY A C 1
ATOM 2817 O O . GLY A 1 389 ? 4.870 1.263 15.594 1.00 42.04 389 GLY A O 1
ATOM 2818 N N . GLU A 1 390 ? 6.201 0.028 14.286 1.00 42.24 390 GLU A N 1
ATOM 2819 C CA . GLU A 1 390 ? 6.554 -0.912 15.355 1.00 41.85 390 GLU A CA 1
ATOM 2820 C C . GLU A 1 390 ? 7.903 -0.465 15.994 1.00 37.67 390 GLU A C 1
ATOM 2821 O O . GLU A 1 390 ? 8.687 0.219 15.368 1.00 35.79 390 GLU A O 1
ATOM 2827 N N . ALA A 1 391 ? 8.098 -0.836 17.240 1.00 33.93 391 ALA A N 1
ATOM 2828 C CA . ALA A 1 391 ? 9.340 -0.663 17.931 1.00 32.03 391 ALA A CA 1
ATOM 2829 C C . ALA A 1 391 ? 10.396 -1.651 17.365 1.00 31.27 391 ALA A C 1
ATOM 2830 O O . ALA A 1 391 ? 10.145 -2.872 17.234 1.00 31.13 391 ALA A O 1
ATOM 2832 N N . ALA A 1 392 ? 11.570 -1.123 17.022 1.00 28.86 392 ALA A N 1
ATOM 2833 C CA . ALA A 1 392 ? 12.708 -1.984 16.638 1.00 27.51 392 ALA A CA 1
ATOM 2834 C C . ALA A 1 392 ? 13.507 -2.557 17.822 1.00 26.84 392 ALA A C 1
ATOM 2835 O O . ALA A 1 392 ? 13.729 -1.886 18.854 1.00 26.69 392 ALA A O 1
ATOM 2837 N N . PRO A 1 393 ? 13.940 -3.822 17.674 1.00 26.96 393 PRO A N 1
ATOM 2838 C CA . PRO A 1 393 ? 14.925 -4.397 18.593 1.00 26.43 393 PRO A CA 1
ATOM 2839 C C . PRO A 1 393 ? 16.303 -3.878 18.238 1.00 25.00 393 PRO A C 1
ATOM 2840 O O . PRO A 1 393 ? 16.472 -3.341 17.169 1.00 26.44 393 PRO A O 1
ATOM 2844 N N . GLU A 1 394 ? 17.278 -3.984 19.143 1.00 25.04 394 GLU A N 1
ATOM 2845 C CA . GLU A 1 394 ? 18.720 -3.700 18.798 1.00 22.97 394 GLU A CA 1
ATOM 2846 C C . GLU A 1 394 ? 19.166 -4.852 17.940 1.00 20.98 394 GLU A C 1
ATOM 2847 O 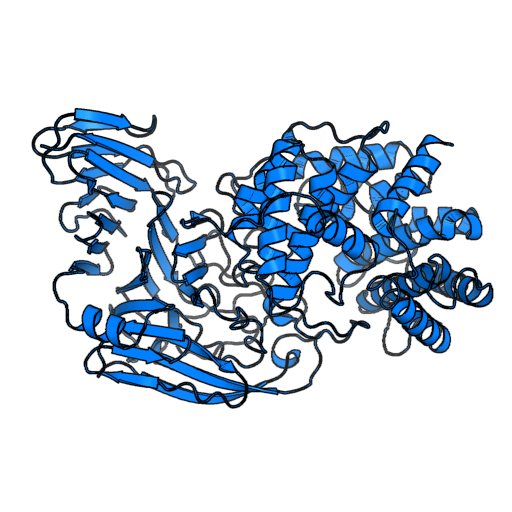O . GLU A 1 394 ? 18.952 -5.988 18.308 1.00 22.28 394 GLU A O 1
ATOM 2853 N N . PRO A 1 395 ? 19.729 -4.585 16.791 1.00 20.73 395 PRO A N 1
ATOM 2854 C CA . PRO A 1 395 ? 20.154 -5.694 15.925 1.00 21.11 395 PRO A CA 1
ATOM 2855 C C . PRO A 1 395 ? 21.273 -6.520 16.592 1.00 22.03 395 PRO A C 1
ATOM 2856 O O . PRO A 1 395 ? 22.189 -5.943 17.229 1.00 21.89 395 PRO A O 1
ATOM 2860 N N . VAL A 1 396 ? 21.187 -7.840 16.451 1.00 19.85 396 VAL A N 1
ATOM 2861 C CA . VAL A 1 396 ? 22.246 -8.700 16.824 1.00 18.34 396 VAL A CA 1
ATOM 2862 C C . VAL A 1 396 ? 23.418 -8.349 15.878 1.00 18.01 396 VAL A C 1
ATOM 2863 O O . VAL A 1 396 ? 23.231 -8.131 14.665 1.00 17.60 396 VAL A O 1
ATOM 2867 N N . GLY A 1 397 ? 24.639 -8.295 16.407 1.00 17.03 397 GLY A N 1
ATOM 2868 C CA . GLY A 1 397 ? 25.804 -7.894 15.571 1.00 15.93 397 GLY A CA 1
ATOM 2869 C C . GLY A 1 397 ? 26.993 -7.399 16.378 1.00 16.04 397 GLY A C 1
ATOM 2870 O O . GLY A 1 397 ? 26.972 -7.298 17.613 1.00 16.84 397 GLY A O 1
ATOM 2871 N N . HIS A 1 398 ? 28.038 -7.020 15.678 1.00 17.16 398 HIS A N 1
ATOM 2872 C CA . HIS A 1 398 ? 29.208 -6.536 16.359 1.00 16.27 398 HIS A CA 1
ATOM 2873 C C . HIS A 1 398 ? 29.638 -5.247 15.709 1.00 16.56 398 HIS A C 1
ATOM 2874 O O . HIS A 1 398 ? 29.631 -5.127 14.479 1.00 17.73 398 HIS A O 1
ATOM 2881 N N A HIS A 1 399 ? 30.065 -4.299 16.533 0.50 16.43 399 HIS A N 1
ATOM 2882 N N B HIS A 1 399 ? 29.997 -4.245 16.509 0.50 15.89 399 HIS A N 1
ATOM 2883 C CA A HIS A 1 399 ? 30.459 -2.992 16.042 0.50 16.46 399 HIS A CA 1
ATOM 2884 C CA B HIS A 1 399 ? 30.513 -2.999 15.931 0.50 15.30 399 HIS A CA 1
ATOM 2885 C C A HIS A 1 399 ? 31.855 -2.672 16.596 0.50 15.63 399 HIS A C 1
ATOM 2886 C C B HIS A 1 399 ? 31.851 -2.691 16.569 0.50 14.98 399 HIS A C 1
ATOM 2887 O O A HIS A 1 399 ? 32.022 -2.450 17.787 0.50 15.73 399 HIS A O 1
ATOM 2888 O O B HIS A 1 399 ? 31.974 -2.490 17.768 0.50 15.20 399 HIS A O 1
ATOM 2901 N N . LEU A 1 400 ? 32.866 -2.641 15.744 1.00 15.57 400 LEU A N 1
ATOM 2902 C CA . LEU A 1 400 ? 34.229 -2.415 16.251 1.00 15.63 400 LEU A CA 1
ATOM 2903 C C . LEU A 1 400 ? 34.605 -0.949 15.958 1.00 14.79 400 LEU A C 1
ATOM 2904 O O . LEU A 1 400 ? 34.859 -0.565 14.808 1.00 14.36 400 LEU A O 1
ATOM 2909 N N . PHE A 1 401 ? 34.583 -0.128 16.995 1.00 13.13 401 PHE A N 1
ATOM 2910 C CA . PHE A 1 401 ? 34.870 1.301 16.782 1.00 14.22 401 PHE A CA 1
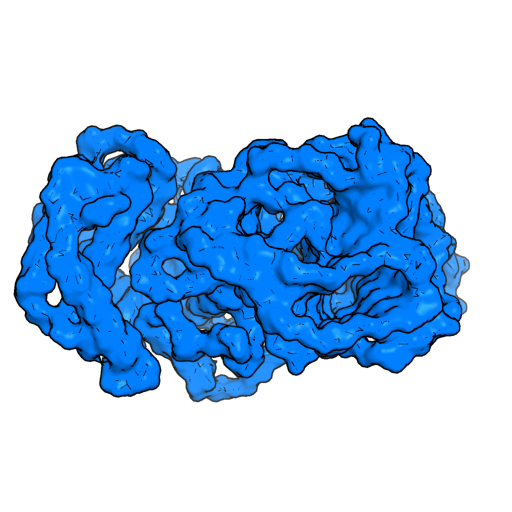ATOM 2911 C C . PHE A 1 401 ? 36.363 1.473 16.984 1.00 13.85 401 PHE A C 1
ATOM 2912 O O . PHE A 1 401 ? 36.859 1.926 18.036 1.00 12.73 401 PHE A O 1
ATOM 2920 N N . ALA A 1 402 ? 37.079 1.077 15.962 1.00 14.62 402 ALA A N 1
ATOM 2921 C CA . ALA A 1 402 ? 38.508 0.899 16.107 1.00 17.10 402 ALA A CA 1
ATOM 2922 C C . ALA A 1 402 ? 39.189 2.265 16.363 1.00 16.57 402 ALA A C 1
ATOM 2923 O O . ALA A 1 402 ? 40.073 2.383 17.217 1.00 17.35 402 ALA A O 1
ATOM 2925 N N . ALA A 1 403 ? 38.751 3.306 15.667 1.00 16.27 403 ALA A N 1
ATOM 2926 C CA . ALA A 1 403 ? 39.386 4.641 15.867 1.00 15.38 403 ALA A CA 1
ATOM 2927 C C . ALA A 1 403 ? 39.306 5.124 17.309 1.00 15.31 403 ALA A C 1
ATOM 2928 O O . ALA A 1 403 ? 40.224 5.801 17.796 1.00 17.79 403 ALA A O 1
ATOM 2930 N N . MET A 1 404 ? 38.305 4.722 18.070 1.00 14.27 404 MET A N 1
ATOM 2931 C CA . MET A 1 404 ? 38.333 5.086 19.490 1.00 13.28 404 MET A CA 1
ATOM 2932 C C . MET A 1 404 ? 38.576 3.912 20.478 1.00 14.19 404 MET A C 1
ATOM 2933 O O . MET A 1 404 ? 38.255 3.999 21.681 1.00 15.05 404 MET A O 1
ATOM 2938 N N . ASP A 1 405 ? 39.137 2.821 19.980 1.00 14.42 405 ASP A N 1
ATOM 2939 C CA . ASP A 1 405 ? 39.455 1.633 20.835 1.00 15.65 405 ASP A CA 1
ATOM 2940 C C . ASP A 1 405 ? 38.283 1.103 21.671 1.00 13.99 405 ASP A C 1
ATOM 2941 O O . ASP A 1 405 ? 38.451 0.843 22.873 1.00 14.32 405 ASP A O 1
ATOM 2946 N N . ARG A 1 406 ? 37.130 0.969 21.020 1.00 12.80 406 ARG A N 1
ATOM 2947 C CA . ARG A 1 406 ? 35.866 0.525 21.630 1.00 13.49 406 ARG A CA 1
ATOM 2948 C C . ARG A 1 406 ? 35.239 -0.602 20.714 1.00 14.41 406 ARG A C 1
ATOM 2949 O O . ARG A 1 406 ? 35.374 -0.545 19.466 1.00 14.21 406 ARG A O 1
ATOM 2957 N N . ALA A 1 407 ? 34.617 -1.601 21.341 1.00 12.99 407 ALA A N 1
ATOM 2958 C CA . ALA A 1 407 ? 33.879 -2.655 20.649 1.00 14.45 407 ALA A CA 1
ATOM 2959 C C . ALA A 1 407 ? 32.584 -2.798 21.383 1.00 14.54 407 ALA A C 1
ATOM 2960 O O . ALA A 1 407 ? 32.519 -2.636 22.606 1.00 15.35 407 ALA A O 1
ATOM 2962 N N . VAL A 1 408 ? 31.552 -3.035 20.618 1.00 14.52 408 VAL A N 1
ATOM 2963 C CA . VAL A 1 408 ? 30.216 -3.290 21.155 1.00 16.13 408 VAL A CA 1
ATOM 2964 C C . VAL A 1 408 ? 29.737 -4.643 20.546 1.00 15.91 408 VAL A C 1
ATOM 2965 O O . VAL A 1 408 ? 29.907 -4.882 19.360 1.00 15.66 408 VAL A O 1
ATOM 2969 N N . HIS A 1 409 ? 29.146 -5.498 21.344 1.00 14.93 409 HIS A N 1
ATOM 2970 C CA . HIS A 1 409 ? 28.717 -6.823 20.863 1.00 14.25 409 HIS A CA 1
ATOM 2971 C C . HIS A 1 409 ? 27.291 -7.065 21.323 1.00 13.00 409 HIS A C 1
ATOM 2972 O O . HIS A 1 409 ? 26.997 -6.783 22.461 1.00 15.61 409 HIS A O 1
ATOM 2979 N N . ARG A 1 410 ? 26.422 -7.589 20.465 1.00 13.24 410 ARG A N 1
ATOM 2980 C CA . ARG A 1 410 ? 25.048 -7.947 20.869 1.00 13.73 410 ARG A CA 1
ATOM 2981 C C . ARG A 1 410 ? 24.722 -9.357 20.373 1.00 14.89 410 ARG A C 1
ATOM 2982 O O . ARG A 1 410 ? 25.017 -9.688 19.247 1.00 14.34 410 ARG A O 1
ATOM 2990 N N . ARG A 1 411 ? 24.155 -10.165 21.252 1.00 14.64 411 ARG A N 1
ATOM 2991 C CA . ARG A 1 411 ? 23.776 -11.509 20.946 1.00 15.57 411 ARG A CA 1
ATOM 2992 C C . ARG A 1 411 ? 22.363 -11.592 21.549 1.00 15.95 411 ARG A C 1
ATOM 2993 O O . ARG A 1 411 ? 22.017 -10.747 22.362 1.00 16.57 411 ARG A O 1
ATOM 3001 N N . PRO A 1 412 ? 21.579 -12.627 21.198 1.00 16.46 412 PRO A N 1
ATOM 3002 C CA . PRO A 1 412 ? 20.240 -12.740 21.863 1.00 16.48 412 PRO A CA 1
ATOM 3003 C C . PRO A 1 412 ? 20.403 -12.701 23.366 1.00 16.64 412 PRO A C 1
ATOM 3004 O O . PRO A 1 412 ? 19.559 -12.144 24.018 1.00 17.23 412 PRO A O 1
ATOM 3008 N N . ALA A 1 413 ? 21.451 -13.309 23.946 1.00 16.30 413 ALA A N 1
ATOM 3009 C CA . ALA A 1 413 ? 21.510 -13.383 25.409 1.00 15.51 413 ALA A CA 1
ATOM 3010 C C . ALA A 1 413 ? 22.135 -12.146 26.100 1.00 16.11 413 ALA A C 1
ATOM 3011 O O . ALA A 1 413 ? 21.972 -11.967 27.313 1.00 15.49 413 ALA A O 1
ATOM 3013 N N . PHE A 1 414 ? 22.858 -11.296 25.366 1.00 14.82 414 PHE A N 1
ATOM 3014 C CA . PHE A 1 414 ? 23.512 -10.173 26.084 1.00 15.63 414 PHE A CA 1
ATOM 3015 C C . PHE A 1 414 ? 24.045 -9.130 25.133 1.00 14.69 414 PHE A C 1
ATOM 3016 O O . PHE A 1 414 ? 24.158 -9.357 23.872 1.00 14.79 414 PHE A O 1
ATOM 3024 N N . THR A 1 415 ? 24.370 -8.013 25.772 1.00 14.74 415 THR A N 1
ATOM 3025 C CA . THR A 1 415 ? 25.041 -6.866 25.186 1.00 15.39 415 THR A CA 1
ATOM 3026 C C . THR A 1 415 ? 26.325 -6.600 25.969 1.00 14.83 415 THR A C 1
ATOM 3027 O O . THR A 1 415 ? 26.333 -6.737 27.178 1.00 15.77 415 THR A O 1
ATOM 3031 N N . ALA A 1 416 ? 27.407 -6.244 25.293 1.00 14.12 416 ALA A N 1
ATOM 3032 C CA . ALA A 1 416 ? 28.671 -5.972 25.977 1.00 13.26 416 ALA A CA 1
ATOM 3033 C C . ALA A 1 416 ? 29.313 -4.745 25.350 1.00 14.53 416 ALA A C 1
ATOM 3034 O O . ALA A 1 416 ? 29.163 -4.548 24.136 1.00 14.48 416 ALA A O 1
ATOM 3036 N N . GLY A 1 417 ? 30.083 -3.980 26.138 1.00 14.76 417 GLY A N 1
ATOM 3037 C CA . GLY A 1 417 ? 30.926 -2.894 25.596 1.00 14.14 417 GLY A CA 1
ATOM 3038 C C . GLY A 1 417 ? 32.341 -3.031 26.226 1.00 14.73 417 GLY A C 1
ATOM 3039 O O . GLY A 1 417 ? 32.504 -3.107 27.444 1.00 14.48 417 GLY A O 1
ATOM 3040 N N . LEU A 1 418 ? 33.328 -3.075 25.365 1.00 13.41 418 LEU A N 1
ATOM 3041 C CA . LEU A 1 418 ? 34.701 -3.182 25.725 1.00 14.74 418 LEU A CA 1
ATOM 3042 C C . LEU A 1 418 ? 35.383 -1.803 25.586 1.00 15.36 418 LEU A C 1
ATOM 3043 O O . LEU A 1 418 ? 35.201 -1.135 24.573 1.00 13.51 418 LEU A O 1
ATOM 3048 N N . ALA A 1 419 ? 36.184 -1.416 26.599 1.00 15.11 419 ALA A N 1
ATOM 3049 C CA . ALA A 1 419 ? 37.027 -0.210 26.528 1.00 15.61 419 ALA A CA 1
ATOM 3050 C C . ALA A 1 419 ? 38.522 -0.580 26.586 1.00 15.84 419 ALA A C 1
ATOM 3051 O O . ALA A 1 419 ? 38.952 -1.256 27.524 1.00 16.98 419 ALA A O 1
ATOM 3053 N N . MET A 1 420 ? 39.279 -0.091 25.610 1.00 15.76 420 MET A N 1
ATOM 3054 C CA . MET A 1 420 ? 40.743 -0.213 25.532 1.00 15.56 420 MET A CA 1
ATOM 3055 C C . MET A 1 420 ? 41.419 1.150 25.552 1.00 15.61 420 MET A C 1
ATOM 3056 O O . MET A 1 420 ? 40.798 2.122 25.818 1.00 15.05 420 MET A O 1
ATOM 3061 N N . ALA A 1 421 ? 42.718 1.194 25.310 1.00 15.40 421 ALA A N 1
ATOM 3062 C CA . ALA A 1 421 ? 43.464 2.428 25.338 1.00 15.96 421 ALA A CA 1
ATOM 3063 C C . ALA A 1 421 ? 44.730 2.158 24.507 1.00 16.40 421 ALA A C 1
ATOM 3064 O O . ALA A 1 421 ? 45.142 0.989 24.362 1.00 16.33 421 ALA A O 1
ATOM 3066 N N . SER A 1 422 ? 45.260 3.187 23.845 1.00 15.72 422 SER A N 1
ATOM 3067 C CA . SER A 1 422 ? 46.377 2.991 22.886 1.00 15.78 422 SER A CA 1
ATOM 3068 C C . SER A 1 422 ? 47.188 4.313 22.822 1.00 16.86 422 SER A C 1
ATOM 3069 O O . SER A 1 422 ? 46.919 5.203 23.590 1.00 17.84 422 SER A O 1
ATOM 3072 N N . ASP A 1 423 ? 48.112 4.442 21.875 1.00 17.79 423 ASP A N 1
ATOM 3073 C CA . ASP A 1 423 ? 48.834 5.669 21.707 1.00 20.70 423 ASP A CA 1
ATOM 3074 C C . ASP A 1 423 ? 47.903 6.677 21.084 1.00 22.28 423 ASP A C 1
ATOM 3075 O O . ASP A 1 423 ? 48.209 7.845 21.137 1.00 24.06 423 ASP A O 1
ATOM 3080 N N . ARG A 1 424 ? 46.740 6.252 20.555 1.00 21.75 424 ARG A N 1
ATOM 3081 C CA . ARG A 1 424 ? 45.733 7.214 20.067 1.00 20.20 424 ARG A CA 1
ATOM 3082 C C . ARG A 1 424 ? 44.697 7.560 21.099 1.00 18.73 424 ARG A C 1
ATOM 3083 O O . ARG A 1 424 ? 44.097 8.601 20.985 1.00 19.83 424 ARG A O 1
ATOM 3091 N N . ILE A 1 425 ? 44.484 6.736 22.115 1.00 16.77 425 ILE A N 1
ATOM 3092 C CA . ILE A 1 425 ? 43.299 6.909 22.962 1.00 15.47 425 ILE A CA 1
ATOM 3093 C C . ILE A 1 425 ? 43.673 6.832 24.419 1.00 15.70 425 ILE A C 1
ATOM 3094 O O . ILE A 1 425 ? 44.233 5.826 24.843 1.00 17.55 425 ILE A O 1
ATOM 3099 N N . ALA A 1 426 ? 43.336 7.855 25.202 1.00 15.28 426 ALA A N 1
ATOM 3100 C CA . ALA A 1 426 ? 43.718 7.891 26.586 1.00 16.38 426 ALA A CA 1
ATOM 3101 C C . ALA A 1 426 ? 43.121 6.727 27.403 1.00 18.65 426 ALA A C 1
ATOM 3102 O O . ALA A 1 426 ? 41.950 6.287 27.127 1.00 19.05 426 ALA A O 1
ATOM 3104 N N . HIS A 1 427 ? 43.917 6.279 28.401 1.00 17.04 427 HIS A N 1
ATOM 3105 C CA . HIS A 1 427 ? 43.493 5.426 29.482 1.00 17.17 427 HIS A CA 1
ATOM 3106 C C . HIS A 1 427 ? 42.182 5.898 30.111 1.00 18.19 427 HIS A C 1
ATOM 3107 O O . HIS A 1 427 ? 41.335 5.082 30.439 1.00 16.48 427 HIS A O 1
ATOM 3114 N N . TYR A 1 428 ? 42.043 7.215 30.305 1.00 17.97 428 TYR A N 1
ATOM 3115 C CA . TYR A 1 428 ? 40.882 7.841 30.916 1.00 17.70 428 TYR A CA 1
ATOM 3116 C C . TYR A 1 428 ? 41.035 9.371 30.887 1.00 17.90 428 TYR A C 1
ATOM 3117 O O . TYR A 1 428 ? 42.115 9.880 30.640 1.00 17.14 428 TYR A O 1
ATOM 3126 N N . GLU A 1 429 ? 39.956 10.075 31.188 1.00 15.63 429 GLU A N 1
ATOM 3127 C CA . GLU A 1 429 ? 40.047 11.494 31.378 1.00 15.81 429 GLU A CA 1
ATOM 3128 C C . GLU A 1 429 ? 39.609 11.841 32.761 1.00 15.77 429 GLU A C 1
ATOM 3129 O O . GLU A 1 429 ? 38.580 11.426 33.187 1.00 15.35 429 GLU A O 1
ATOM 3135 N N . CYS A 1 430 ? 40.405 12.638 33.435 1.00 14.92 430 CYS A N 1
ATOM 3136 C CA . CYS A 1 430 ? 39.976 13.361 34.624 1.00 17.42 430 CYS A CA 1
ATOM 3137 C C . CYS A 1 430 ? 40.071 14.850 34.345 1.00 16.89 430 CYS A C 1
ATOM 3138 O O . CYS A 1 430 ? 40.835 15.268 33.482 1.00 18.93 430 CYS A O 1
ATOM 3141 N N . GLY A 1 431 ? 39.285 15.666 35.020 1.00 16.24 431 GLY A N 1
ATOM 3142 C CA . GLY A 1 431 ? 39.441 17.133 34.777 1.00 17.33 431 GLY A CA 1
ATOM 3143 C C . GLY A 1 431 ? 38.342 17.825 35.505 1.00 18.02 431 GLY A C 1
ATOM 3144 O O . GLY A 1 431 ? 37.327 17.219 35.783 1.00 18.94 431 GLY A O 1
ATOM 3145 N N . ASN A 1 432 ? 38.528 19.102 35.842 1.00 19.41 432 ASN A N 1
ATOM 3146 C CA . ASN A 1 432 ? 37.527 19.858 36.605 1.00 17.73 432 ASN A CA 1
ATOM 3147 C C . ASN A 1 432 ? 37.062 19.179 37.871 1.00 17.06 432 ASN A C 1
ATOM 3148 O O . ASN A 1 432 ? 35.889 19.322 38.275 1.00 17.67 432 ASN A O 1
ATOM 3153 N N . GLY A 1 433 ? 37.949 18.441 38.521 1.00 16.38 433 GLY A N 1
ATOM 3154 C CA . GLY A 1 433 ? 37.531 17.731 39.749 1.00 16.86 433 GLY A CA 1
ATOM 3155 C C . GLY A 1 433 ? 36.822 16.377 39.481 1.00 17.30 433 GLY A C 1
ATOM 3156 O O . GLY A 1 433 ? 36.316 15.776 40.406 1.00 18.63 433 GLY A O 1
ATOM 3157 N N . GLU A 1 434 ? 36.780 15.893 38.245 1.00 16.43 434 GLU A N 1
ATOM 3158 C CA . GLU A 1 434 ? 35.899 14.750 37.951 1.00 18.09 434 GLU A CA 1
ATOM 3159 C C . GLU A 1 434 ? 36.711 13.518 37.580 1.00 17.69 434 GLU A C 1
ATOM 3160 O O . GLU A 1 434 ? 37.752 13.623 36.881 1.00 16.73 434 GLU A O 1
ATOM 3166 N N . ASN A 1 435 ? 36.207 12.350 38.015 1.00 17.77 435 ASN A N 1
ATOM 3167 C CA . ASN A 1 435 ? 36.798 11.081 37.623 1.00 16.95 435 ASN A CA 1
ATOM 3168 C C . ASN A 1 435 ? 38.273 10.935 38.001 1.00 16.23 435 ASN A C 1
ATOM 3169 O O . ASN A 1 435 ? 39.026 10.486 37.187 1.00 16.45 435 ASN A O 1
ATOM 3174 N N . PRO A 1 436 ? 38.673 11.255 39.247 1.00 18.06 436 PRO A N 1
ATOM 3175 C CA . PRO A 1 436 ? 40.124 11.175 39.618 1.00 19.57 436 PRO A CA 1
ATOM 3176 C C . PRO A 1 436 ? 40.658 9.747 39.673 1.00 22.26 436 PRO A C 1
ATOM 3177 O O . PRO A 1 436 ? 41.865 9.572 39.725 1.00 23.40 436 PRO A O 1
ATOM 3181 N N . ARG A 1 437 ? 39.776 8.732 39.743 1.00 24.04 437 ARG A N 1
ATOM 3182 C CA . ARG A 1 437 ? 40.229 7.348 39.938 1.00 24.57 437 ARG A CA 1
ATOM 3183 C C . ARG A 1 437 ? 39.921 6.446 38.731 1.00 24.56 437 ARG A C 1
ATOM 3184 O O . ARG A 1 437 ? 39.872 5.220 38.864 1.00 24.55 437 ARG A O 1
ATOM 3192 N N . GLY A 1 438 ? 39.707 7.057 37.566 1.00 22.90 438 GLY A N 1
ATOM 3193 C CA . GLY A 1 438 ? 39.290 6.313 36.396 1.00 21.13 438 GLY A CA 1
ATOM 3194 C C . GLY A 1 438 ? 40.436 5.652 35.684 1.00 20.43 438 GLY A C 1
ATOM 3195 O O . GLY A 1 438 ? 40.253 5.178 34.572 1.00 20.65 438 GLY A O 1
ATOM 3196 N N . TRP A 1 439 ? 41.617 5.588 36.314 1.00 19.56 439 TRP A N 1
ATOM 3197 C CA . TRP A 1 439 ? 42.857 5.042 35.654 1.00 18.16 439 TRP A CA 1
ATOM 3198 C C . TRP A 1 439 ? 42.686 3.799 34.775 1.00 17.76 439 TRP A C 1
ATOM 3199 O O . TRP A 1 439 ? 43.284 3.664 33.671 1.00 16.04 439 TRP A O 1
ATOM 3210 N N . HIS A 1 440 ? 41.892 2.853 35.261 1.00 16.56 440 HIS A N 1
ATOM 3211 C CA . HIS A 1 440 ? 41.899 1.568 34.564 1.00 17.21 440 HIS A CA 1
ATOM 3212 C C . HIS A 1 440 ? 40.661 1.317 33.740 1.00 16.80 440 HIS A C 1
ATOM 3213 O O . HIS A 1 440 ? 40.412 0.166 33.312 1.00 17.35 440 HIS A O 1
ATOM 3220 N N . THR A 1 441 ? 39.905 2.370 33.498 1.00 15.54 441 THR A N 1
ATOM 3221 C CA . THR A 1 441 ? 38.703 2.190 32.701 1.00 15.11 441 THR A CA 1
ATOM 3222 C C . THR A 1 441 ? 39.106 1.886 31.296 1.00 14.83 441 THR A C 1
ATOM 3223 O O . THR A 1 441 ? 38.270 1.519 30.501 1.00 14.63 441 THR A O 1
ATOM 3227 N N . GLY A 1 442 ? 40.386 2.014 30.966 1.00 13.61 442 GLY A N 1
ATOM 3228 C CA . GLY A 1 442 ? 40.763 1.627 29.639 1.00 11.71 442 GLY A CA 1
ATOM 3229 C C . GLY A 1 442 ? 41.670 0.423 29.622 1.00 14.34 442 GLY A C 1
ATOM 3230 O O . GLY A 1 442 ? 42.320 0.157 28.622 1.00 14.93 442 GLY A O 1
ATOM 3231 N N . ALA A 1 443 ? 41.728 -0.325 30.715 1.00 12.20 443 ALA A N 1
ATOM 3232 C CA . ALA A 1 443 ? 42.673 -1.397 30.749 1.00 13.84 443 ALA A CA 1
ATOM 3233 C C . ALA A 1 443 ? 42.037 -2.766 30.310 1.00 14.80 443 ALA A C 1
ATOM 3234 O O . ALA A 1 443 ? 42.281 -3.753 30.943 1.00 15.22 443 ALA A O 1
ATOM 3236 N N . GLY A 1 444 ? 41.266 -2.771 29.211 1.00 15.47 444 GLY A N 1
ATOM 3237 C CA . GLY A 1 444 ? 40.523 -3.965 28.781 1.00 13.94 444 GLY A CA 1
ATOM 3238 C C . GLY A 1 444 ? 39.283 -4.140 29.637 1.00 13.77 444 GLY A C 1
ATOM 3239 O O . GLY A 1 444 ? 39.017 -5.237 30.132 1.00 13.22 444 GLY A O 1
ATOM 3240 N N . MET A 1 445 ? 38.547 -3.049 29.873 1.00 13.38 445 MET A N 1
ATOM 3241 C CA . MET A 1 445 ? 37.355 -3.092 30.693 1.00 13.96 445 MET A CA 1
ATOM 3242 C C . MET A 1 445 ? 36.184 -3.617 29.827 1.00 15.02 445 MET A C 1
ATOM 3243 O O . MET A 1 445 ? 35.839 -3.015 28.788 1.00 15.30 445 MET A O 1
ATOM 3248 N N . LEU A 1 446 ? 35.597 -4.721 30.284 1.00 14.81 446 LEU A N 1
ATOM 3249 C CA . LEU A 1 446 ? 34.493 -5.403 29.604 1.00 14.62 446 LEU A CA 1
ATOM 3250 C C . LEU A 1 446 ? 33.211 -5.182 30.390 1.00 14.46 446 LEU A C 1
ATOM 3251 O O . LEU A 1 446 ? 33.062 -5.722 31.484 1.00 14.81 446 LEU A O 1
ATOM 3256 N N . THR A 1 447 ? 32.292 -4.345 29.898 1.00 14.18 447 THR A N 1
ATOM 3257 C CA . THR A 1 447 ? 31.078 -4.138 30.667 1.00 13.55 447 THR A CA 1
ATOM 3258 C C . THR A 1 447 ? 29.988 -4.925 29.958 1.00 14.17 447 THR A C 1
ATOM 3259 O O . THR A 1 447 ? 30.062 -5.073 28.734 1.00 13.26 447 THR A O 1
ATOM 3263 N N . TRP A 1 448 ? 28.945 -5.404 30.669 1.00 14.39 448 TRP A N 1
ATOM 3264 C CA . TRP A 1 448 ? 27.889 -6.126 29.943 1.00 13.42 448 TRP A CA 1
ATOM 3265 C C . TRP A 1 448 ? 26.612 -6.194 30.700 1.00 14.82 448 TRP A C 1
ATOM 3266 O O . TRP A 1 448 ? 26.613 -6.004 31.919 1.00 14.77 448 TRP A O 1
ATOM 3277 N N . TRP A 1 449 ? 25.519 -6.434 29.948 1.00 15.51 449 TRP A N 1
ATOM 3278 C CA . TRP A 1 449 ? 24.148 -6.538 30.466 1.00 15.12 449 TRP A CA 1
ATOM 3279 C C . TRP A 1 449 ? 23.549 -7.886 29.957 1.00 15.85 449 TRP A C 1
ATOM 3280 O O . TRP A 1 449 ? 23.719 -8.225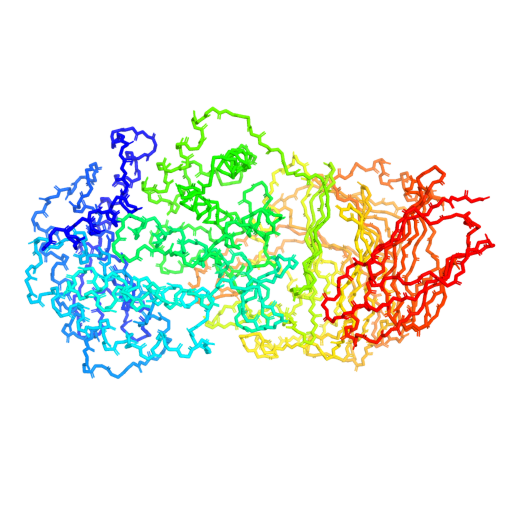 28.772 1.00 14.81 449 TRP A O 1
ATOM 3291 N N . ALA A 1 450 ? 22.831 -8.605 30.825 1.00 15.72 450 ALA A N 1
ATOM 3292 C CA . ALA A 1 450 ? 22.035 -9.807 30.396 1.00 16.88 450 ALA A CA 1
ATOM 3293 C C . ALA A 1 450 ? 20.801 -9.240 29.682 1.00 18.66 450 ALA A C 1
ATOM 3294 O O . ALA A 1 450 ? 20.071 -8.377 30.254 1.00 18.39 450 ALA A O 1
ATOM 3296 N N . ASN A 1 451 ? 20.585 -9.629 28.423 1.00 20.53 451 ASN A N 1
ATOM 3297 C CA . ASN A 1 451 ? 19.437 -9.058 27.681 1.00 22.29 451 ASN A CA 1
ATOM 3298 C C . ASN A 1 451 ? 18.115 -9.521 28.347 1.00 23.96 451 ASN A C 1
ATOM 3299 O O . ASN A 1 451 ? 18.072 -10.570 29.039 1.00 23.16 451 ASN A O 1
ATOM 3304 N N . GLY A 1 452 ? 17.060 -8.714 28.147 1.00 25.83 452 GLY A N 1
ATOM 3305 C CA . GLY A 1 452 ? 15.761 -8.900 28.794 1.00 26.45 452 GLY A CA 1
ATOM 3306 C C . GLY A 1 452 ? 15.766 -8.854 30.329 1.00 27.94 452 GLY A C 1
ATOM 3307 O O . GLY A 1 452 ? 14.812 -9.351 30.969 1.00 30.32 452 GLY A O 1
ATOM 3308 N N A THR A 1 453 ? 16.815 -8.306 30.939 0.50 26.71 453 THR A N 1
ATOM 3309 N N B THR A 1 453 ? 16.823 -8.326 30.954 0.50 26.93 453 THR A N 1
ATOM 3310 C CA A THR A 1 453 ? 16.719 -7.973 32.355 0.50 25.11 453 THR A CA 1
ATOM 3311 C CA B THR A 1 453 ? 16.743 -8.017 32.390 0.50 25.63 453 THR A CA 1
ATOM 3312 C C A THR A 1 453 ? 16.896 -6.468 32.519 0.50 24.58 453 THR A C 1
ATOM 3313 C C B THR A 1 453 ? 17.054 -6.531 32.600 0.50 24.92 453 THR A C 1
ATOM 3314 O O A THR A 1 453 ? 17.307 -5.770 31.592 0.50 24.34 453 THR A O 1
ATOM 3315 O O B THR A 1 453 ? 17.711 -5.907 31.769 0.50 24.95 453 THR A O 1
ATOM 3322 N N . ARG A 1 454 ? 16.572 -5.966 33.695 1.00 24.05 454 ARG A N 1
ATOM 3323 C CA . ARG A 1 454 ? 16.707 -4.547 33.943 1.00 23.78 454 ARG A CA 1
ATOM 3324 C C . ARG A 1 454 ? 18.174 -4.042 33.727 1.00 22.79 454 ARG A C 1
ATOM 3325 O O . ARG A 1 454 ? 19.103 -4.548 34.321 1.00 21.83 454 ARG A O 1
ATOM 3333 N N . ALA A 1 455 ? 18.352 -3.069 32.857 1.00 20.57 455 ALA A N 1
ATOM 3334 C CA . ALA A 1 455 ? 19.672 -2.643 32.467 1.00 19.82 455 ALA A CA 1
ATOM 3335 C C . ALA A 1 455 ? 20.281 -1.542 33.398 1.00 19.93 455 ALA A C 1
ATOM 3336 O O . ALA A 1 455 ? 20.764 -0.530 32.931 1.00 17.29 455 ALA A O 1
ATOM 3338 N N . ASP A 1 456 ? 20.250 -1.780 34.700 1.00 18.77 456 ASP A N 1
ATOM 3339 C CA . ASP A 1 456 ? 20.741 -0.794 35.671 1.00 18.60 456 ASP A CA 1
ATOM 3340 C C . ASP A 1 456 ? 22.070 -1.161 36.316 1.00 17.38 456 ASP A C 1
ATOM 3341 O O . ASP A 1 456 ? 22.438 -0.500 37.268 1.00 18.20 456 ASP A O 1
ATOM 3346 N N . GLN A 1 457 ? 22.791 -2.171 35.816 1.00 16.64 457 GLN A N 1
ATOM 3347 C CA . GLN A 1 457 ? 24.113 -2.596 36.368 1.00 17.58 457 GLN A CA 1
ATOM 3348 C C . GLN A 1 457 ? 25.095 -1.441 36.721 1.00 18.65 457 GLN A C 1
ATOM 3349 O O . GLN A 1 457 ? 25.596 -1.350 37.859 1.00 17.92 457 GLN A O 1
ATOM 3355 N N . TYR A 1 458 ? 25.371 -0.584 35.735 1.00 18.55 458 TYR A N 1
ATOM 3356 C CA . TYR A 1 458 ? 26.294 0.548 35.929 1.00 18.43 458 TYR A CA 1
ATOM 3357 C C . TYR A 1 458 ? 25.567 1.815 36.309 1.00 17.71 458 TYR A C 1
ATOM 3358 O O . TYR A 1 458 ? 26.194 2.823 36.564 1.00 19.08 458 TYR A O 1
ATOM 3367 N N . THR A 1 459 ? 24.263 1.759 36.399 1.00 17.76 459 THR A N 1
ATOM 3368 C CA . THR A 1 459 ? 23.442 2.945 36.735 1.00 18.70 459 THR A CA 1
ATOM 3369 C C . THR A 1 459 ? 23.241 3.087 38.231 1.00 18.98 459 THR A C 1
ATOM 3370 O O . THR A 1 459 ? 23.155 4.193 38.726 1.00 17.57 459 THR A O 1
ATOM 3374 N N . ASP A 1 460 ? 23.146 1.954 38.939 1.00 17.65 460 ASP A N 1
ATOM 3375 C CA . ASP A 1 460 ? 22.640 1.956 40.329 1.00 18.80 460 ASP A CA 1
ATOM 3376 C C . ASP A 1 460 ? 23.733 2.145 41.346 1.00 18.93 460 ASP A C 1
ATOM 3377 O O . ASP A 1 460 ? 24.084 1.190 42.070 1.00 19.56 460 ASP A O 1
ATOM 3382 N N . TRP A 1 461 ? 24.315 3.343 41.349 1.00 18.65 461 TRP A N 1
ATOM 3383 C CA . TRP A 1 461 ? 25.391 3.670 42.258 1.00 18.55 461 TRP A CA 1
ATOM 3384 C C . TRP A 1 461 ? 26.560 2.737 42.067 1.00 17.53 461 TRP A C 1
ATOM 3385 O O . TRP A 1 461 ? 27.183 2.306 43.012 1.00 19.43 461 TRP A O 1
ATOM 3396 N N . PHE A 1 462 ? 26.875 2.432 40.825 1.00 16.95 462 PHE A N 1
ATOM 3397 C CA . PHE A 1 462 ? 28.029 1.580 40.536 1.00 16.54 462 PHE A CA 1
ATOM 3398 C C . PHE A 1 462 ? 29.313 2.400 40.791 1.00 17.76 462 PHE A C 1
ATOM 3399 O O . PHE A 1 462 ? 30.147 2.060 41.645 1.00 18.20 462 PHE A O 1
ATOM 3407 N N . TRP A 1 463 ? 29.447 3.518 40.073 1.00 16.89 463 TRP A N 1
ATOM 3408 C CA . TRP A 1 463 ? 30.724 4.195 40.050 1.00 17.21 463 TRP A CA 1
ATOM 3409 C C . TRP A 1 463 ? 31.111 4.803 41.402 1.00 17.65 463 TRP A C 1
ATOM 3410 O O . TRP A 1 463 ? 32.306 4.791 41.740 1.00 17.78 463 TRP A O 1
ATOM 3421 N N . PRO A 1 464 ? 30.129 5.305 42.185 1.00 17.80 464 PRO A N 1
ATOM 3422 C CA . PRO A 1 464 ? 30.581 5.810 43.489 1.00 20.28 464 PRO A CA 1
ATOM 3423 C C . PRO A 1 464 ? 30.903 4.691 44.514 1.00 21.65 464 PRO A C 1
ATOM 3424 O O . PRO A 1 464 ? 31.463 5.001 45.577 1.00 23.56 464 PRO A O 1
ATOM 3428 N N . THR A 1 465 ? 30.539 3.443 44.252 1.00 21.17 465 THR A N 1
ATOM 3429 C CA . THR A 1 465 ? 30.923 2.388 45.223 1.00 21.05 465 THR A CA 1
ATOM 3430 C C . THR A 1 465 ? 31.980 1.427 44.768 1.00 21.36 465 THR A C 1
ATOM 3431 O O . THR A 1 465 ? 32.550 0.746 45.594 1.00 20.63 465 THR A O 1
ATOM 3435 N N . VAL A 1 466 ? 32.234 1.346 43.461 1.00 20.65 466 VAL A N 1
ATOM 3436 C CA . VAL A 1 466 ? 33.159 0.363 42.954 1.00 18.91 466 VAL A CA 1
ATOM 3437 C C . VAL A 1 466 ? 34.574 0.535 43.478 1.00 20.02 466 VAL A C 1
ATOM 3438 O O . VAL A 1 466 ? 35.089 1.635 43.591 1.00 20.81 466 VAL A O 1
ATOM 3442 N N . ASP A 1 467 ? 35.233 -0.575 43.724 1.00 19.57 467 ASP A N 1
ATOM 3443 C CA . ASP A 1 467 ? 36.687 -0.612 43.783 1.00 18.33 467 ASP A CA 1
ATOM 3444 C C . ASP A 1 467 ? 37.315 -0.306 42.416 1.00 18.31 467 ASP A C 1
ATOM 3445 O O . ASP A 1 467 ? 37.402 -1.193 41.527 1.00 17.19 467 ASP A O 1
ATOM 3450 N N . TRP A 1 468 ? 37.873 0.898 42.285 1.00 17.02 468 TRP A N 1
ATOM 3451 C CA . TRP A 1 468 ? 38.506 1.332 41.050 1.00 15.33 468 TRP A CA 1
ATOM 3452 C C . TRP A 1 468 ? 39.756 0.557 40.714 1.00 16.16 468 TRP A C 1
ATOM 3453 O O . TRP A 1 468 ? 40.303 0.759 39.629 1.00 14.57 468 TRP A O 1
ATOM 3464 N N . TYR A 1 469 ? 40.217 -0.327 41.617 1.00 16.82 469 TYR A N 1
ATOM 3465 C CA . TYR A 1 469 ? 41.367 -1.218 41.298 1.00 18.06 469 TYR A CA 1
ATOM 3466 C C . TYR A 1 469 ? 40.941 -2.551 40.708 1.00 17.63 469 TYR A C 1
ATOM 3467 O O . TYR A 1 469 ? 41.792 -3.294 40.147 1.00 16.91 469 TYR A O 1
ATOM 3476 N N . ARG A 1 470 ? 39.620 -2.797 40.709 1.00 17.72 470 ARG A N 1
ATOM 3477 C CA . ARG A 1 470 ? 39.102 -4.066 40.202 1.00 17.71 470 ARG A CA 1
ATOM 3478 C C . ARG A 1 470 ? 37.942 -3.839 39.256 1.00 17.57 470 ARG A C 1
ATOM 3479 O O . ARG A 1 470 ? 36.838 -4.259 39.529 1.00 16.99 470 ARG A O 1
ATOM 3487 N N . LEU A 1 471 ? 38.204 -3.180 38.140 1.00 17.70 471 LEU A N 1
ATOM 3488 C CA . LEU A 1 471 ? 37.213 -2.955 37.116 1.00 15.88 471 LEU A CA 1
ATOM 3489 C C . LEU A 1 471 ? 37.112 -4.198 36.199 1.00 15.02 471 LEU A C 1
ATOM 3490 O O . LEU A 1 471 ? 38.122 -4.827 35.853 1.00 14.52 471 LEU A O 1
ATOM 3495 N N . PRO A 1 472 ? 35.887 -4.554 35.818 1.00 14.62 472 PRO A N 1
ATOM 3496 C CA . PRO A 1 472 ? 35.599 -5.842 35.183 1.00 13.41 472 PRO A CA 1
ATOM 3497 C C . PRO A 1 472 ? 36.423 -6.046 33.890 1.00 14.29 472 PRO A C 1
ATOM 3498 O O . PRO A 1 472 ? 36.486 -5.130 33.013 1.00 16.78 472 PRO A O 1
ATOM 3502 N N . GLY A 1 473 ? 37.079 -7.212 33.747 1.00 13.47 473 GLY A N 1
ATOM 3503 C CA . GLY A 1 473 ? 37.772 -7.580 32.508 1.00 11.11 473 GLY A CA 1
ATOM 3504 C C . GLY A 1 473 ? 39.227 -7.153 32.521 1.00 12.73 473 GLY A C 1
ATOM 3505 O O . GLY A 1 473 ? 40.015 -7.636 31.738 1.00 12.48 473 GLY A O 1
ATOM 3506 N N . THR A 1 474 ? 39.615 -6.281 33.452 1.00 13.72 474 THR A N 1
ATOM 3507 C CA . THR A 1 474 ? 40.914 -5.583 33.323 1.00 15.16 474 THR A CA 1
ATOM 3508 C C . THR A 1 474 ? 42.057 -6.441 33.894 1.00 17.05 474 THR A C 1
ATOM 3509 O O . THR A 1 474 ? 41.805 -7.381 34.680 1.00 18.36 474 THR A O 1
ATOM 3513 N N . THR A 1 475 ? 43.274 -6.169 33.443 1.00 17.25 475 THR A N 1
ATOM 3514 C CA . THR A 1 475 ? 44.474 -6.635 34.105 1.00 17.79 475 THR A CA 1
ATOM 3515 C C . THR A 1 475 ? 45.226 -5.380 34.604 1.00 18.52 475 THR A C 1
ATOM 3516 O O . THR A 1 475 ? 45.454 -4.412 33.846 1.00 18.01 475 THR A O 1
ATOM 3520 N N . VAL A 1 476 ? 45.551 -5.389 35.882 1.00 18.91 476 VAL A N 1
ATOM 3521 C CA . VAL A 1 476 ? 46.210 -4.254 36.511 1.00 20.59 476 VAL A CA 1
ATOM 3522 C C . VAL A 1 476 ? 47.221 -4.664 37.588 1.00 21.58 476 VAL A C 1
ATOM 3523 O O . VAL A 1 476 ? 47.065 -5.683 38.294 1.00 20.70 476 VAL A O 1
ATOM 3527 N N . SER A 1 477 ? 48.227 -3.805 37.764 1.00 22.95 477 SER A N 1
ATOM 3528 C CA . SER A 1 477 ? 48.979 -3.816 38.988 1.00 23.09 477 SER A CA 1
ATOM 3529 C C . SER A 1 477 ? 48.093 -3.374 40.126 1.00 22.83 477 SER A C 1
ATOM 3530 O O . SER A 1 477 ? 47.291 -2.486 39.994 1.00 22.43 477 SER A O 1
ATOM 3533 N N . THR A 1 478 ? 48.271 -3.977 41.283 1.00 23.37 478 THR A N 1
ATOM 3534 C CA . THR A 1 478 ? 47.557 -3.548 42.466 1.00 24.83 478 THR A CA 1
ATOM 3535 C C . THR A 1 478 ? 48.234 -2.290 43.119 1.00 24.67 478 THR A C 1
ATOM 3536 O O . THR A 1 478 ? 47.802 -1.820 44.172 1.00 24.93 478 THR A O 1
ATOM 3540 N N . LYS A 1 479 ? 49.277 -1.779 42.493 1.00 24.04 479 LYS A N 1
ATOM 3541 C CA . LYS A 1 479 ? 49.991 -0.607 42.993 1.00 25.69 479 LYS A CA 1
ATOM 3542 C C . LYS A 1 479 ? 49.006 0.539 43.198 1.00 25.55 479 LYS A C 1
ATOM 3543 O O . LYS A 1 479 ? 48.249 0.853 42.269 1.00 27.58 479 LYS A O 1
ATOM 3549 N N . ARG A 1 480 ? 48.965 1.119 44.401 1.00 24.48 480 ARG A N 1
ATOM 3550 C CA . ARG A 1 480 ? 48.106 2.245 44.768 1.00 24.67 480 ARG A CA 1
ATOM 3551 C C . ARG A 1 480 ? 48.471 3.473 43.919 1.00 25.07 480 ARG A C 1
ATOM 3552 O O . ARG A 1 480 ? 49.673 3.731 43.672 1.00 23.75 480 ARG A O 1
ATOM 3560 N N . LEU A 1 481 ? 47.449 4.205 43.426 1.00 25.19 481 LEU A N 1
ATOM 3561 C CA . LEU A 1 481 ? 47.719 5.353 42.559 1.00 25.33 481 LEU A CA 1
ATOM 3562 C C . LEU A 1 481 ? 47.192 6.649 43.102 1.00 26.40 481 LEU A C 1
ATOM 3563 O O . LEU A 1 481 ? 46.215 6.700 43.860 1.00 27.10 481 LEU A O 1
ATOM 3568 N N . ALA A 1 482 ? 47.825 7.733 42.676 1.00 27.58 482 ALA A N 1
ATOM 3569 C CA . ALA A 1 482 ? 47.406 9.024 43.135 1.00 27.94 482 ALA A CA 1
ATOM 3570 C C . ALA A 1 482 ? 46.137 9.399 42.345 1.00 28.07 482 ALA A C 1
ATOM 3571 O O . ALA A 1 482 ? 45.986 9.038 41.143 1.00 26.76 482 ALA A O 1
ATOM 3573 N N . ASP A 1 483 ? 45.214 10.096 43.014 1.00 27.70 483 ASP A N 1
ATOM 3574 C CA . ASP A 1 483 ? 44.109 10.719 42.310 1.00 27.72 483 ASP A CA 1
ATOM 3575 C C . ASP A 1 483 ? 44.705 11.515 41.117 1.00 28.33 483 ASP A C 1
ATOM 3576 O O . ASP A 1 483 ? 45.744 12.188 41.308 1.00 29.19 483 ASP A O 1
ATOM 3581 N N . ARG A 1 484 ? 44.132 11.379 39.905 1.00 26.82 484 ARG A N 1
ATOM 3582 C CA . ARG A 1 484 ? 44.598 12.086 38.648 1.00 27.74 484 ARG A CA 1
ATOM 3583 C C . ARG A 1 484 ? 45.946 11.627 38.059 1.00 27.86 484 ARG A C 1
ATOM 3584 O O . ARG A 1 484 ? 46.493 12.278 37.142 1.00 28.19 484 ARG A O 1
ATOM 3592 N N . ALA A 1 485 ? 46.457 10.487 38.514 1.00 27.58 485 ALA A N 1
ATOM 3593 C CA . ALA A 1 485 ? 47.732 10.000 38.001 1.00 28.42 485 ALA A CA 1
ATOM 3594 C C . ALA A 1 485 ? 47.743 9.882 36.481 1.00 28.10 485 ALA A C 1
ATOM 3595 O O . ALA A 1 485 ? 46.733 9.517 35.878 1.00 29.01 485 ALA A O 1
ATOM 3597 N N . GLY A 1 486 ? 48.865 10.236 35.873 1.00 27.87 486 GLY A N 1
ATOM 3598 C CA . GLY A 1 486 ? 49.004 10.342 34.421 1.00 26.78 486 GLY A CA 1
ATOM 3599 C C . GLY A 1 486 ? 48.525 11.691 33.840 1.00 27.91 486 GLY A C 1
ATOM 3600 O O . GLY A 1 486 ? 48.810 12.006 32.689 1.00 27.73 486 GLY A O 1
ATOM 3601 N N . GLY A 1 487 ? 47.793 12.501 34.598 1.00 28.13 487 GLY A N 1
ATOM 3602 C CA . GLY A 1 487 ? 47.419 13.840 34.062 1.00 29.51 487 GLY A CA 1
ATOM 3603 C C . GLY A 1 487 ? 45.967 13.911 33.519 1.00 29.59 487 GLY A C 1
ATOM 3604 O O . GLY A 1 487 ? 45.329 12.888 33.288 1.00 29.73 487 GLY A O 1
ATOM 3605 N N . GLU A 1 488 ? 45.484 15.130 33.291 1.00 28.23 488 GLU A N 1
ATOM 3606 C CA . GLU A 1 488 ? 44.144 15.403 32.944 1.00 27.39 488 GLU A CA 1
ATOM 3607 C C . GLU A 1 488 ? 43.919 15.509 31.440 1.00 27.06 488 GLU A C 1
ATOM 3608 O O . GLU A 1 488 ? 44.858 15.561 30.629 1.00 26.20 488 GLU A O 1
ATOM 3614 N N . TRP A 1 489 ? 42.632 15.543 31.094 1.00 26.49 489 TRP A N 1
ATOM 3615 C CA . TRP A 1 489 ? 42.163 15.810 29.735 1.00 25.86 489 TRP A CA 1
ATOM 3616 C C . TRP A 1 489 ? 42.663 14.794 28.740 1.00 25.94 489 TRP A C 1
ATOM 3617 O O . TRP A 1 489 ? 42.908 15.154 27.568 1.00 25.43 489 TRP A O 1
ATOM 3628 N N . GLY A 1 490 ? 42.846 13.531 29.188 1.00 24.81 490 GLY A N 1
ATOM 3629 C CA . GLY A 1 490 ? 43.294 12.514 28.263 1.00 23.82 490 GLY A CA 1
ATOM 3630 C C . GLY A 1 490 ? 44.803 12.469 28.049 1.00 24.32 490 GLY A C 1
ATOM 3631 O O . GLY A 1 490 ? 45.304 11.872 27.095 1.00 24.33 490 GLY A O 1
ATOM 3632 N N . ALA A 1 491 ? 45.546 13.064 28.956 1.00 24.29 491 ALA A N 1
ATOM 3633 C CA . ALA A 1 491 ? 46.999 13.110 28.751 1.00 24.98 491 ALA A CA 1
ATOM 3634 C C . ALA A 1 491 ? 47.576 11.686 28.769 1.00 23.69 491 ALA A C 1
ATOM 3635 O O . ALA A 1 491 ? 48.470 11.431 27.957 1.00 23.57 491 ALA A O 1
ATOM 3637 N N . PRO A 1 492 ? 47.122 10.779 29.704 1.00 21.65 492 PRO A N 1
ATOM 3638 C CA . PRO A 1 492 ? 47.923 9.537 29.737 1.00 21.38 492 PRO A CA 1
ATOM 3639 C C . PRO A 1 492 ? 47.403 8.547 28.715 1.00 21.64 492 PRO A C 1
ATOM 3640 O O . PRO A 1 492 ? 46.230 8.157 28.746 1.00 22.20 492 PRO A O 1
ATOM 3644 N N . LYS A 1 493 ? 48.300 8.151 27.840 1.00 21.38 493 LYS A N 1
ATOM 3645 C CA . LYS A 1 493 ? 48.097 7.152 26.830 1.00 22.10 493 LYS A CA 1
ATOM 3646 C C . LYS A 1 493 ? 49.213 6.109 26.947 1.00 23.28 493 LYS A C 1
ATOM 3647 O O . LYS A 1 493 ? 50.377 6.455 27.197 1.00 23.83 493 LYS A O 1
ATOM 3653 N N . PRO A 1 494 ? 48.867 4.820 26.793 1.00 22.67 494 PRO A N 1
ATOM 3654 C CA . PRO A 1 494 ? 49.950 3.837 26.789 1.00 22.69 494 PRO A CA 1
ATOM 3655 C C . PRO A 1 494 ? 50.779 3.965 25.516 1.00 21.92 494 PRO A C 1
ATOM 3656 O O . PRO A 1 494 ? 50.264 4.313 24.478 1.00 20.82 494 PRO A O 1
ATOM 3660 N N . ASP A 1 495 ? 52.064 3.677 25.626 1.00 23.44 495 ASP A N 1
ATOM 3661 C CA . ASP A 1 495 ? 52.962 3.694 24.503 1.00 24.55 495 ASP A CA 1
ATOM 3662 C C . ASP A 1 495 ? 52.910 2.351 23.746 1.00 23.92 495 ASP A C 1
ATOM 3663 O O . ASP A 1 495 ? 53.863 1.571 23.783 1.00 24.42 495 ASP A O 1
ATOM 3668 N N . VAL A 1 496 ? 51.825 2.124 23.005 1.00 23.62 496 VAL A N 1
ATOM 3669 C CA . VAL A 1 496 ? 51.596 0.898 22.254 1.00 22.68 496 VAL A CA 1
ATOM 3670 C C . VAL A 1 496 ? 50.928 1.242 20.958 1.00 23.33 496 VAL A C 1
ATOM 3671 O O . VAL A 1 496 ? 50.246 2.255 20.881 1.00 24.82 496 VAL A O 1
ATOM 3675 N N . ARG A 1 497 ? 51.081 0.385 19.961 1.00 23.58 497 ARG A N 1
ATOM 3676 C CA . ARG A 1 497 ? 50.470 0.518 18.651 1.00 24.22 497 ARG A CA 1
ATOM 3677 C C . ARG A 1 497 ? 49.378 -0.565 18.460 1.00 23.05 497 ARG A C 1
ATOM 3678 O O . ARG A 1 497 ? 48.388 -0.313 17.797 1.00 23.72 497 ARG A O 1
ATOM 3686 N N . TRP A 1 498 ? 49.601 -1.787 18.924 1.00 20.01 498 TRP A N 1
ATOM 3687 C CA . TRP A 1 498 ? 48.702 -2.900 18.538 1.00 19.86 498 TRP A CA 1
ATOM 3688 C C . TRP A 1 498 ? 47.462 -2.903 19.469 1.00 17.82 498 TRP A C 1
ATOM 3689 O O . TRP A 1 498 ? 47.485 -3.486 20.540 1.00 16.64 498 TRP A O 1
ATOM 3700 N N . VAL A 1 499 ? 46.421 -2.193 19.066 1.00 16.73 499 VAL A N 1
ATOM 3701 C CA . VAL A 1 499 ? 45.135 -2.152 19.801 1.00 15.29 499 VAL A CA 1
ATOM 3702 C C . VAL A 1 499 ? 44.139 -2.063 18.645 1.00 16.11 499 VAL A C 1
ATOM 3703 O O . VAL A 1 499 ? 44.214 -1.140 17.818 1.00 16.42 499 VAL A O 1
ATOM 3707 N N . GLY A 1 500 ? 43.255 -3.053 18.551 1.00 15.69 500 GLY A N 1
ATOM 3708 C CA . GLY A 1 500 ? 42.225 -3.107 17.512 1.00 14.21 500 GLY A CA 1
ATOM 3709 C C . GLY A 1 500 ? 41.767 -4.546 17.360 1.00 14.66 500 GLY A C 1
ATOM 3710 O O . GLY A 1 500 ? 41.889 -5.371 18.294 1.00 15.86 500 GLY A O 1
ATOM 3711 N N . GLY A 1 501 ? 41.308 -4.894 16.176 1.00 15.23 501 GLY A N 1
ATOM 3712 C CA . GLY A 1 501 ? 40.769 -6.249 15.993 1.00 14.49 501 GLY A CA 1
ATOM 3713 C C . GLY A 1 501 ? 40.204 -6.371 14.637 1.00 15.14 501 GLY A C 1
ATOM 3714 O O . GLY A 1 501 ? 40.352 -5.475 13.758 1.00 14.01 501 GLY A O 1
ATOM 3715 N N . ALA A 1 502 ? 39.496 -7.458 14.431 1.00 15.25 502 ALA A N 1
ATOM 3716 C CA . ALA A 1 502 ? 38.922 -7.686 13.108 1.00 14.58 502 ALA A CA 1
ATOM 3717 C C . ALA A 1 502 ? 37.546 -8.271 13.328 1.00 15.63 502 ALA A C 1
ATOM 3718 O O . ALA A 1 502 ? 37.349 -9.082 14.270 1.00 16.02 502 ALA A O 1
ATOM 3720 N N . THR A 1 503 ? 36.602 -7.912 12.451 1.00 15.98 503 THR A N 1
ATOM 3721 C CA . THR A 1 503 ? 35.219 -8.347 12.644 1.00 16.02 503 THR A CA 1
ATOM 3722 C C . THR A 1 503 ? 34.545 -8.644 11.349 1.00 16.56 503 THR A C 1
ATOM 3723 O O . THR A 1 503 ? 34.880 -8.058 10.312 1.00 16.87 503 THR A O 1
ATOM 3727 N N . ASP A 1 504 ? 33.622 -9.587 11.368 1.00 16.60 504 ASP A N 1
ATOM 3728 C CA . ASP A 1 504 ? 32.763 -9.685 10.191 1.00 17.96 504 ASP A CA 1
ATOM 3729 C C . ASP A 1 504 ? 31.421 -8.984 10.429 1.00 18.31 504 ASP A C 1
ATOM 3730 O O . ASP A 1 504 ? 30.540 -9.068 9.563 1.00 20.18 504 ASP A O 1
ATOM 3735 N N . GLY A 1 505 ? 31.224 -8.322 11.554 1.00 16.18 505 GLY A N 1
ATOM 3736 C CA . GLY A 1 505 ? 29.948 -7.644 11.729 1.00 16.12 505 GLY A CA 1
ATOM 3737 C C . GLY A 1 505 ? 29.070 -8.458 12.637 1.00 17.15 505 GLY A C 1
ATOM 3738 O O . GLY A 1 505 ? 28.031 -8.001 13.056 1.00 15.75 505 GLY A O 1
ATOM 3739 N N . GLU A 1 506 ? 29.521 -9.662 12.963 1.00 15.41 506 GLU A N 1
ATOM 3740 C CA . GLU A 1 506 ? 28.823 -10.512 13.850 1.00 14.96 506 GLU A CA 1
ATOM 3741 C C . GLU A 1 506 ? 29.738 -11.013 14.969 1.00 13.62 506 GLU A C 1
ATOM 3742 O O . GLU A 1 506 ? 29.414 -10.864 16.122 1.00 12.16 506 GLU A O 1
ATOM 3748 N N . TYR A 1 507 ? 30.861 -11.620 14.604 1.00 13.22 507 TYR A N 1
ATOM 3749 C CA . TYR A 1 507 ? 31.851 -12.029 15.602 1.00 14.10 507 TYR A CA 1
ATOM 3750 C C . TYR A 1 507 ? 33.106 -11.192 15.470 1.00 14.33 507 TYR A C 1
ATOM 3751 O O . TYR A 1 507 ? 33.287 -10.462 14.443 1.00 14.49 507 TYR A O 1
ATOM 3760 N N . ALA A 1 508 ? 34.010 -11.290 16.439 1.00 11.86 508 ALA A N 1
ATOM 3761 C CA . ALA A 1 508 ? 35.190 -10.487 16.338 1.00 11.74 508 ALA A CA 1
ATOM 3762 C C . ALA A 1 508 ? 36.370 -11.047 17.130 1.00 11.85 508 ALA A C 1
ATOM 3763 O O . ALA A 1 508 ? 36.173 -11.682 18.172 1.00 13.18 508 ALA A O 1
ATOM 3765 N N . ALA A 1 509 ? 37.580 -10.778 16.636 1.00 12.34 509 ALA A N 1
ATOM 3766 C CA . ALA A 1 509 ? 38.832 -10.923 17.437 1.00 13.87 509 ALA A CA 1
ATOM 3767 C C . ALA A 1 509 ? 39.294 -9.491 17.790 1.00 14.16 509 ALA A C 1
ATOM 3768 O O . ALA A 1 509 ? 39.477 -8.694 16.903 1.00 13.82 509 ALA A O 1
ATOM 3770 N N . VAL A 1 510 ? 39.432 -9.181 19.059 1.00 15.31 510 VAL A N 1
ATOM 3771 C CA . VAL A 1 510 ? 39.907 -7.886 19.500 1.00 15.83 510 VAL A CA 1
ATOM 3772 C C . VAL A 1 510 ? 41.110 -8.107 20.426 1.00 16.25 510 VAL A C 1
ATOM 3773 O O . VAL A 1 510 ? 41.142 -9.065 21.229 1.00 16.61 510 VAL A O 1
ATOM 3777 N N . GLY A 1 511 ? 42.131 -7.257 20.303 1.00 16.78 511 GLY A N 1
ATOM 3778 C CA . GLY A 1 511 ? 43.348 -7.413 21.108 1.00 16.87 511 GLY A CA 1
ATOM 3779 C C . GLY A 1 511 ? 43.842 -6.062 21.623 1.00 17.99 511 GLY A C 1
ATOM 3780 O O . GLY A 1 511 ? 43.725 -5.021 20.907 1.00 19.14 511 GLY A O 1
ATOM 3781 N N . GLN A 1 512 ? 44.388 -6.065 22.842 1.00 17.14 512 GLN A N 1
ATOM 3782 C CA . GLN A 1 512 ? 44.953 -4.864 23.379 1.00 17.39 512 GLN A CA 1
ATOM 3783 C C . GLN A 1 512 ? 46.348 -5.177 23.909 1.00 17.83 512 GLN A C 1
ATOM 3784 O O . GLN A 1 512 ? 46.496 -5.983 24.839 1.00 17.40 512 GLN A O 1
ATOM 3790 N N . HIS A 1 513 ? 47.348 -4.531 23.339 1.00 17.73 513 HIS A N 1
ATOM 3791 C CA . HIS A 1 513 ? 48.698 -4.503 23.951 1.00 17.76 513 HIS A CA 1
ATOM 3792 C C . HIS A 1 513 ? 48.585 -3.527 25.073 1.00 16.97 513 HIS A C 1
ATOM 3793 O O . HIS A 1 513 ? 48.444 -2.344 24.854 1.00 15.90 513 HIS A O 1
ATOM 3800 N N . LEU A 1 514 ? 48.604 -4.041 26.288 1.00 16.57 514 LEU A N 1
ATOM 3801 C CA . LEU A 1 514 ? 48.362 -3.230 27.437 1.00 17.77 514 LEU A CA 1
ATOM 3802 C C . LEU A 1 514 ? 49.695 -2.734 28.063 1.00 19.31 514 LEU A C 1
ATOM 3803 O O . LEU A 1 514 ? 50.581 -3.540 28.259 1.00 19.59 514 LEU A O 1
ATOM 3808 N N . LYS A 1 515 ? 49.777 -1.440 28.411 1.00 19.09 515 LYS A N 1
ATOM 3809 C CA . LYS A 1 515 ? 50.751 -0.951 29.399 1.00 19.33 515 LYS A CA 1
ATOM 3810 C C . LYS A 1 515 ? 50.010 -0.254 30.479 1.00 19.62 515 LYS A C 1
ATOM 3811 O O . LYS A 1 515 ? 49.230 0.647 30.225 1.00 19.26 515 LYS A O 1
ATOM 3817 N N . GLY A 1 516 ? 50.225 -0.686 31.703 1.00 18.66 516 GLY A N 1
ATOM 3818 C CA . GLY A 1 516 ? 49.369 -0.191 32.733 1.00 20.29 516 GLY A CA 1
ATOM 3819 C C . GLY A 1 516 ? 49.622 1.224 33.143 1.00 21.31 516 GLY A C 1
ATOM 3820 O O . GLY A 1 516 ? 50.768 1.706 33.083 1.00 21.20 516 GLY A O 1
ATOM 3821 N N . LEU A 1 517 ? 48.572 1.903 33.596 1.00 22.41 517 LEU A N 1
ATOM 3822 C CA . LEU A 1 517 ? 48.757 3.300 33.995 1.00 23.87 517 LEU A CA 1
ATOM 3823 C C . LEU A 1 517 ? 49.519 3.401 35.339 1.00 24.53 517 LEU A C 1
ATOM 3824 O O . LEU A 1 517 ? 49.177 2.718 36.314 1.00 24.92 517 LEU A O 1
ATOM 3829 N N . GLY A 1 518 ? 50.560 4.220 35.348 1.00 24.92 518 GLY A N 1
ATOM 3830 C CA . GLY A 1 518 ? 51.350 4.494 36.529 1.00 26.49 518 GLY A CA 1
ATOM 3831 C C . GLY A 1 518 ? 52.179 3.274 36.950 1.00 26.74 518 GLY A C 1
ATOM 3832 O O . GLY A 1 518 ? 52.608 3.218 38.094 1.00 28.57 518 GLY A O 1
ATOM 3833 N N . SER A 1 519 ? 52.446 2.343 36.030 1.00 25.72 519 SER A N 1
ATOM 3834 C CA . SER A 1 519 ? 52.902 1.005 36.418 1.00 25.60 519 SER A CA 1
ATOM 3835 C C . SER A 1 519 ? 53.849 0.424 35.378 1.00 24.67 519 SER A C 1
ATOM 3836 O O . SER A 1 519 ? 53.888 0.896 34.291 1.00 25.26 519 SER A O 1
ATOM 3839 N N . THR A 1 520 ? 54.629 -0.583 35.729 1.00 24.02 520 THR A N 1
ATOM 3840 C CA . THR A 1 520 ? 55.493 -1.200 34.744 1.00 24.81 520 THR A CA 1
ATOM 3841 C C . THR A 1 520 ? 54.823 -2.398 34.092 1.00 24.49 520 THR A C 1
ATOM 3842 O O . THR A 1 520 ? 55.433 -3.038 33.203 1.00 24.45 520 THR A O 1
ATOM 3846 N N . LEU A 1 521 ? 53.597 -2.700 34.527 1.00 23.58 521 LEU A N 1
ATOM 3847 C CA . LEU A 1 521 ? 52.794 -3.778 33.928 1.00 23.19 521 LEU A CA 1
ATOM 3848 C C . LEU A 1 521 ? 52.715 -3.710 32.425 1.00 23.04 521 LEU A C 1
ATOM 3849 O O . LEU A 1 521 ? 52.465 -2.640 31.860 1.00 23.73 521 LEU A O 1
ATOM 3854 N N . GLU A 1 522 ? 52.936 -4.839 31.776 1.00 22.54 522 GLU A N 1
ATOM 3855 C CA . GLU A 1 522 ? 52.681 -4.975 30.336 1.00 22.64 522 GLU A CA 1
ATOM 3856 C C . GLU A 1 522 ? 51.939 -6.310 30.149 1.00 21.83 522 GLU A C 1
ATOM 3857 O O . GLU A 1 522 ? 52.098 -7.234 30.962 1.00 22.49 522 GLU A O 1
ATOM 3863 N N . ALA A 1 523 ? 51.048 -6.390 29.164 1.00 20.84 523 ALA A N 1
ATOM 3864 C CA . ALA A 1 523 ? 50.258 -7.617 28.933 1.00 18.58 523 ALA A CA 1
ATOM 3865 C C . ALA A 1 523 ? 49.682 -7.592 27.562 1.00 18.61 523 ALA A C 1
ATOM 3866 O O . ALA A 1 523 ? 49.627 -6.534 26.934 1.00 18.07 523 ALA A O 1
ATOM 3868 N N . ARG A 1 524 ? 49.338 -8.790 27.060 1.00 18.85 524 ARG A N 1
ATOM 3869 C CA . ARG A 1 524 ? 48.588 -8.972 25.832 1.00 18.26 524 ARG A CA 1
ATOM 3870 C C . ARG A 1 524 ? 47.224 -9.543 26.230 1.00 18.61 524 ARG A C 1
ATOM 3871 O O . ARG A 1 524 ? 47.139 -10.629 26.878 1.00 17.41 524 ARG A O 1
ATOM 3879 N N . LYS A 1 525 ? 46.168 -8.790 25.900 1.00 17.61 525 LYS A N 1
ATOM 3880 C CA . LYS A 1 525 ? 44.783 -9.199 26.216 1.00 15.75 525 LYS A CA 1
ATOM 3881 C C . LYS A 1 525 ? 43.999 -9.366 24.960 1.00 15.93 525 LYS A C 1
ATOM 3882 O O . LYS A 1 525 ? 44.129 -8.560 24.021 1.00 16.66 525 LYS A O 1
ATOM 3888 N N . SER A 1 526 ? 43.268 -10.472 24.842 1.00 15.40 526 SER A N 1
ATOM 3889 C CA . SER A 1 526 ? 42.473 -10.655 23.644 1.00 14.08 526 SER A CA 1
ATOM 3890 C C . SER A 1 526 ? 41.041 -11.023 24.059 1.00 13.88 526 SER A C 1
ATOM 3891 O O . SER A 1 526 ? 40.830 -11.522 25.179 1.00 13.44 526 SER A O 1
ATOM 3894 N N . TRP A 1 527 ? 40.078 -10.802 23.166 1.00 12.68 527 TRP A N 1
ATOM 3895 C CA . TRP A 1 527 ? 38.673 -11.134 23.414 1.00 12.94 527 TRP A CA 1
ATOM 3896 C C . TRP A 1 527 ? 38.156 -11.630 22.080 1.00 14.23 527 TRP A C 1
ATOM 3897 O O . TRP A 1 527 ? 38.396 -10.987 21.058 1.00 14.04 527 TRP A O 1
ATOM 3908 N N . PHE A 1 528 ? 37.457 -12.772 22.101 1.00 14.13 528 PHE A N 1
ATOM 3909 C CA . PHE A 1 528 ? 36.854 -13.371 20.917 1.00 12.92 528 PHE A CA 1
ATOM 3910 C C . PHE A 1 528 ? 35.366 -13.388 21.263 1.00 13.30 528 PHE A C 1
ATOM 3911 O O . PHE A 1 528 ? 34.913 -14.062 22.219 1.00 11.87 528 PHE A O 1
ATOM 3919 N N . PHE A 1 529 ? 34.660 -12.525 20.556 1.00 12.88 529 PHE A N 1
ATOM 3920 C CA . PHE A 1 529 ? 33.203 -12.316 20.718 1.00 14.70 529 PHE A CA 1
ATOM 3921 C C . PHE A 1 529 ? 32.410 -13.308 19.844 1.00 14.68 529 PHE A C 1
ATOM 3922 O O . PHE A 1 529 ? 32.413 -13.209 18.645 1.00 13.44 529 PHE A O 1
ATOM 3930 N N . LEU A 1 530 ? 31.774 -14.259 20.499 1.00 13.95 530 LEU A N 1
ATOM 3931 C CA . LEU A 1 530 ? 31.070 -15.367 19.824 1.00 14.81 530 LEU A CA 1
ATOM 3932 C C . LEU A 1 530 ? 29.537 -15.264 20.003 1.00 16.30 530 LEU A C 1
ATOM 3933 O O . LEU A 1 530 ? 29.024 -14.191 20.334 1.00 16.48 530 LEU A O 1
ATOM 3938 N N . ASP A 1 531 ? 28.819 -16.355 19.790 1.00 15.79 531 ASP A N 1
ATOM 3939 C CA . ASP A 1 531 ? 27.367 -16.342 19.714 1.00 15.13 531 ASP A CA 1
ATOM 3940 C C . ASP A 1 531 ? 26.695 -16.248 21.068 1.00 14.76 531 ASP A C 1
ATOM 3941 O O . ASP A 1 531 ? 25.618 -15.720 21.161 1.00 15.18 531 ASP A O 1
ATOM 3946 N N . ASP A 1 532 ? 27.322 -16.779 22.114 1.00 12.77 532 ASP A N 1
ATOM 3947 C CA . ASP A 1 532 ? 26.804 -16.612 23.435 1.00 14.25 532 ASP A CA 1
ATOM 3948 C C . ASP A 1 532 ? 27.870 -16.457 24.517 1.00 14.20 532 ASP A C 1
ATOM 3949 O O . ASP A 1 532 ? 27.620 -16.693 25.695 1.00 11.33 532 ASP A O 1
ATOM 3954 N N . ALA A 1 533 ? 29.062 -16.034 24.131 1.00 12.75 533 ALA A N 1
ATOM 3955 C CA . ALA A 1 533 ? 30.126 -16.010 25.109 1.00 12.14 533 ALA A CA 1
ATOM 3956 C C . ALA A 1 533 ? 31.213 -15.000 24.615 1.00 12.31 533 ALA A C 1
ATOM 3957 O O . ALA A 1 533 ? 31.305 -14.691 23.397 1.00 9.79 533 ALA A O 1
ATOM 3959 N N . VAL A 1 534 ? 32.109 -14.605 25.524 1.00 13.25 534 VAL A N 1
ATOM 3960 C CA . VAL A 1 534 ? 33.289 -13.843 25.071 1.00 13.23 534 VAL A CA 1
ATOM 3961 C C . VAL A 1 534 ? 34.445 -14.637 25.643 1.00 14.70 534 VAL A C 1
ATOM 3962 O O . VAL A 1 534 ? 34.497 -14.849 26.840 1.00 14.72 534 VAL A O 1
ATOM 3966 N N . VAL A 1 535 ? 35.315 -15.149 24.778 1.00 14.71 535 VAL A N 1
ATOM 3967 C CA . VAL A 1 535 ? 36.495 -15.837 25.271 1.00 13.51 535 VAL A CA 1
ATOM 3968 C C . VAL A 1 535 ? 37.668 -14.842 25.552 1.00 13.96 535 VAL A C 1
ATOM 3969 O O . VAL A 1 535 ? 38.026 -14.013 24.690 1.00 13.85 535 VAL A O 1
ATOM 3973 N N . CYS A 1 536 ? 38.212 -14.884 26.755 1.00 13.28 536 CYS A N 1
ATOM 3974 C CA . CYS A 1 536 ? 39.181 -13.900 27.148 1.00 15.19 536 CYS A CA 1
ATOM 3975 C C . CYS A 1 536 ? 40.558 -14.564 27.396 1.00 16.65 536 CYS A C 1
ATOM 3976 O O . CYS A 1 536 ? 40.684 -15.424 28.307 1.00 14.85 536 CYS A O 1
ATOM 3979 N N . LEU A 1 537 ? 41.550 -14.179 26.576 1.00 16.30 537 LEU A N 1
ATOM 3980 C CA . LEU A 1 537 ? 42.921 -14.668 26.678 1.00 17.03 537 LEU A CA 1
ATOM 3981 C C . LEU A 1 537 ? 43.885 -13.564 27.188 1.00 17.84 537 LEU A C 1
ATOM 3982 O O . LEU A 1 537 ? 43.827 -12.390 26.707 1.00 18.82 537 LEU A O 1
ATOM 3987 N N . GLY A 1 538 ? 44.743 -13.929 28.138 1.00 16.71 538 GLY A N 1
ATOM 3988 C CA . GLY A 1 538 ? 45.782 -13.041 28.621 1.00 17.89 538 GLY A CA 1
ATOM 3989 C C . GLY A 1 538 ? 47.146 -13.719 28.587 1.00 19.40 538 GLY A C 1
ATOM 3990 O O . GLY A 1 538 ? 47.272 -14.908 28.914 1.00 20.10 538 GLY A O 1
ATOM 3991 N N . ALA A 1 539 ? 48.173 -12.999 28.161 1.00 18.85 539 ALA A N 1
ATOM 3992 C CA . ALA A 1 539 ? 49.500 -13.595 28.063 1.00 19.27 539 ALA A CA 1
ATOM 3993 C C . ALA A 1 539 ? 50.591 -12.478 28.164 1.00 20.45 539 ALA A C 1
ATOM 3994 O O . ALA A 1 539 ? 50.276 -11.264 28.012 1.00 19.02 539 ALA A O 1
ATOM 3996 N N . GLY A 1 540 ? 51.869 -12.880 28.389 1.00 20.03 540 GLY A N 1
ATOM 3997 C CA . GLY A 1 540 ? 52.967 -11.920 28.511 1.00 18.53 540 GLY A CA 1
ATOM 3998 C C . GLY A 1 540 ? 52.702 -10.980 29.656 1.00 20.87 540 GLY A C 1
ATOM 3999 O O . GLY A 1 540 ? 53.087 -9.795 29.608 1.00 22.54 540 GLY A O 1
ATOM 4000 N N . ILE A 1 541 ? 52.038 -11.467 30.706 1.00 21.07 541 ILE A N 1
ATOM 4001 C CA . ILE A 1 541 ? 51.730 -10.602 31.830 1.00 21.33 541 ILE A CA 1
ATOM 4002 C C . ILE A 1 541 ? 53.031 -10.462 32.686 1.00 23.10 541 ILE A C 1
ATOM 4003 O O . ILE A 1 541 ? 53.470 -11.419 33.394 1.00 22.33 541 ILE A O 1
ATOM 4008 N N A THR A 1 542 ? 53.648 -9.278 32.609 0.50 23.09 542 THR A N 1
ATOM 4009 N N B THR A 1 542 ? 53.641 -9.286 32.580 0.50 23.52 542 THR A N 1
ATOM 4010 C CA A THR A 1 542 ? 54.966 -9.020 33.216 0.50 23.18 542 THR A CA 1
ATOM 4011 C CA B THR A 1 542 ? 54.889 -9.003 33.265 0.50 24.13 542 THR A CA 1
ATOM 4012 C C A THR A 1 542 ? 54.995 -7.657 33.884 0.50 24.15 542 THR A C 1
ATOM 4013 C C B THR A 1 542 ? 54.756 -7.685 33.997 0.50 24.77 542 THR A C 1
ATOM 4014 O O A THR A 1 542 ? 54.685 -6.661 33.227 0.50 24.36 542 THR A O 1
ATOM 4015 O O B THR A 1 542 ? 54.112 -6.749 33.514 0.50 25.22 542 THR A O 1
ATOM 4022 N N . CYS A 1 543 ? 55.361 -7.624 35.173 1.00 24.66 543 CYS A N 1
ATOM 4023 C CA . CYS A 1 543 ? 55.344 -6.421 35.981 1.00 25.16 543 CYS A CA 1
ATOM 4024 C C . CYS A 1 543 ? 56.588 -6.432 36.940 1.00 26.83 543 CYS A C 1
ATOM 4025 O O . CYS A 1 543 ? 57.020 -7.507 37.372 1.00 26.86 543 CYS A O 1
ATOM 4028 N N . ALA A 1 544 ? 57.090 -5.241 37.301 1.00 26.67 544 ALA A N 1
ATOM 4029 C CA . ALA A 1 544 ? 58.206 -5.147 38.233 1.00 28.98 544 ALA A CA 1
ATOM 4030 C C . ALA A 1 544 ? 57.882 -4.167 39.333 1.00 29.83 544 ALA A C 1
ATOM 4031 O O . ALA A 1 544 ? 58.786 -3.524 39.833 1.00 31.25 544 ALA A O 1
ATOM 4033 N N . ASP A 1 545 ? 56.602 -3.996 39.691 1.00 30.63 545 ASP A N 1
ATOM 4034 C CA . ASP A 1 545 ? 56.235 -2.956 40.677 1.00 29.26 545 ASP A CA 1
ATOM 4035 C C . ASP A 1 545 ? 56.496 -3.408 42.128 1.00 29.34 545 ASP A C 1
ATOM 4036 O O . ASP A 1 545 ? 56.306 -2.621 43.080 1.00 28.08 545 ASP A O 1
ATOM 4041 N N . GLY A 1 546 ? 56.829 -4.691 42.312 1.00 28.88 546 GLY A N 1
ATOM 4042 C CA . GLY A 1 546 ? 57.017 -5.246 43.671 1.00 28.39 546 GLY A CA 1
ATOM 4043 C C . GLY A 1 546 ? 55.739 -5.513 44.416 1.00 28.46 546 GLY A C 1
ATOM 4044 O O . GLY A 1 546 ? 55.735 -5.621 45.662 1.00 28.77 546 GLY A O 1
ATOM 4045 N N . VAL A 1 547 ? 54.623 -5.609 43.678 1.00 27.90 547 VAL A N 1
ATOM 4046 C CA . VAL A 1 547 ? 53.289 -5.910 44.318 1.00 26.26 547 VAL A CA 1
ATOM 4047 C C . VAL A 1 547 ? 52.461 -6.856 43.412 1.00 25.51 547 VAL A C 1
ATOM 4048 O O . VAL A 1 547 ? 52.872 -7.162 42.294 1.00 24.91 547 VAL A O 1
ATOM 4052 N N . PRO A 1 548 ? 51.343 -7.389 43.927 1.00 25.26 548 PRO A N 1
ATOM 4053 C CA . PRO A 1 548 ? 50.614 -8.353 43.101 1.00 25.24 548 PRO A CA 1
ATOM 4054 C C . PRO A 1 548 ? 49.938 -7.721 41.868 1.00 25.21 548 PRO A C 1
ATOM 4055 O O . PRO A 1 548 ? 49.597 -6.534 41.866 1.00 24.50 548 PRO A O 1
ATOM 4059 N N . VAL A 1 549 ? 49.798 -8.538 40.833 1.00 24.23 549 VAL A N 1
ATOM 4060 C CA . VAL A 1 549 ? 49.081 -8.204 39.626 1.00 23.09 549 VAL A CA 1
ATOM 4061 C C . VAL A 1 549 ? 47.835 -9.057 39.543 1.00 23.51 549 VAL A C 1
ATOM 4062 O O . VAL A 1 549 ? 47.899 -10.249 39.862 1.00 23.61 549 VAL A O 1
ATOM 4066 N N . GLU A 1 550 ? 46.713 -8.470 39.104 1.00 22.67 550 GLU A N 1
ATOM 4067 C CA . GLU A 1 550 ? 45.398 -9.175 39.084 1.00 20.94 550 GLU A CA 1
ATOM 4068 C C . GLU A 1 550 ? 44.737 -9.020 37.742 1.00 20.19 550 GLU A C 1
ATOM 4069 O O . GLU A 1 550 ? 44.925 -7.982 37.075 1.00 19.48 550 GLU A O 1
ATOM 4075 N N . THR A 1 551 ? 44.016 -10.067 37.317 1.00 18.88 551 THR A N 1
ATOM 4076 C CA . THR A 1 551 ? 43.068 -9.948 36.241 1.00 16.93 551 THR A CA 1
ATOM 4077 C C . THR A 1 551 ? 41.692 -10.122 36.827 1.00 17.16 551 THR A C 1
ATOM 4078 O O . THR A 1 551 ? 41.447 -11.067 37.565 1.00 18.42 551 THR A O 1
ATOM 4082 N N . VAL A 1 552 ? 40.800 -9.189 36.517 1.00 16.51 552 VAL A N 1
ATOM 4083 C CA . VAL A 1 552 ? 39.471 -9.160 37.085 1.00 15.20 552 VAL A CA 1
ATOM 4084 C C . VAL A 1 552 ? 38.512 -9.949 36.198 1.00 16.41 552 VAL A C 1
ATOM 4085 O O . VAL A 1 552 ? 38.057 -9.467 35.119 1.00 15.10 552 VAL A O 1
ATOM 4089 N N . VAL A 1 553 ? 38.204 -11.173 36.652 1.00 15.39 553 VAL A N 1
ATOM 4090 C CA . VAL A 1 553 ? 37.308 -12.021 35.887 1.00 13.37 553 VAL A CA 1
ATOM 4091 C C . VAL A 1 553 ? 35.968 -11.333 35.809 1.00 14.12 553 VAL A C 1
ATOM 4092 O O . VAL A 1 553 ? 35.377 -11.292 34.740 1.00 14.47 553 VAL A O 1
ATOM 4096 N N . ASP A 1 554 ? 35.476 -10.806 36.916 1.00 14.16 554 ASP A N 1
ATOM 4097 C CA . ASP A 1 554 ? 34.351 -9.898 36.807 1.00 16.92 554 ASP A CA 1
ATOM 4098 C C . ASP A 1 554 ? 34.220 -9.134 38.087 1.00 17.38 554 ASP A C 1
ATOM 4099 O O . ASP A 1 554 ? 34.857 -9.493 39.119 1.00 17.85 554 ASP A O 1
ATOM 4104 N N . ASN A 1 555 ? 33.408 -8.092 38.029 1.00 15.65 555 ASN A N 1
ATOM 4105 C CA . ASN A 1 555 ? 33.071 -7.370 39.265 1.00 16.80 555 ASN A CA 1
ATOM 4106 C C . ASN A 1 555 ? 31.681 -6.859 39.047 1.00 16.41 555 ASN A C 1
ATOM 4107 O O . ASN A 1 555 ? 31.499 -5.987 38.182 1.00 17.36 555 ASN A O 1
ATOM 4112 N N . ARG A 1 556 ? 30.710 -7.354 39.793 1.00 15.90 556 ARG A N 1
ATOM 4113 C CA . ARG A 1 556 ? 29.335 -7.058 39.452 1.00 15.25 556 ARG A CA 1
ATOM 4114 C C . ARG A 1 556 ? 28.679 -6.426 40.648 1.00 16.48 556 ARG A C 1
ATOM 4115 O O . ARG A 1 556 ? 28.827 -6.875 41.784 1.00 17.25 556 ARG A O 1
ATOM 4123 N N . ASN A 1 557 ? 27.947 -5.371 40.375 1.00 16.60 557 ASN A N 1
ATOM 4124 C CA . ASN A 1 557 ? 27.141 -4.680 41.357 1.00 16.93 557 ASN A CA 1
ATOM 4125 C C . ASN A 1 557 ? 25.872 -5.507 41.565 1.00 16.66 557 ASN A C 1
ATOM 4126 O O . ASN A 1 557 ? 25.188 -5.818 40.624 1.00 16.82 557 ASN A O 1
ATOM 4131 N N . LEU A 1 558 ? 25.551 -5.803 42.808 1.00 17.37 558 LEU A N 1
ATOM 4132 C CA . LEU A 1 558 ? 24.420 -6.628 43.126 1.00 19.12 558 LEU A CA 1
ATOM 4133 C C . LEU A 1 558 ? 23.258 -5.809 43.560 1.00 19.83 558 LEU A C 1
ATOM 4134 O O . LEU A 1 558 ? 22.200 -6.385 43.804 1.00 19.05 558 LEU A O 1
ATOM 4139 N N . GLY A 1 559 ? 23.444 -4.484 43.679 1.00 20.04 559 GLY A N 1
ATOM 4140 C CA . GLY A 1 559 ? 22.357 -3.625 44.230 1.00 21.66 559 GLY A CA 1
ATOM 4141 C C . GLY A 1 559 ? 22.516 -3.600 45.765 1.00 22.94 559 GLY A C 1
ATOM 4142 O O . GLY A 1 559 ? 23.357 -4.305 46.324 1.00 21.85 559 GLY A O 1
ATOM 4143 N N . GLU A 1 560 ? 21.696 -2.795 46.431 1.00 24.09 560 GLU A N 1
ATOM 4144 C CA . GLU A 1 560 ? 21.664 -2.740 47.873 1.00 24.89 560 GLU A CA 1
ATOM 4145 C C . GLU A 1 560 ? 21.149 -4.032 48.464 1.00 23.99 560 GLU A C 1
ATOM 4146 O O . GLU A 1 560 ? 20.026 -4.445 48.160 1.00 24.95 560 GLU A O 1
ATOM 4152 N N . GLY A 1 561 ? 21.927 -4.630 49.351 1.00 22.43 561 GLY A N 1
ATOM 4153 C CA . GLY A 1 561 ? 21.455 -5.844 50.028 1.00 24.56 561 GLY A CA 1
ATOM 4154 C C . GLY A 1 561 ? 21.197 -7.036 49.102 1.00 24.91 561 GLY A C 1
ATOM 4155 O O . GLY A 1 561 ? 20.381 -7.888 49.427 1.00 25.71 561 GLY A O 1
ATOM 4156 N N . GLY A 1 562 ? 21.881 -7.106 47.949 1.00 24.88 562 GLY A N 1
ATOM 4157 C CA . GLY A 1 562 ? 21.647 -8.197 46.970 1.00 24.75 562 GLY A CA 1
ATOM 4158 C C . GLY A 1 562 ? 21.843 -9.593 47.564 1.00 24.12 562 GLY A C 1
ATOM 4159 O O . GLY A 1 562 ? 22.723 -9.816 48.378 1.00 23.32 562 GLY A O 1
ATOM 4160 N N . THR A 1 563 ? 20.994 -10.538 47.183 1.00 24.85 563 THR A N 1
ATOM 4161 C CA . THR A 1 563 ? 21.155 -11.925 47.709 1.00 26.05 563 THR A CA 1
ATOM 4162 C C . THR A 1 563 ? 21.234 -12.943 46.578 1.00 26.11 563 THR A C 1
ATOM 4163 O O . THR A 1 563 ? 20.903 -14.100 46.788 1.00 26.74 563 THR A O 1
ATOM 4167 N N . GLN A 1 564 ? 21.568 -12.475 45.369 1.00 25.11 564 GLN A N 1
ATOM 4168 C CA . GLN A 1 564 ? 21.805 -13.308 44.205 1.00 24.58 564 GLN A CA 1
ATOM 4169 C C . GLN A 1 564 ? 22.821 -14.346 44.555 1.00 25.70 564 GLN A C 1
ATOM 4170 O O . GLN A 1 564 ? 23.914 -14.016 45.063 1.00 27.48 564 GLN A O 1
ATOM 4176 N N . ALA A 1 565 ? 22.509 -15.604 44.266 1.00 25.47 565 ALA A N 1
ATOM 4177 C CA . ALA A 1 565 ? 23.399 -16.682 44.672 1.00 24.59 565 ALA A CA 1
ATOM 4178 C C . ALA A 1 565 ? 24.590 -16.748 43.743 1.00 24.40 565 ALA A C 1
ATOM 4179 O O . ALA A 1 565 ? 24.453 -16.634 42.525 1.00 24.19 565 ALA A O 1
ATOM 4181 N N . LEU A 1 566 ? 25.756 -16.955 44.338 1.00 24.25 566 LEU A N 1
ATOM 4182 C CA . LEU A 1 566 ? 26.917 -17.331 43.610 1.00 25.07 566 LEU A CA 1
ATOM 4183 C C . LEU A 1 566 ? 27.123 -18.850 43.768 1.00 26.24 566 LEU A C 1
ATOM 4184 O O . LEU A 1 566 ? 27.340 -19.360 44.861 1.00 25.84 566 LEU A O 1
ATOM 4189 N N . VAL A 1 567 ? 27.072 -19.571 42.669 1.00 25.87 567 VAL A N 1
ATOM 4190 C CA . VAL A 1 567 ? 27.312 -21.006 42.736 1.00 25.92 567 VAL A CA 1
ATOM 4191 C C . VAL A 1 567 ? 28.653 -21.302 42.079 1.00 26.65 567 VAL A C 1
ATOM 4192 O O . VAL A 1 567 ? 28.994 -20.703 41.072 1.00 27.00 567 VAL A O 1
ATOM 4196 N N . ARG A 1 568 ? 29.429 -22.172 42.689 1.00 25.93 568 ARG A N 1
ATOM 4197 C CA . ARG A 1 568 ? 30.724 -22.559 42.155 1.00 25.66 568 ARG A CA 1
ATOM 4198 C C . ARG A 1 568 ? 30.872 -24.042 41.849 1.00 26.13 568 ARG A C 1
ATOM 4199 O O . ARG A 1 568 ? 30.349 -24.892 42.553 1.00 24.99 568 ARG A O 1
ATOM 4207 N N . GLY A 1 569 ? 31.607 -24.324 40.772 1.00 24.61 569 GLY A N 1
ATOM 4208 C CA . GLY A 1 569 ? 31.971 -25.663 40.404 1.00 22.86 569 GLY A CA 1
ATOM 4209 C C . GLY A 1 569 ? 33.448 -25.835 40.149 1.00 23.77 569 GLY A C 1
ATOM 4210 O O . GLY A 1 569 ? 34.256 -24.925 40.401 1.00 24.86 569 GLY A O 1
ATOM 4211 N N . ARG A 1 570 ? 33.811 -27.005 39.648 1.00 22.36 570 ARG A N 1
ATOM 4212 C CA . ARG A 1 570 ? 35.189 -27.357 39.411 1.00 22.96 570 ARG A CA 1
ATOM 4213 C C . ARG A 1 570 ? 35.885 -26.300 38.510 1.00 21.17 570 ARG A C 1
ATOM 4214 O O . ARG A 1 570 ? 37.056 -25.903 38.728 1.00 21.04 570 ARG A O 1
ATOM 4222 N N . HIS A 1 571 ? 35.192 -25.886 37.479 1.00 18.47 571 HIS A N 1
ATOM 4223 C CA . HIS A 1 571 ? 35.829 -24.983 36.476 1.00 18.59 571 HIS A CA 1
ATOM 4224 C C . HIS A 1 571 ? 34.852 -23.887 36.023 1.00 17.66 571 HIS A C 1
ATOM 4225 O O . HIS A 1 571 ? 34.860 -23.471 34.888 1.00 18.02 571 HIS A O 1
ATOM 4232 N N . TRP A 1 572 ? 33.972 -23.432 36.907 1.00 17.49 572 TRP A N 1
ATOM 4233 C CA . TRP A 1 572 ? 33.029 -22.372 36.514 1.00 16.92 572 TRP A CA 1
ATOM 4234 C C . TRP A 1 572 ? 32.498 -21.726 37.760 1.00 16.99 572 TRP A C 1
ATOM 4235 O O . TRP A 1 572 ? 32.644 -22.248 38.885 1.00 17.32 572 TRP A O 1
ATOM 4246 N N . ALA A 1 573 ? 31.893 -20.564 37.573 1.00 17.45 573 ALA A N 1
ATOM 4247 C CA . ALA A 1 573 ? 31.127 -19.879 38.639 1.00 15.91 573 ALA A CA 1
ATOM 4248 C C . ALA A 1 573 ? 29.933 -19.254 37.970 1.00 15.43 573 ALA A C 1
ATOM 4249 O O . ALA A 1 573 ? 29.982 -18.853 36.805 1.00 17.43 573 ALA A O 1
ATOM 4251 N N . HIS A 1 574 ? 28.824 -19.167 38.676 1.00 15.96 574 HIS A N 1
ATOM 4252 C CA . HIS A 1 574 ? 27.639 -18.578 38.077 1.00 15.21 574 HIS A CA 1
ATOM 4253 C C . HIS A 1 574 ? 27.011 -17.644 39.110 1.00 16.27 574 HIS A C 1
ATOM 4254 O O . HIS A 1 574 ? 26.902 -17.966 40.330 1.00 15.01 574 HIS A O 1
ATOM 4261 N N . LEU A 1 575 ? 26.601 -16.472 38.612 1.00 17.41 575 LEU A N 1
ATOM 4262 C CA . LEU A 1 575 ? 25.908 -15.488 39.456 1.00 18.32 575 LEU A CA 1
ATOM 4263 C C . LEU A 1 575 ? 24.476 -15.293 39.011 1.00 18.01 575 LEU A C 1
ATOM 4264 O O . LEU A 1 575 ? 24.183 -14.886 37.898 1.00 20.39 575 LEU A O 1
ATOM 4269 N N . GLU A 1 576 ? 23.584 -15.619 39.907 1.00 18.81 576 GLU A N 1
ATOM 4270 C CA . GLU A 1 576 ? 22.177 -15.682 39.630 1.00 19.72 576 GLU A CA 1
ATOM 4271 C C . GLU A 1 576 ? 21.645 -14.297 39.146 1.00 20.56 576 GLU A C 1
ATOM 4272 O O . GLU A 1 576 ? 21.895 -13.256 39.799 1.00 20.70 576 GLU A O 1
ATOM 4278 N N . GLY A 1 577 ? 20.912 -14.274 38.034 1.00 19.85 577 GLY A N 1
ATOM 4279 C CA . GLY A 1 577 ? 20.349 -13.020 37.528 1.00 18.32 577 GLY A CA 1
ATOM 4280 C C . GLY A 1 577 ? 21.307 -12.357 36.540 1.00 19.59 577 GLY A C 1
ATOM 4281 O O . GLY A 1 577 ? 20.872 -11.456 35.805 1.00 19.00 577 GLY A O 1
ATOM 4282 N N . HIS A 1 578 ? 22.587 -12.826 36.499 1.00 17.46 578 HIS A N 1
ATOM 4283 C CA . HIS A 1 578 ? 23.645 -12.162 35.764 1.00 16.63 578 HIS A CA 1
ATOM 4284 C C . HIS A 1 578 ? 24.239 -13.021 34.662 1.00 16.76 578 HIS A C 1
ATOM 4285 O O . HIS A 1 578 ? 24.138 -12.679 33.521 1.00 17.50 578 HIS A O 1
ATOM 4292 N N . GLY A 1 579 ? 24.890 -14.132 35.004 1.00 15.63 579 GLY A N 1
ATOM 4293 C CA . GLY A 1 579 ? 25.466 -14.989 34.000 1.00 14.92 579 GLY A CA 1
ATOM 4294 C C . GLY A 1 579 ? 26.588 -15.758 34.701 1.00 15.07 579 GLY A C 1
ATOM 4295 O O . GLY A 1 579 ? 26.588 -15.863 35.928 1.00 15.19 579 GLY A O 1
ATOM 4296 N N . GLY A 1 580 ? 27.541 -16.276 33.941 1.00 13.87 580 GLY A N 1
ATOM 4297 C CA . GLY A 1 580 ? 28.677 -16.917 34.585 1.00 15.30 580 GLY A CA 1
ATOM 4298 C C . GLY A 1 580 ? 29.941 -16.924 33.778 1.00 13.94 580 GLY A C 1
ATOM 4299 O O . GLY A 1 580 ? 29.979 -16.339 32.706 1.00 15.71 580 GLY A O 1
ATOM 4300 N N . TRP A 1 581 ? 30.945 -17.615 34.305 1.00 13.57 581 TRP A N 1
ATOM 4301 C CA . TRP A 1 581 ? 32.314 -17.589 33.847 1.00 14.47 581 TRP A CA 1
ATOM 4302 C C . TRP A 1 581 ? 32.850 -19.021 33.878 1.00 15.22 581 TRP A C 1
ATOM 4303 O O . TRP A 1 581 ? 32.648 -19.736 34.859 1.00 15.57 581 TRP A O 1
ATOM 4314 N N . ILE A 1 582 ? 33.539 -19.413 32.825 1.00 14.34 582 ILE A N 1
ATOM 4315 C CA . ILE A 1 582 ? 34.271 -20.645 32.834 1.00 14.57 582 ILE A CA 1
ATOM 4316 C C . ILE A 1 582 ? 35.726 -20.235 33.149 1.00 16.27 582 ILE A C 1
ATOM 4317 O O . ILE A 1 582 ? 36.313 -19.464 32.400 1.00 16.52 582 ILE A O 1
ATOM 4322 N N . VAL A 1 583 ? 36.271 -20.746 34.261 1.00 16.47 583 VAL A N 1
ATOM 4323 C CA . VAL A 1 583 ? 37.548 -20.326 34.811 1.00 16.65 583 VAL A CA 1
ATOM 4324 C C . VAL A 1 583 ? 38.030 -21.403 35.843 1.00 16.90 583 VAL A C 1
ATOM 4325 O O . VAL A 1 583 ? 37.212 -21.935 36.574 1.00 17.87 583 VAL A O 1
ATOM 4329 N N . PRO A 1 584 ? 39.326 -21.732 35.890 1.00 18.13 584 PRO A N 1
ATOM 4330 C CA . PRO A 1 584 ? 39.774 -22.731 36.910 1.00 19.34 584 PRO A CA 1
ATOM 4331 C C . PRO A 1 584 ? 39.301 -22.375 38.300 1.00 19.65 584 PRO A C 1
ATOM 4332 O O . PRO A 1 584 ? 39.671 -21.310 38.839 1.00 20.65 584 PRO A O 1
ATOM 4336 N N . GLY A 1 585 ? 38.490 -23.266 38.872 1.00 19.70 585 GLY A N 1
ATOM 4337 C CA . GLY A 1 585 ? 37.778 -23.017 40.114 1.00 21.06 585 GLY A CA 1
ATOM 4338 C C . GLY A 1 585 ? 38.743 -22.888 41.292 1.00 21.98 585 GLY A C 1
ATOM 4339 O O . GLY A 1 585 ? 38.450 -22.214 42.293 1.00 21.47 585 GLY A O 1
ATOM 4340 N N . GLY A 1 586 ? 39.889 -23.527 41.168 1.00 21.90 586 GLY A N 1
ATOM 4341 C CA . GLY A 1 586 ? 40.860 -23.446 42.262 1.00 23.53 586 GLY A CA 1
ATOM 4342 C C . GLY A 1 586 ? 41.729 -22.181 42.178 1.00 23.62 586 GLY A C 1
ATOM 4343 O O . GLY A 1 586 ? 42.300 -21.790 43.171 1.00 24.41 586 GLY A O 1
ATOM 4344 N N . ALA A 1 587 ? 41.904 -21.609 40.982 1.00 21.85 587 ALA A N 1
ATOM 4345 C CA . ALA A 1 587 ? 42.683 -20.388 40.832 1.00 20.98 587 ALA A CA 1
ATOM 4346 C C . ALA A 1 587 ? 41.816 -19.152 41.128 1.00 21.58 587 ALA A C 1
ATOM 4347 O O . ALA A 1 587 ? 42.333 -18.104 41.402 1.00 21.41 587 ALA A O 1
ATOM 4349 N N . LEU A 1 588 ? 40.500 -19.275 40.974 1.00 22.19 588 LEU A N 1
ATOM 4350 C CA . LEU A 1 588 ? 39.580 -18.150 41.008 1.00 23.31 588 LEU A CA 1
ATOM 4351 C C . LEU A 1 588 ? 39.476 -17.578 42.413 1.00 23.71 588 LEU A C 1
ATOM 4352 O O . LEU A 1 588 ? 39.248 -18.343 43.336 1.00 23.17 588 LEU A O 1
ATOM 4357 N N . ARG A 1 589 ? 39.652 -16.260 42.594 1.00 23.59 589 ARG A N 1
ATOM 4358 C CA . ARG A 1 589 ? 39.352 -15.698 43.923 1.00 23.88 589 ARG A CA 1
ATOM 4359 C C . ARG A 1 589 ? 38.066 -14.938 43.840 1.00 23.25 589 ARG A C 1
ATOM 4360 O O . ARG A 1 589 ? 37.762 -14.356 42.809 1.00 23.54 589 ARG A O 1
ATOM 4368 N N . THR A 1 590 ? 37.299 -14.962 44.921 1.00 22.89 590 THR A N 1
ATOM 4369 C CA . THR A 1 590 ? 36.055 -14.275 44.988 1.00 23.36 590 THR A CA 1
ATOM 4370 C C . THR A 1 590 ? 35.911 -13.494 46.283 1.00 24.29 590 THR A C 1
ATOM 4371 O O . THR A 1 590 ? 36.657 -13.711 47.254 1.00 26.12 590 THR A O 1
ATOM 4375 N N . LEU A 1 591 ? 34.962 -12.569 46.316 1.00 23.46 591 LEU A N 1
ATOM 4376 C CA . LEU A 1 591 ? 34.714 -11.751 47.458 1.00 22.50 591 LEU A CA 1
ATOM 4377 C C . LEU A 1 591 ? 33.329 -11.154 47.249 1.00 21.97 591 LEU A C 1
ATOM 4378 O O . LEU A 1 591 ? 33.050 -10.587 46.170 1.00 21.90 591 LEU A O 1
ATOM 4383 N N . ARG A 1 592 ? 32.450 -11.304 48.242 1.00 21.70 592 ARG A N 1
ATOM 4384 C CA . ARG A 1 592 ? 31.199 -10.597 48.246 1.00 22.39 592 ARG A CA 1
ATOM 4385 C C . ARG A 1 592 ? 31.342 -9.624 49.379 1.00 23.69 592 ARG A C 1
ATOM 4386 O O . ARG A 1 592 ? 31.780 -10.019 50.471 1.00 22.80 592 ARG A O 1
ATOM 4394 N N . GLU A 1 593 ? 31.027 -8.346 49.126 1.00 24.04 593 GLU A N 1
ATOM 4395 C CA . GLU A 1 593 ? 31.190 -7.311 50.188 1.00 24.63 593 GLU A CA 1
ATOM 4396 C C . GLU A 1 593 ? 30.277 -6.168 49.923 1.00 24.73 593 GLU A C 1
ATOM 4397 O O . GLU A 1 593 ? 29.979 -5.893 48.753 1.00 25.08 593 GLU A O 1
ATOM 4403 N N . ASP A 1 594 ? 29.847 -5.513 51.007 1.00 24.63 594 ASP A N 1
ATOM 4404 C CA . ASP A 1 594 ? 29.218 -4.170 50.973 1.00 24.44 594 ASP A CA 1
ATOM 4405 C C . ASP A 1 594 ? 30.265 -3.040 50.923 1.00 24.05 594 ASP A C 1
ATOM 4406 O O . ASP A 1 594 ? 31.316 -3.096 51.595 1.00 24.06 594 ASP A O 1
ATOM 4411 N N . ARG A 1 595 ? 29.998 -2.071 50.047 1.00 22.99 595 ARG A N 1
ATOM 4412 C CA . ARG A 1 595 ? 30.890 -0.944 49.795 1.00 22.69 595 ARG A CA 1
ATOM 4413 C C . ARG A 1 595 ? 29.997 0.259 49.824 1.00 22.38 595 ARG A C 1
ATOM 4414 O O . ARG A 1 595 ? 28.903 0.246 49.233 1.00 21.82 595 ARG A O 1
ATOM 4422 N N . THR A 1 596 ? 30.440 1.270 50.561 1.00 21.88 596 THR A N 1
ATOM 4423 C CA . THR A 1 596 ? 29.632 2.457 50.760 1.00 21.65 596 THR A CA 1
ATOM 4424 C C . THR A 1 596 ? 30.369 3.606 50.113 1.00 21.19 596 THR A C 1
ATOM 4425 O O . THR A 1 596 ? 31.593 3.724 50.231 1.00 21.54 596 THR A O 1
ATOM 4429 N N . GLY A 1 597 ? 29.660 4.470 49.411 1.00 21.38 597 GLY A N 1
ATOM 4430 C CA . GLY A 1 597 ? 30.385 5.605 48.785 1.00 20.03 597 GLY A CA 1
ATOM 4431 C C . GLY A 1 597 ? 29.431 6.700 48.347 1.00 19.72 597 GLY A C 1
ATOM 4432 O O . GLY A 1 597 ? 28.212 6.549 48.421 1.00 20.05 597 GLY A O 1
ATOM 4433 N N . ALA A 1 598 ? 30.011 7.807 47.904 1.00 19.02 598 ALA A N 1
ATOM 4434 C CA . ALA A 1 598 ? 29.279 8.984 47.540 1.00 20.11 598 ALA A CA 1
ATOM 4435 C C . ALA A 1 598 ? 29.818 9.481 46.217 1.00 19.24 598 ALA A C 1
ATOM 4436 O O . ALA A 1 598 ? 30.998 9.282 45.876 1.00 18.71 598 ALA A O 1
ATOM 4438 N N . TRP A 1 599 ? 28.966 10.155 45.466 1.00 19.72 599 TRP A N 1
ATOM 4439 C CA . TRP A 1 599 ? 29.466 10.781 44.220 1.00 19.51 599 TRP A CA 1
ATOM 4440 C C . TRP A 1 599 ? 30.611 11.784 44.448 1.00 19.49 599 TRP A C 1
ATOM 4441 O O . TRP A 1 599 ? 31.515 11.906 43.622 1.00 19.04 599 TRP A O 1
ATOM 4452 N N . SER A 1 600 ? 30.574 12.477 45.588 1.00 20.82 600 SER A N 1
ATOM 4453 C CA . SER A 1 600 ? 31.643 13.436 45.948 1.00 21.01 600 SER A CA 1
ATOM 4454 C C . SER A 1 600 ? 32.950 12.739 46.135 1.00 22.19 600 SER A C 1
ATOM 4455 O O . SER A 1 600 ? 33.983 13.372 45.985 1.00 23.22 600 SER A O 1
ATOM 4458 N N . ASP A 1 601 ? 32.952 11.420 46.429 1.00 21.72 601 ASP A N 1
ATOM 4459 C CA . ASP A 1 601 ? 34.228 10.729 46.423 1.00 20.98 601 ASP A CA 1
ATOM 4460 C C . ASP A 1 601 ? 34.943 10.782 45.053 1.00 20.47 601 ASP A C 1
ATOM 4461 O O . ASP A 1 601 ? 36.135 10.577 45.002 1.00 20.59 601 ASP A O 1
ATOM 4466 N N . ILE A 1 602 ? 34.216 10.974 43.946 1.00 19.39 602 ILE A N 1
ATOM 4467 C CA . ILE A 1 602 ? 34.829 10.800 42.622 1.00 19.30 602 ILE A CA 1
ATOM 4468 C C . ILE A 1 602 ? 34.563 12.018 41.774 1.00 19.73 602 ILE A C 1
ATOM 4469 O O . ILE A 1 602 ? 34.793 11.987 40.590 1.00 20.71 602 ILE A O 1
ATOM 4474 N N . ASN A 1 603 ? 34.036 13.074 42.391 1.00 19.46 603 ASN A N 1
ATOM 4475 C CA . ASN A 1 603 ? 33.757 14.275 41.682 1.00 20.40 603 ASN A CA 1
ATOM 4476 C C . ASN A 1 603 ? 33.615 15.433 42.687 1.00 21.51 603 ASN A C 1
ATOM 4477 O O . ASN A 1 603 ? 32.745 15.406 43.562 1.00 19.52 603 ASN A O 1
ATOM 4482 N N . THR A 1 604 ? 34.424 16.478 42.536 1.00 22.29 604 THR A N 1
ATOM 4483 C CA . THR A 1 604 ? 34.300 17.589 43.499 1.00 23.09 604 THR A CA 1
ATOM 4484 C C . THR A 1 604 ? 32.998 18.365 43.307 1.00 22.57 604 THR A C 1
ATOM 4485 O O . THR A 1 604 ? 32.620 19.134 44.179 1.00 23.23 604 THR A O 1
ATOM 4489 N N . THR A 1 605 ? 32.271 18.156 42.215 1.00 21.70 605 THR A N 1
ATOM 4490 C CA . THR A 1 605 ? 31.052 18.955 42.025 1.00 21.38 605 THR A CA 1
ATOM 4491 C C . THR A 1 605 ? 29.789 18.204 42.388 1.00 21.71 605 THR A C 1
ATOM 4492 O O . THR A 1 605 ? 28.660 18.673 42.097 1.00 22.82 605 THR A O 1
ATOM 4496 N N . SER A 1 606 ? 29.922 17.046 43.043 1.00 21.68 606 SER A N 1
ATOM 4497 C CA . SER A 1 606 ? 28.705 16.200 43.276 1.00 21.53 606 SER A CA 1
ATOM 4498 C C . SER A 1 606 ? 28.336 16.154 44.729 1.00 21.16 606 SER A C 1
ATOM 4499 O O . SER A 1 606 ? 29.161 16.445 45.549 1.00 19.40 606 SER A O 1
ATOM 4502 N N . THR A 1 607 ? 27.097 15.753 45.022 1.00 21.69 607 THR A N 1
ATOM 4503 C CA . THR A 1 607 ? 26.598 15.686 46.375 1.00 21.63 607 THR A CA 1
ATOM 4504 C C . THR A 1 607 ? 27.349 14.657 47.212 1.00 23.40 607 THR A C 1
ATOM 4505 O O . THR A 1 607 ? 28.062 13.750 46.687 1.00 24.28 607 THR A O 1
ATOM 4509 N N . THR A 1 608 ? 27.200 14.775 48.528 1.00 22.73 608 THR A N 1
ATOM 4510 C CA . THR A 1 608 ? 28.045 13.985 49.424 1.00 21.69 608 THR A CA 1
ATOM 4511 C C . THR A 1 608 ? 27.251 12.828 50.074 1.00 21.69 608 THR A C 1
ATOM 4512 O O . THR A 1 608 ? 27.813 12.116 50.902 1.00 21.70 608 THR A O 1
ATOM 4516 N N . GLU A 1 609 ? 25.993 12.658 49.718 1.00 21.75 609 GLU A N 1
ATOM 4517 C CA . GLU A 1 609 ? 25.215 11.565 50.252 1.00 24.77 609 GLU A CA 1
ATOM 4518 C C . GLU A 1 609 ? 25.856 10.204 49.948 1.00 24.50 609 GLU A C 1
ATOM 4519 O O . GLU A 1 609 ? 26.317 9.957 48.854 1.00 23.09 609 GLU A O 1
ATOM 4525 N N . ARG A 1 610 ? 25.947 9.377 50.984 1.00 24.33 610 ARG A N 1
ATOM 4526 C CA . ARG A 1 610 ? 26.556 8.061 50.901 1.00 25.45 610 ARG A CA 1
ATOM 4527 C C . ARG A 1 610 ? 25.507 6.961 50.817 1.00 25.58 610 ARG A C 1
ATOM 4528 O O . ARG A 1 610 ? 24.502 7.004 51.503 1.00 25.36 610 ARG A O 1
ATOM 4536 N N . ARG A 1 611 ? 25.733 6.005 49.923 1.00 24.76 611 ARG A N 1
ATOM 4537 C CA . ARG A 1 611 ? 24.904 4.796 49.856 1.00 23.62 611 ARG A CA 1
ATOM 4538 C C . ARG A 1 611 ? 25.740 3.542 49.812 1.00 22.48 611 ARG A C 1
ATOM 4539 O O . ARG A 1 611 ? 26.900 3.598 49.493 1.00 21.52 611 ARG A O 1
ATOM 4547 N N . THR A 1 612 ? 25.146 2.406 50.147 1.00 21.54 612 THR A N 1
ATOM 4548 C CA . THR A 1 612 ? 25.843 1.108 50.137 1.00 20.85 612 THR A CA 1
ATOM 4549 C C . THR A 1 612 ? 25.312 0.220 49.026 1.00 20.62 612 THR A C 1
ATOM 4550 O O . THR A 1 612 ? 24.073 0.175 48.762 1.00 19.55 612 THR A O 1
ATOM 4554 N N . ARG A 1 613 ? 26.254 -0.418 48.320 1.00 19.76 613 ARG A N 1
ATOM 4555 C CA . ARG A 1 613 ? 25.915 -1.394 47.300 1.00 18.97 613 ARG A CA 1
ATOM 4556 C C . ARG A 1 613 ? 26.695 -2.677 47.592 1.00 19.61 613 ARG A C 1
ATOM 4557 O O . ARG A 1 613 ? 27.882 -2.615 48.029 1.00 19.58 613 ARG A O 1
ATOM 4565 N N . ARG A 1 614 ? 26.055 -3.845 47.414 1.00 18.80 614 ARG A N 1
ATOM 4566 C CA . ARG A 1 614 ? 26.805 -5.100 47.545 1.00 18.93 614 ARG A CA 1
ATOM 4567 C C . ARG A 1 614 ? 27.429 -5.445 46.204 1.00 18.32 614 ARG A C 1
ATO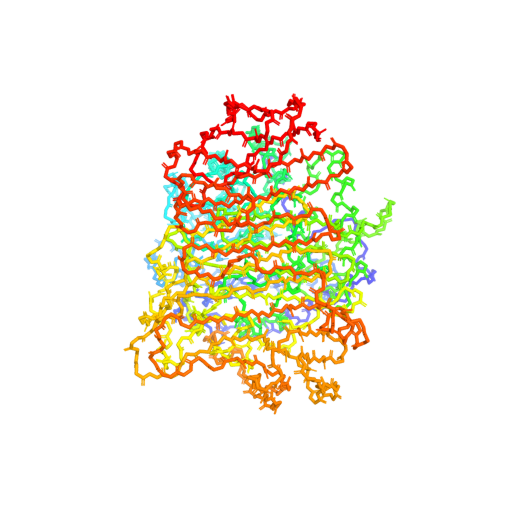M 4568 O O . ARG A 1 614 ? 26.841 -5.172 45.171 1.00 17.80 614 ARG A O 1
ATOM 4576 N N . TRP A 1 615 ? 28.604 -6.056 46.254 1.00 17.86 615 TRP A N 1
ATOM 4577 C CA . TRP A 1 615 ? 29.433 -6.387 45.119 1.00 18.11 615 TRP A CA 1
ATOM 4578 C C . TRP A 1 615 ? 29.857 -7.843 45.143 1.00 19.07 615 TRP A C 1
ATOM 4579 O O . TRP A 1 615 ? 30.211 -8.389 46.160 1.00 19.20 615 TRP A O 1
ATOM 4590 N N . GLN A 1 616 ? 29.829 -8.464 43.972 1.00 20.87 616 GLN A N 1
ATOM 4591 C CA . GLN A 1 616 ? 30.466 -9.756 43.818 1.00 21.38 616 GLN A CA 1
ATOM 4592 C C . GLN A 1 616 ? 31.639 -9.575 42.901 1.00 20.97 616 GLN A C 1
ATOM 4593 O O . GLN A 1 616 ? 31.487 -9.314 41.720 1.00 21.50 616 GLN A O 1
ATOM 4599 N N . THR A 1 617 ? 32.812 -9.798 43.422 1.00 18.83 617 THR A N 1
ATOM 4600 C CA . THR A 1 617 ? 33.963 -9.630 42.628 1.00 18.20 617 THR A CA 1
ATOM 4601 C C . THR A 1 617 ? 34.765 -10.910 42.482 1.00 19.46 617 THR A C 1
ATOM 4602 O O . THR A 1 617 ? 34.742 -11.737 43.364 1.00 20.43 617 THR A O 1
ATOM 4606 N N . LEU A 1 618 ? 35.393 -11.100 41.320 1.00 18.72 618 LEU A N 1
ATOM 4607 C CA . LEU A 1 618 ? 36.044 -12.346 40.929 1.00 19.27 618 LEU A CA 1
ATOM 4608 C C . LEU A 1 618 ? 37.353 -12.038 40.244 1.00 19.01 618 LEU A C 1
ATOM 4609 O O . LEU A 1 618 ? 37.384 -11.235 39.343 1.00 17.83 618 LEU A O 1
ATOM 4614 N N . TRP A 1 619 ? 38.439 -12.702 40.618 1.00 18.21 619 TRP A N 1
ATOM 4615 C CA . TRP A 1 619 ? 39.705 -12.310 40.027 1.00 19.07 619 TRP A CA 1
ATOM 4616 C C . TRP A 1 619 ? 40.732 -13.440 40.070 1.00 19.83 619 TRP A C 1
ATOM 4617 O O . TRP A 1 619 ? 40.538 -14.414 40.774 1.00 22.30 619 TRP A O 1
ATOM 4628 N N . LEU A 1 620 ? 41.760 -13.324 39.260 1.00 19.44 620 LEU A N 1
ATOM 4629 C CA . LEU A 1 620 ? 42.843 -14.230 39.250 1.00 20.73 620 LEU A CA 1
ATOM 4630 C C . LEU A 1 620 ? 44.029 -13.384 39.741 1.00 22.25 620 LEU A C 1
ATOM 4631 O O . LEU A 1 620 ? 44.193 -12.193 39.341 1.00 21.46 620 LEU A O 1
ATOM 4636 N N . ASP A 1 621 ? 44.802 -13.985 40.640 1.00 22.44 621 ASP A N 1
ATOM 4637 C CA . ASP A 1 621 ? 46.009 -13.384 41.192 1.00 22.98 621 ASP A CA 1
ATOM 4638 C C . ASP A 1 621 ? 47.212 -13.924 40.468 1.00 21.90 621 ASP A C 1
ATOM 4639 O O . ASP A 1 621 ? 47.506 -15.111 40.544 1.00 22.59 621 ASP A O 1
ATOM 4644 N N . HIS A 1 622 ? 47.935 -13.068 39.773 1.00 21.28 622 HIS A N 1
ATOM 4645 C CA . HIS A 1 622 ? 49.084 -13.502 39.003 1.00 21.53 622 HIS A CA 1
ATOM 4646 C C . HIS A 1 622 ? 50.376 -13.425 39.863 1.00 22.62 622 HIS A C 1
ATOM 4647 O O . HIS A 1 622 ? 51.479 -13.605 39.317 1.00 21.71 622 HIS A O 1
ATOM 4654 N N . GLY A 1 623 ? 50.260 -13.206 41.182 1.00 22.67 623 GLY A N 1
ATOM 4655 C CA . GLY A 1 623 ? 51.467 -13.162 42.029 1.00 24.86 623 GLY A CA 1
ATOM 4656 C C . GLY A 1 623 ? 52.198 -11.828 41.881 1.00 26.73 623 GLY A C 1
ATOM 4657 O O . GLY A 1 623 ? 51.829 -10.983 41.044 1.00 27.24 623 GLY A O 1
ATOM 4658 N N . THR A 1 624 ? 53.235 -11.638 42.683 1.00 27.74 624 THR A N 1
ATOM 4659 C CA . THR A 1 624 ? 54.066 -10.437 42.676 1.00 27.67 624 THR A CA 1
ATOM 4660 C C . THR A 1 624 ? 55.134 -10.530 41.601 1.00 28.07 624 THR A C 1
ATOM 4661 O O . THR A 1 624 ? 55.742 -11.568 41.470 1.00 27.56 624 THR A O 1
ATOM 4665 N N . ASP A 1 625 ? 55.338 -9.460 40.822 1.00 28.35 625 ASP A N 1
ATOM 4666 C CA . ASP A 1 625 ? 56.358 -9.426 39.759 1.00 28.89 625 ASP A CA 1
ATOM 4667 C C . ASP A 1 625 ? 56.268 -10.591 38.730 1.00 28.77 625 ASP A C 1
ATOM 4668 O O . ASP A 1 625 ? 57.249 -11.252 38.408 1.00 28.15 625 ASP A O 1
ATOM 4673 N N . PRO A 1 626 ? 55.073 -10.830 38.171 1.00 28.35 626 PRO A N 1
ATOM 4674 C CA . PRO A 1 626 ? 55.014 -11.957 37.211 1.00 26.86 626 PRO A CA 1
ATOM 4675 C C . PRO A 1 626 ? 55.911 -11.712 36.037 1.00 26.26 626 PRO A C 1
ATOM 4676 O O . PRO A 1 626 ? 56.226 -10.548 35.713 1.00 25.40 626 PRO A O 1
ATOM 4680 N N . ALA A 1 627 ? 56.307 -12.805 35.403 1.00 25.15 627 ALA A N 1
ATOM 4681 C CA . ALA A 1 627 ? 57.063 -12.721 34.205 1.00 26.57 627 ALA A CA 1
ATOM 4682 C C . ALA A 1 627 ? 56.400 -13.657 33.234 1.00 27.07 627 ALA A C 1
ATOM 4683 O O . ALA A 1 627 ? 56.418 -14.872 33.451 1.00 29.09 627 ALA A O 1
ATOM 4685 N N . GLY A 1 628 ? 55.758 -13.104 32.207 1.00 26.42 628 GLY A N 1
ATOM 4686 C CA . GLY A 1 628 ? 54.989 -13.890 31.239 1.00 24.08 628 GLY A CA 1
ATOM 4687 C C . GLY A 1 628 ? 53.850 -14.749 31.785 1.00 23.77 628 GLY A C 1
ATOM 4688 O O . GLY A 1 628 ? 53.583 -15.763 31.219 1.00 24.22 628 GLY A O 1
ATOM 4689 N N . ALA A 1 629 ? 53.198 -14.355 32.874 1.00 21.05 629 ALA A N 1
ATOM 4690 C CA . ALA A 1 629 ? 51.952 -14.951 33.314 1.00 20.52 629 ALA A CA 1
ATOM 4691 C C . ALA A 1 629 ? 50.804 -14.853 32.247 1.00 21.92 629 ALA A C 1
ATOM 4692 O O . ALA A 1 629 ? 50.899 -14.088 31.286 1.00 22.76 629 ALA A O 1
ATOM 4694 N N . ASP A 1 630 ? 49.771 -15.685 32.412 1.00 21.94 630 ASP A N 1
ATOM 4695 C CA . ASP A 1 630 ? 48.668 -15.805 31.463 1.00 22.07 630 ASP A CA 1
ATOM 4696 C C . ASP A 1 630 ? 47.353 -16.198 32.120 1.00 21.46 630 ASP A C 1
ATOM 4697 O O . ASP A 1 630 ? 47.303 -16.479 33.300 1.00 20.55 630 ASP A O 1
ATOM 4702 N N . TYR A 1 631 ? 46.276 -16.165 31.343 1.00 20.77 631 TYR A N 1
ATOM 4703 C CA . TYR A 1 631 ? 44.957 -16.615 31.815 1.00 20.40 631 TYR A CA 1
ATOM 4704 C C . TYR A 1 631 ? 44.172 -16.955 30.597 1.00 20.12 631 TYR A C 1
ATOM 4705 O O . TYR A 1 631 ? 44.468 -16.464 29.506 1.00 21.09 631 TYR A O 1
ATOM 4714 N N . VAL A 1 632 ? 43.149 -17.771 30.806 1.00 19.66 632 VAL A N 1
ATOM 4715 C CA . VAL A 1 632 ? 42.058 -18.013 29.855 1.00 17.24 632 VAL A CA 1
ATOM 4716 C C . VAL A 1 632 ? 40.798 -18.059 30.701 1.00 17.65 632 VAL A C 1
ATOM 4717 O O . VAL A 1 632 ? 40.751 -18.767 31.731 1.00 16.68 632 VAL A O 1
ATOM 4721 N N . TYR A 1 633 ? 39.762 -17.328 30.296 1.00 15.68 633 TYR A N 1
ATOM 4722 C CA . TYR A 1 633 ? 38.454 -17.497 30.943 1.00 14.13 633 TYR A CA 1
ATOM 4723 C C . TYR A 1 633 ? 37.418 -17.092 29.916 1.00 14.10 633 TYR A C 1
ATOM 4724 O O . TYR A 1 633 ? 37.749 -16.438 28.910 1.00 13.06 633 TYR A O 1
ATOM 4733 N N . THR A 1 634 ? 36.189 -17.561 30.089 1.00 13.70 634 THR A N 1
ATOM 4734 C CA . THR A 1 634 ? 35.178 -17.313 29.125 1.00 13.42 634 THR A CA 1
ATOM 4735 C C . THR A 1 634 ? 34.062 -16.712 29.957 1.00 14.67 634 THR A C 1
ATOM 4736 O O . THR A 1 634 ? 33.737 -17.228 31.028 1.00 15.10 634 THR A O 1
ATOM 4740 N N . VAL A 1 635 ? 33.507 -15.584 29.523 1.00 15.34 635 VAL A N 1
ATOM 4741 C CA . VAL A 1 635 ? 32.310 -15.082 30.182 1.00 13.81 635 VAL A CA 1
ATOM 4742 C C . VAL A 1 635 ? 31.078 -15.394 29.362 1.00 13.55 635 VAL A C 1
ATOM 4743 O O . VAL A 1 635 ? 31.089 -15.289 28.136 1.00 12.76 635 VAL A O 1
ATOM 4747 N N . MET A 1 636 ? 30.032 -15.844 30.055 1.00 13.58 636 MET A N 1
ATOM 4748 C CA . MET A 1 636 ? 28.733 -16.084 29.407 1.00 14.42 636 MET A CA 1
ATOM 4749 C C . MET A 1 636 ? 27.643 -15.252 30.083 1.00 15.28 636 MET A C 1
ATOM 4750 O O . MET A 1 636 ? 26.897 -15.754 30.973 1.00 13.79 636 MET A O 1
ATOM 4755 N N . PRO A 1 637 ? 27.547 -13.968 29.667 1.00 15.82 637 PRO A N 1
ATOM 4756 C CA . PRO A 1 637 ? 26.528 -13.105 30.209 1.00 16.04 637 PRO A CA 1
ATOM 4757 C C . PRO A 1 637 ? 25.171 -13.634 29.773 1.00 18.14 637 PRO A C 1
ATOM 4758 O O . PRO A 1 637 ? 25.010 -14.081 28.611 1.00 18.07 637 PRO A O 1
ATOM 4762 N N . GLY A 1 638 ? 24.218 -13.586 30.703 1.00 17.78 638 GLY A N 1
ATOM 4763 C CA . GLY A 1 638 ? 22.881 -13.998 30.441 1.00 19.95 638 GLY A CA 1
ATOM 4764 C C . GLY A 1 638 ? 22.641 -15.514 30.484 1.00 20.34 638 GLY A C 1
ATOM 4765 O O . GLY A 1 638 ? 21.508 -15.951 30.280 1.00 21.52 638 GLY A O 1
ATOM 4766 N N . ALA A 1 639 ? 23.674 -16.311 30.721 1.00 20.37 639 ALA A N 1
ATOM 4767 C CA . ALA A 1 639 ? 23.511 -17.793 30.678 1.00 20.03 639 ALA A CA 1
ATOM 4768 C C . ALA A 1 639 ? 23.022 -18.400 31.980 1.00 20.09 639 ALA A C 1
ATOM 4769 O O . ALA A 1 639 ? 23.314 -17.897 33.081 1.00 21.18 639 ALA A O 1
ATOM 4771 N N . SER A 1 640 ? 22.306 -19.509 31.872 1.00 18.70 640 SER A N 1
ATOM 4772 C CA . SER A 1 640 ? 21.896 -20.270 33.032 1.00 18.58 640 SER A CA 1
ATOM 4773 C C . SER A 1 640 ? 23.054 -21.030 33.683 1.00 18.01 640 SER A C 1
ATOM 4774 O O . SER A 1 640 ? 24.046 -21.275 33.054 1.00 17.91 640 SER A O 1
ATOM 4777 N N . ARG A 1 641 ? 22.919 -21.383 34.947 1.00 18.83 641 ARG A N 1
ATOM 4778 C CA . ARG A 1 641 ? 23.876 -22.233 35.670 1.00 20.98 641 ARG A CA 1
ATOM 4779 C C . ARG A 1 641 ? 24.163 -23.548 34.896 1.00 20.30 641 ARG A C 1
ATOM 4780 O O . ARG A 1 641 ? 25.329 -24.006 34.799 1.00 21.10 641 ARG A O 1
ATOM 4788 N N . ALA A 1 642 ? 23.136 -24.135 34.275 1.00 20.20 642 ALA A N 1
ATOM 4789 C CA . ALA A 1 642 ? 23.291 -25.453 33.633 1.00 20.30 642 ALA A CA 1
ATOM 4790 C C . ALA A 1 642 ? 24.031 -25.315 32.325 1.00 20.62 642 ALA A C 1
ATOM 4791 O O . ALA A 1 642 ? 24.826 -26.160 31.988 1.00 19.86 642 ALA A O 1
ATOM 4793 N N . ALA A 1 643 ? 23.699 -24.286 31.543 1.00 20.54 643 ALA A N 1
ATOM 4794 C CA . ALA A 1 643 ? 24.429 -24.005 30.298 1.00 20.14 643 ALA A CA 1
ATOM 4795 C C . ALA A 1 643 ? 25.909 -23.784 30.631 1.00 20.93 643 ALA A C 1
ATOM 4796 O O . ALA A 1 643 ? 26.827 -24.267 29.935 1.00 21.72 643 ALA A O 1
ATOM 4798 N N . LEU A 1 644 ? 26.159 -23.132 31.745 1.00 20.40 644 LEU A N 1
ATOM 4799 C CA . LEU A 1 644 ? 27.548 -22.884 32.112 1.00 20.71 644 LEU A CA 1
ATOM 4800 C C . LEU A 1 644 ? 28.327 -24.151 32.524 1.00 20.16 644 LEU A C 1
ATOM 4801 O O . LEU A 1 644 ? 29.476 -24.381 32.058 1.00 20.68 644 LEU A O 1
ATOM 4806 N N . ALA A 1 645 ? 27.738 -24.957 33.415 1.00 19.05 645 ALA A N 1
ATOM 4807 C CA . ALA A 1 645 ? 28.289 -26.269 33.745 1.00 18.84 645 ALA A CA 1
ATOM 4808 C C . ALA A 1 645 ? 28.539 -27.144 32.509 1.00 19.36 645 ALA A C 1
ATOM 4809 O O . ALA A 1 645 ? 29.551 -27.881 32.489 1.00 19.49 645 ALA A O 1
ATOM 4811 N N . ARG A 1 646 ? 27.646 -27.096 31.510 1.00 18.10 646 ARG A N 1
ATOM 4812 C CA . ARG A 1 646 ? 27.887 -27.902 30.286 1.00 18.68 646 ARG A CA 1
ATOM 4813 C C . ARG A 1 646 ? 29.055 -27.418 29.499 1.00 18.09 646 ARG A C 1
ATOM 4814 O O . ARG A 1 646 ? 29.864 -28.219 29.048 1.00 19.33 646 ARG A O 1
ATOM 4822 N N . ARG A 1 647 ? 29.112 -26.096 29.288 1.00 17.85 647 ARG A N 1
ATOM 4823 C CA . ARG A 1 647 ? 30.149 -25.518 28.456 1.00 17.19 647 ARG A CA 1
ATOM 4824 C C . ARG A 1 647 ? 31.527 -25.729 29.116 1.00 17.58 647 ARG A C 1
ATOM 4825 O O . ARG A 1 647 ? 32.501 -26.044 28.432 1.00 18.71 647 ARG A O 1
ATOM 4833 N N . ALA A 1 648 ? 31.593 -25.623 30.442 1.00 16.97 648 ALA A N 1
ATOM 4834 C CA . ALA A 1 648 ? 32.841 -25.873 31.170 1.00 18.29 648 ALA A CA 1
ATOM 4835 C C . ALA A 1 648 ? 33.295 -27.347 31.075 1.00 20.19 648 ALA A C 1
ATOM 4836 O O . ALA A 1 648 ? 34.501 -27.589 31.085 1.00 20.73 648 ALA A O 1
ATOM 4838 N N . ALA A 1 649 ? 32.372 -28.311 30.988 1.00 19.59 649 ALA A N 1
ATOM 4839 C CA . ALA A 1 649 ? 32.814 -29.714 30.988 1.00 20.50 649 ALA A CA 1
ATOM 4840 C C . ALA A 1 649 ? 33.059 -30.222 29.577 1.00 22.46 649 ALA A C 1
ATOM 4841 O O . ALA A 1 649 ? 33.500 -31.354 29.378 1.00 25.20 649 ALA A O 1
ATOM 4843 N N . ASP A 1 650 ? 32.751 -29.397 28.575 1.00 23.58 650 ASP A N 1
ATOM 4844 C CA . ASP A 1 650 ? 32.867 -29.790 27.168 1.00 23.24 650 ASP A CA 1
ATOM 4845 C C . ASP A 1 650 ? 34.231 -29.377 26.612 1.00 23.74 650 ASP A C 1
ATOM 4846 O O . ASP A 1 650 ? 34.491 -28.186 26.452 1.00 24.40 650 ASP A O 1
ATOM 4851 N N . ARG A 1 651 ? 35.045 -30.348 26.244 1.00 24.06 651 ARG A N 1
ATOM 4852 C CA . ARG A 1 651 ? 36.411 -30.119 25.792 1.00 26.46 651 ARG A CA 1
ATOM 4853 C C . ARG A 1 651 ? 36.437 -29.745 24.337 1.00 25.01 651 ARG A C 1
ATOM 4854 O O . ARG A 1 651 ? 37.424 -29.239 23.830 1.00 26.02 651 ARG A O 1
ATOM 4862 N N . HIS A 1 652 ? 35.355 -29.989 23.649 1.00 21.81 652 HIS A N 1
ATOM 4863 C CA . HIS A 1 652 ? 35.407 -29.860 22.227 1.00 20.27 652 HIS A CA 1
ATOM 4864 C C . HIS A 1 652 ? 35.053 -28.454 21.724 1.00 19.48 652 HIS A C 1
ATOM 4865 O O . HIS A 1 652 ? 35.525 -28.099 20.686 1.00 19.79 652 HIS A O 1
ATOM 4872 N N . TRP A 1 653 ? 34.164 -27.715 22.400 1.00 18.72 653 TRP A N 1
ATOM 4873 C CA . TRP A 1 653 ? 33.603 -26.499 21.795 1.00 19.16 653 TRP A CA 1
ATOM 4874 C C . TRP A 1 653 ? 34.639 -25.432 21.460 1.00 18.56 653 TRP A C 1
ATOM 4875 O O . TRP A 1 653 ? 34.458 -24.647 20.536 1.00 19.82 653 TRP A O 1
ATOM 4886 N N . LEU A 1 654 ? 35.733 -25.427 22.212 1.00 18.40 654 LEU A N 1
ATOM 4887 C CA . LEU A 1 654 ? 36.731 -24.395 22.080 1.00 18.11 654 LEU A CA 1
ATOM 4888 C C . LEU A 1 654 ? 38.152 -24.992 22.130 1.00 18.16 654 LEU A C 1
ATOM 4889 O O . LEU A 1 654 ? 38.533 -25.621 23.092 1.00 17.13 654 LEU A O 1
ATOM 4894 N N . THR A 1 655 ? 38.963 -24.664 21.151 1.00 17.84 655 THR A N 1
ATOM 4895 C CA . THR A 1 655 ? 40.366 -24.993 21.255 1.00 19.12 655 THR A CA 1
ATOM 4896 C C . THR A 1 655 ? 41.155 -23.685 21.267 1.00 18.41 655 THR A C 1
ATOM 4897 O O . THR A 1 655 ? 41.021 -22.873 20.385 1.00 19.44 655 THR A O 1
ATOM 4901 N N . VAL A 1 656 ? 41.969 -23.488 22.287 1.00 20.29 656 VAL A N 1
ATOM 4902 C CA . VAL A 1 656 ? 42.889 -22.384 22.351 1.00 19.98 656 VAL A CA 1
ATOM 4903 C C . VAL A 1 656 ? 44.063 -22.801 21.496 1.00 20.78 656 VAL A C 1
ATOM 4904 O O . VAL A 1 656 ? 44.838 -23.653 21.929 1.00 21.89 656 VAL A O 1
ATOM 4908 N N . LEU A 1 657 ? 44.181 -22.246 20.275 1.00 20.80 657 LEU A N 1
ATOM 4909 C CA . LEU A 1 657 ? 45.349 -22.533 19.394 1.00 21.34 657 LEU A CA 1
ATOM 4910 C C . LEU A 1 657 ? 46.695 -22.076 19.973 1.00 21.38 657 LEU A C 1
ATOM 4911 O O . LEU A 1 657 ? 47.713 -22.727 19.766 1.00 21.61 657 LEU A O 1
ATOM 4916 N N . ALA A 1 658 ? 46.704 -20.923 20.662 1.00 22.20 658 ALA A N 1
ATOM 4917 C CA . ALA A 1 658 ? 47.972 -20.266 21.068 1.00 20.59 658 ALA A CA 1
ATOM 4918 C C . ALA A 1 658 ? 47.562 -19.226 22.072 1.00 19.66 658 ALA A C 1
ATOM 4919 O O . ALA A 1 658 ? 46.565 -18.555 21.876 1.00 20.90 658 ALA A O 1
ATOM 4921 N N . ASN A 1 659 ? 48.268 -19.125 23.171 1.00 18.78 659 ASN A N 1
ATOM 4922 C CA . ASN A 1 659 ? 48.064 -18.034 24.068 1.00 19.22 659 ASN A CA 1
ATOM 4923 C C . ASN A 1 659 ? 49.416 -17.608 24.588 1.00 20.08 659 ASN A C 1
ATOM 4924 O O . ASN A 1 659 ? 49.807 -17.974 25.712 1.00 21.72 659 ASN A O 1
ATOM 4929 N N . ASP A 1 660 ? 50.138 -16.817 23.801 1.00 20.71 660 ASP A N 1
ATOM 4930 C CA . ASP A 1 660 ? 51.380 -16.252 24.332 1.00 21.51 660 ASP A CA 1
ATOM 4931 C C . ASP A 1 660 ? 51.583 -14.895 23.780 1.00 22.79 660 ASP A C 1
ATOM 4932 O O . ASP A 1 660 ? 50.741 -14.398 23.018 1.00 23.09 660 ASP A O 1
ATOM 4937 N N . ASP A 1 661 ? 52.711 -14.276 24.127 1.00 24.13 661 ASP A N 1
ATOM 4938 C CA . ASP A 1 661 ? 52.920 -12.874 23.770 1.00 24.82 661 ASP A CA 1
ATOM 4939 C C . ASP A 1 661 ? 53.283 -12.650 22.321 1.00 23.00 661 ASP A C 1
ATOM 4940 O O . ASP A 1 661 ? 53.479 -11.509 21.919 1.00 23.09 661 ASP A O 1
ATOM 4945 N N . ARG A 1 662 ? 53.301 -13.712 21.525 1.00 22.60 662 ARG A N 1
ATOM 4946 C CA . ARG A 1 662 ? 53.455 -13.568 20.066 1.00 23.31 662 ARG A CA 1
ATOM 4947 C C . ARG A 1 662 ? 52.148 -13.794 19.334 1.00 22.61 662 ARG A C 1
ATOM 4948 O O . ARG A 1 662 ? 51.930 -13.257 18.271 1.00 21.33 662 ARG A O 1
ATOM 4956 N N . ARG A 1 663 ? 51.268 -14.606 19.898 1.00 22.36 663 ARG A N 1
ATOM 4957 C CA . ARG A 1 663 ? 49.942 -14.767 19.280 1.00 23.74 663 ARG A CA 1
ATOM 4958 C C . ARG A 1 663 ? 48.938 -15.411 20.222 1.00 23.12 663 ARG A C 1
ATOM 4959 O O . ARG A 1 663 ? 49.299 -16.244 21.059 1.00 23.53 663 ARG A O 1
ATOM 4967 N N . GLN A 1 664 ? 47.700 -14.926 20.122 1.00 22.24 664 GLN A N 1
ATOM 4968 C CA . GLN A 1 664 ? 46.553 -15.450 20.836 1.00 20.25 664 GLN A CA 1
ATOM 4969 C C . GLN A 1 664 ? 45.492 -15.814 19.825 1.00 19.68 664 GLN A C 1
ATOM 4970 O O . GLN A 1 664 ? 45.102 -14.967 18.977 1.00 20.60 664 GLN A O 1
ATOM 4976 N N . ALA A 1 665 ? 44.946 -17.019 19.948 1.00 16.87 665 ALA A N 1
ATOM 4977 C CA . ALA A 1 665 ? 44.160 -17.591 18.842 1.00 15.92 665 ALA A CA 1
ATOM 4978 C C . ALA A 1 665 ? 43.238 -18.734 19.286 1.00 16.82 665 ALA A C 1
ATOM 4979 O O . ALA A 1 665 ? 43.628 -19.542 20.147 1.00 16.40 665 ALA A O 1
ATOM 4981 N N . VAL A 1 666 ? 42.011 -18.790 18.730 1.00 16.60 666 VAL A N 1
ATOM 4982 C CA . VAL A 1 666 ? 41.056 -19.835 19.110 1.00 15.61 666 VAL A CA 1
ATOM 4983 C C . VAL A 1 666 ? 40.421 -20.446 17.894 1.00 16.83 666 VAL A C 1
ATOM 4984 O O . VAL A 1 666 ? 40.364 -19.860 16.812 1.00 17.14 666 VAL A O 1
ATOM 4988 N N . SER A 1 667 ? 39.909 -21.648 18.094 1.00 17.23 667 SER A N 1
ATOM 4989 C CA . SER A 1 667 ? 39.135 -22.330 17.086 1.00 17.73 667 SER A CA 1
ATOM 4990 C C . SER A 1 667 ? 37.747 -22.696 17.707 1.00 17.12 667 SER A C 1
ATOM 4991 O O . SER A 1 667 ? 37.667 -23.211 18.843 1.00 14.76 667 SER A O 1
ATOM 4994 N N . VAL A 1 668 ? 36.652 -22.350 17.027 1.00 15.61 668 VAL A N 1
ATOM 4995 C CA . VAL A 1 668 ? 35.337 -22.633 17.616 1.00 15.21 668 VAL A CA 1
ATOM 4996 C C . VAL A 1 668 ? 34.568 -23.391 16.562 1.00 16.37 668 VAL A C 1
ATOM 4997 O O . VAL A 1 668 ? 33.952 -22.789 15.668 1.00 18.81 668 VAL A O 1
ATOM 5001 N N . PRO A 1 669 ? 34.653 -24.724 16.600 1.00 15.99 669 PRO A N 1
ATOM 5002 C CA . PRO A 1 669 ? 34.086 -25.464 15.455 1.00 17.17 669 PRO A CA 1
ATOM 5003 C C . PRO A 1 669 ? 32.568 -25.286 15.271 1.00 17.24 669 PRO A C 1
ATOM 5004 O O . PRO A 1 669 ? 32.115 -25.294 14.121 1.00 16.74 669 PRO A O 1
ATOM 5008 N N . SER A 1 670 ? 31.801 -25.073 16.350 1.00 16.09 670 SER A N 1
ATOM 5009 C CA . SER A 1 670 ? 30.374 -24.874 16.164 1.00 17.30 670 SER A CA 1
ATOM 5010 C C . SER A 1 670 ? 30.081 -23.605 15.319 1.00 18.49 670 SER A C 1
ATOM 5011 O O . SER A 1 670 ? 28.965 -23.481 14.746 1.00 17.61 670 SER A O 1
ATOM 5014 N N . LEU A 1 671 ? 31.081 -22.697 15.184 1.00 17.40 671 LEU A N 1
ATOM 5015 C CA . LEU A 1 671 ? 30.845 -21.503 14.360 1.00 17.78 671 LEU A CA 1
ATOM 5016 C C . LEU A 1 671 ? 31.612 -21.555 13.066 1.00 17.75 671 LEU A C 1
ATOM 5017 O O . LEU A 1 671 ? 31.692 -20.552 12.336 1.00 19.27 671 LEU A O 1
ATOM 5022 N N . GLY A 1 672 ? 32.231 -22.688 12.801 1.00 17.77 672 GLY A N 1
ATOM 5023 C CA . GLY A 1 672 ? 33.205 -22.807 11.690 1.00 19.21 672 GLY A CA 1
ATOM 5024 C C . GLY A 1 672 ? 34.339 -21.752 11.787 1.00 19.78 672 GLY A C 1
ATOM 5025 O O . GLY A 1 672 ? 34.886 -21.307 10.793 1.00 20.75 672 GLY A O 1
ATOM 5026 N N . LEU A 1 673 ? 34.691 -21.359 12.998 1.00 20.88 673 LEU A N 1
ATOM 5027 C CA . LEU A 1 673 ? 35.416 -20.109 13.196 1.00 20.17 673 LEU A CA 1
ATOM 5028 C C . LEU A 1 673 ? 36.844 -20.305 13.658 1.00 20.34 673 LEU A C 1
ATOM 5029 O O . LEU A 1 673 ? 37.077 -21.019 14.631 1.00 20.10 673 LEU A O 1
ATOM 5037 N N . THR A 1 674 ? 37.776 -19.604 13.017 1.00 20.99 674 THR A N 1
ATOM 5038 C CA . THR A 1 674 ? 39.131 -19.502 13.528 1.00 21.48 674 THR A CA 1
ATOM 5039 C C . THR A 1 674 ? 39.460 -18.034 13.722 1.00 21.44 674 THR A C 1
ATOM 5040 O O . THR A 1 674 ? 39.222 -17.248 12.851 1.00 22.47 674 THR A O 1
ATOM 5044 N N . ALA A 1 675 ? 40.039 -17.660 14.853 1.00 21.35 675 ALA A N 1
ATOM 5045 C CA . ALA A 1 675 ? 40.331 -16.243 15.095 1.00 21.42 675 ALA A CA 1
ATOM 5046 C C . ALA A 1 675 ? 41.682 -16.128 15.804 1.00 21.35 675 ALA A C 1
ATOM 5047 O O . ALA A 1 675 ? 41.993 -16.905 16.718 1.00 20.30 675 ALA A O 1
ATOM 5049 N N . ALA A 1 676 ? 42.481 -15.164 15.352 1.00 20.28 676 ALA A N 1
ATOM 5050 C CA . ALA A 1 676 ? 43.841 -15.013 15.869 1.00 20.27 676 ALA A CA 1
ATOM 5051 C C . ALA A 1 676 ? 44.295 -13.551 15.901 1.00 18.54 676 ALA A C 1
ATOM 5052 O O . ALA A 1 676 ? 44.165 -12.815 14.911 1.00 18.54 676 ALA A O 1
ATOM 5054 N N . ASN A 1 677 ? 44.820 -13.143 17.041 1.00 17.59 677 ASN A N 1
ATOM 5055 C CA . ASN A 1 677 ? 45.554 -11.893 17.149 1.00 16.35 677 ASN A CA 1
ATOM 5056 C C . ASN A 1 677 ? 47.055 -12.220 17.120 1.00 16.81 677 ASN A C 1
ATOM 5057 O O . ASN A 1 677 ? 47.578 -12.844 18.053 1.00 17.39 677 ASN A O 1
ATOM 5062 N N . PHE A 1 678 ? 47.728 -11.797 16.049 1.00 17.37 678 PHE A N 1
ATOM 5063 C CA . PHE A 1 678 ? 49.178 -12.008 15.878 1.00 17.72 678 PHE A CA 1
ATOM 5064 C C . PHE A 1 678 ? 49.891 -10.764 16.317 1.00 18.58 678 PHE A C 1
ATOM 5065 O O . PHE A 1 678 ? 49.868 -9.736 15.626 1.00 17.95 678 PHE A O 1
ATOM 5073 N N . TRP A 1 679 ? 50.500 -10.840 17.489 1.00 19.35 679 TRP A N 1
ATOM 5074 C CA . TRP A 1 679 ? 51.249 -9.722 18.015 1.00 20.65 679 TRP A CA 1
ATOM 5075 C C . TRP A 1 679 ? 52.511 -9.424 17.187 1.00 21.11 679 TRP A C 1
ATOM 5076 O O . TRP A 1 679 ? 53.043 -8.317 17.222 1.00 20.67 679 TRP A O 1
ATOM 5087 N N . GLN A 1 680 ? 52.944 -10.401 16.412 1.00 22.82 680 GLN A N 1
ATOM 5088 C CA . GLN A 1 680 ? 54.038 -10.203 15.426 1.00 24.68 680 GLN A CA 1
ATOM 5089 C C . GLN A 1 680 ? 53.824 -11.275 14.411 1.00 24.18 680 GLN A C 1
ATOM 5090 O O . GLN A 1 680 ? 52.869 -12.087 14.578 1.00 25.02 680 GLN A O 1
ATOM 5096 N N . ALA A 1 681 ? 54.681 -11.310 13.390 1.00 23.30 681 ALA A N 1
ATOM 5097 C CA . ALA A 1 681 ? 54.668 -12.374 12.391 1.00 24.01 681 ALA A CA 1
ATOM 5098 C C . ALA A 1 681 ? 54.712 -13.711 13.094 1.00 24.23 681 ALA A C 1
ATOM 5099 O O . ALA A 1 681 ? 55.297 -13.824 14.156 1.00 24.30 681 ALA A O 1
ATOM 5101 N N . GLY A 1 682 ? 54.103 -14.733 12.491 1.00 25.95 682 GLY A N 1
ATOM 5102 C CA . GLY A 1 682 ? 53.927 -15.988 13.199 1.00 25.04 682 GLY A CA 1
ATOM 5103 C C . GLY A 1 682 ? 52.815 -16.823 12.624 1.00 25.80 682 GLY A C 1
ATOM 5104 O O . GLY A 1 682 ? 52.199 -16.489 11.593 1.00 25.40 682 GLY A O 1
ATOM 5105 N N A THR A 1 683 ? 52.584 -17.960 13.278 0.50 26.06 683 THR A N 1
ATOM 5106 N N B THR A 1 683 ? 52.530 -17.917 13.320 0.50 25.88 683 THR A N 1
ATOM 5107 C CA A THR A 1 683 ? 51.577 -18.905 12.868 0.50 26.38 683 THR A CA 1
ATOM 5108 C CA B THR A 1 683 ? 51.542 -18.863 12.889 0.50 26.07 683 THR A CA 1
ATOM 5109 C C A THR A 1 683 ? 50.810 -19.381 14.100 0.50 26.08 683 THR A C 1
ATOM 5110 C C B THR A 1 683 ? 50.803 -19.377 14.110 0.50 25.91 683 THR A C 1
ATOM 5111 O O A THR A 1 683 ? 51.368 -19.463 15.215 0.50 26.19 683 THR A O 1
ATOM 5112 O O B THR A 1 683 ? 51.361 -19.468 15.224 0.50 26.01 683 THR A O 1
ATOM 5119 N N . ALA A 1 684 ? 49.528 -19.672 13.902 1.00 25.46 684 ALA A N 1
ATOM 5120 C CA . ALA A 1 684 ? 48.668 -20.201 14.963 1.00 25.42 684 ALA A CA 1
ATOM 5121 C C . ALA A 1 684 ? 47.649 -21.151 14.284 1.00 25.38 684 ALA A C 1
ATOM 5122 O O . ALA A 1 684 ? 46.937 -20.747 13.380 1.00 25.22 684 ALA A O 1
ATOM 5124 N N . GLY A 1 685 ? 47.607 -22.421 14.668 1.00 24.90 685 GLY A N 1
ATOM 5125 C CA . GLY A 1 685 ? 46.745 -23.347 13.953 1.00 24.11 685 GLY A CA 1
ATOM 5126 C C . GLY A 1 685 ? 46.962 -23.239 12.430 1.00 24.05 685 GLY A C 1
ATOM 5127 O O . GLY A 1 685 ? 48.092 -23.302 11.962 1.00 24.11 685 GLY A O 1
ATOM 5128 N N . PRO A 1 686 ? 45.875 -23.021 11.648 1.00 22.86 686 PRO A N 1
ATOM 5129 C CA . PRO A 1 686 ? 46.002 -23.001 10.208 1.00 22.50 686 PRO A CA 1
ATOM 5130 C C . PRO A 1 686 ? 46.306 -21.592 9.666 1.00 22.52 686 PRO A C 1
ATOM 5131 O O . PRO A 1 686 ? 46.195 -21.364 8.474 1.00 21.41 686 PRO A O 1
ATOM 5135 N N . LEU A 1 687 ? 46.690 -20.655 10.532 1.00 22.11 687 LEU A N 1
ATOM 5136 C CA . LEU A 1 687 ? 46.867 -19.299 10.050 1.00 22.03 687 LEU A CA 1
ATOM 5137 C C . LEU A 1 687 ? 48.327 -18.892 10.224 1.00 22.62 687 LEU A C 1
ATOM 5138 O O . LEU A 1 687 ? 48.927 -19.166 11.250 1.00 22.51 687 LEU A O 1
ATOM 5143 N N . THR A 1 688 ? 48.856 -18.211 9.218 1.00 22.73 688 THR A N 1
ATOM 5144 C CA . THR A 1 688 ? 50.170 -17.620 9.280 1.00 24.03 688 THR A CA 1
ATOM 5145 C C . THR A 1 688 ? 50.076 -16.194 8.770 1.00 22.94 688 THR A C 1
ATOM 5146 O O . THR A 1 688 ? 49.349 -15.919 7.832 1.00 23.12 688 THR A O 1
ATOM 5150 N N . THR A 1 689 ? 50.835 -15.305 9.391 1.00 23.10 689 THR A N 1
ATOM 5151 C CA . THR A 1 689 ? 50.945 -13.952 8.928 1.00 25.11 689 THR A CA 1
ATOM 5152 C C . THR A 1 689 ? 52.439 -13.505 8.861 1.00 24.92 689 THR A C 1
ATOM 5153 O O . THR A 1 689 ? 53.240 -13.931 9.672 1.00 25.35 689 THR A O 1
ATOM 5157 N N . THR A 1 690 ? 52.784 -12.608 7.952 1.00 25.20 690 THR A N 1
ATOM 5158 C CA . THR A 1 690 ? 54.147 -11.987 7.965 1.00 25.19 690 THR A CA 1
ATOM 5159 C C . THR A 1 690 ? 54.262 -10.712 8.819 1.00 25.78 690 THR A C 1
ATOM 5160 O O . THR A 1 690 ? 55.359 -10.099 8.920 1.00 27.21 690 THR A O 1
ATOM 5164 N N . ALA A 1 691 ? 53.166 -10.273 9.452 1.00 24.07 691 ALA A N 1
ATOM 5165 C CA . ALA A 1 691 ? 53.244 -9.064 10.316 1.00 21.98 691 ALA A CA 1
ATOM 5166 C C . ALA A 1 691 ? 52.084 -9.068 11.291 1.00 22.01 691 ALA A C 1
ATOM 5167 O O . ALA A 1 691 ? 51.106 -9.785 11.060 1.00 22.60 691 ALA A O 1
ATOM 5169 N N . GLY A 1 692 ? 52.169 -8.275 12.355 1.00 20.35 692 GLY A N 1
ATOM 5170 C CA . GLY A 1 692 ? 51.082 -8.208 13.327 1.00 20.00 692 GLY A CA 1
ATOM 5171 C C . GLY A 1 692 ? 49.769 -7.866 12.625 1.00 20.28 692 GLY A C 1
ATOM 5172 O O . GLY A 1 692 ? 49.702 -6.955 11.781 1.00 19.71 692 GLY A O 1
ATOM 5173 N N . ALA A 1 693 ? 48.729 -8.639 12.944 1.00 19.47 693 ALA A N 1
ATOM 5174 C CA . ALA A 1 693 ? 47.502 -8.577 12.254 1.00 18.63 693 ALA A CA 1
ATOM 5175 C C . ALA A 1 693 ? 46.452 -9.308 13.091 1.00 19.70 693 ALA A C 1
ATOM 5176 O O . ALA A 1 693 ? 46.805 -10.102 14.024 1.00 19.88 693 ALA A O 1
ATOM 5178 N N . SER A 1 694 ? 45.177 -9.010 12.800 1.00 18.82 694 SER A N 1
ATOM 5179 C CA . SER A 1 694 ? 44.049 -9.711 13.404 1.00 19.12 694 SER A CA 1
ATOM 5180 C C . SER A 1 694 ? 43.279 -10.396 12.261 1.00 19.18 694 SER A C 1
ATOM 5181 O O . SER A 1 694 ? 43.064 -9.787 11.186 1.00 18.79 694 SER A O 1
ATOM 5184 N N . VAL A 1 695 ? 42.949 -11.677 12.454 1.00 17.88 695 VAL A N 1
ATOM 5185 C CA . VAL A 1 695 ? 42.444 -12.476 11.361 1.00 17.38 695 VAL A CA 1
ATOM 5186 C C . VAL A 1 695 ? 41.284 -13.297 11.859 1.00 19.17 695 VAL A C 1
ATOM 5187 O O . VAL A 1 695 ? 41.317 -13.887 12.948 1.00 20.39 695 VAL A O 1
ATOM 5191 N N . LEU A 1 696 ? 40.260 -13.375 11.036 1.00 20.24 696 LEU A N 1
ATOM 5192 C CA . LEU A 1 696 ? 39.059 -14.053 11.399 1.00 21.41 696 LEU A CA 1
ATOM 5193 C C . LEU A 1 696 ? 38.701 -14.827 10.165 1.00 21.60 696 LEU A C 1
ATOM 5194 O O . LEU A 1 696 ? 38.573 -14.231 9.085 1.00 18.55 696 LEU A O 1
ATOM 5199 N N . VAL A 1 697 ? 38.617 -16.159 10.334 1.00 21.67 697 VAL A N 1
ATOM 5200 C CA . VAL A 1 697 ? 38.161 -17.058 9.283 1.00 23.79 697 VAL A CA 1
ATOM 5201 C C . VAL A 1 697 ? 36.827 -17.745 9.664 1.00 24.38 697 VAL A C 1
ATOM 5202 O O . VAL A 1 697 ? 36.674 -18.304 10.748 1.00 23.22 697 VAL A O 1
ATOM 5206 N N A ARG A 1 698 ? 35.881 -17.696 8.744 0.50 25.23 698 ARG A N 1
ATOM 5207 N N B ARG A 1 698 ? 35.870 -17.714 8.753 0.50 25.01 698 ARG A N 1
ATOM 5208 C CA A ARG A 1 698 ? 34.591 -18.325 8.996 0.50 27.25 698 ARG A CA 1
ATOM 5209 C CA B ARG A 1 698 ? 34.551 -18.282 9.050 0.50 26.77 698 ARG A CA 1
ATOM 5210 C C A ARG A 1 698 ? 34.196 -19.218 7.848 0.50 27.27 698 ARG A C 1
ATOM 5211 C C B ARG A 1 698 ? 34.146 -19.195 7.890 0.50 27.03 698 ARG A C 1
ATOM 5212 O O A ARG A 1 698 ? 34.020 -18.754 6.726 0.50 26.74 698 ARG A O 1
ATOM 5213 O O B ARG A 1 698 ? 33.946 -18.715 6.779 0.50 26.56 698 ARG A O 1
ATOM 5228 N N . ARG A 1 699 ? 34.079 -20.504 8.135 1.00 27.86 699 ARG A N 1
ATOM 5229 C CA . ARG A 1 699 ? 33.645 -21.464 7.113 1.00 30.60 699 ARG A CA 1
ATOM 5230 C C . ARG A 1 699 ? 32.124 -21.645 7.221 1.00 32.18 699 ARG A C 1
ATOM 5231 O O . ARG A 1 699 ? 31.607 -21.859 8.317 1.00 31.32 699 ARG A O 1
ATOM 5239 N N . ARG A 1 700 ? 31.443 -21.615 6.077 1.00 34.85 700 ARG A N 1
ATOM 5240 C CA . ARG A 1 700 ? 29.986 -21.823 5.986 1.00 38.78 700 ARG A CA 1
ATOM 5241 C C . ARG A 1 700 ? 29.697 -22.774 4.834 1.00 39.09 700 ARG A C 1
ATOM 5242 O O . ARG A 1 700 ? 29.533 -22.345 3.651 1.00 39.44 700 ARG A O 1
ATOM 5250 N N . GLY A 1 701 ? 29.691 -24.058 5.159 1.00 39.39 701 GLY A N 1
ATOM 5251 C CA . GLY A 1 701 ? 29.490 -25.102 4.162 1.00 39.60 701 GLY A CA 1
ATOM 5252 C C . GLY A 1 701 ? 30.642 -25.230 3.204 1.00 38.91 701 GLY A C 1
ATOM 5253 O O . GLY A 1 701 ? 31.696 -25.717 3.563 1.00 39.63 701 GLY A O 1
ATOM 5254 N N . ARG A 1 702 ? 30.443 -24.747 1.995 1.00 38.01 702 ARG A N 1
ATOM 5255 C CA . ARG A 1 702 ? 31.408 -24.925 0.911 1.00 36.22 702 ARG A CA 1
ATOM 5256 C C . ARG A 1 702 ? 32.148 -23.641 0.600 1.00 33.45 702 ARG A C 1
ATOM 5257 O O . ARG A 1 702 ? 32.910 -23.558 -0.365 1.00 27.45 702 ARG A O 1
ATOM 5259 N N . THR A 1 703 ? 31.900 -22.611 1.403 1.00 29.95 703 THR A N 1
ATOM 5260 C CA . THR A 1 703 ? 32.587 -21.351 1.219 1.00 28.62 703 THR A CA 1
ATOM 5261 C C . THR A 1 703 ? 33.183 -20.906 2.544 1.00 27.11 703 THR A C 1
ATOM 5262 O O . THR A 1 703 ? 32.854 -21.403 3.583 1.00 24.84 703 THR A O 1
ATOM 5266 N N . ALA A 1 704 ? 34.085 -19.958 2.482 1.00 26.35 704 ALA A N 1
ATOM 5267 C CA . ALA A 1 704 ? 34.634 -19.388 3.677 1.00 26.57 704 ALA A CA 1
ATOM 5268 C C . ALA A 1 704 ? 34.954 -17.919 3.353 1.00 26.50 704 ALA A C 1
ATOM 5269 O O . ALA A 1 704 ? 35.276 -17.566 2.211 1.00 25.55 704 ALA A O 1
ATOM 5271 N N . THR A 1 705 ? 34.889 -17.081 4.367 1.00 26.19 705 THR A N 1
ATOM 5272 C CA . THR A 1 705 ? 35.311 -15.731 4.197 1.00 27.95 705 THR A CA 1
ATOM 5273 C C . THR A 1 705 ? 36.432 -15.491 5.213 1.00 26.55 705 THR A C 1
ATOM 5274 O O . THR A 1 705 ? 36.382 -15.963 6.336 1.00 26.08 705 THR A O 1
ATOM 5278 N N . LEU A 1 706 ? 37.461 -14.787 4.778 1.00 27.08 706 LEU A N 1
ATOM 5279 C CA . LEU A 1 706 ? 38.637 -14.563 5.573 1.00 26.87 706 LEU A CA 1
ATOM 5280 C C . LEU A 1 706 ? 38.695 -13.055 5.718 1.00 27.15 706 LEU A C 1
ATOM 5281 O O . LEU A 1 706 ? 38.566 -12.343 4.744 1.00 28.27 706 LEU A O 1
ATOM 5286 N N . ARG A 1 707 ? 38.800 -12.587 6.951 1.00 25.34 707 ARG A N 1
ATOM 5287 C CA . ARG A 1 707 ? 38.922 -11.190 7.289 1.00 24.15 707 ARG A CA 1
ATOM 5288 C C . ARG A 1 707 ? 40.198 -10.873 8.076 1.00 23.25 707 ARG A C 1
ATOM 5289 O O . ARG A 1 707 ? 40.600 -11.607 8.995 1.00 21.48 707 ARG A O 1
ATOM 5297 N N . VAL A 1 708 ? 40.842 -9.760 7.710 1.00 23.02 708 VAL A N 1
ATOM 5298 C CA . VAL A 1 708 ? 42.140 -9.395 8.252 1.00 21.77 708 VAL A CA 1
ATOM 5299 C C . VAL A 1 708 ? 42.267 -7.882 8.405 1.00 21.56 708 VAL A C 1
ATOM 5300 O O . VAL A 1 708 ? 41.923 -7.099 7.508 1.00 20.03 708 VAL A O 1
ATOM 5304 N N . SER A 1 709 ? 42.725 -7.466 9.579 1.00 21.25 709 SER A N 1
ATOM 5305 C CA . SER A 1 709 ? 43.033 -6.075 9.788 1.00 20.43 709 SER A CA 1
ATOM 5306 C C . SER A 1 709 ? 44.472 -5.994 10.282 1.00 21.17 709 SER A C 1
ATOM 5307 O O . SER A 1 709 ? 45.070 -7.010 10.687 1.00 21.12 709 SER A O 1
ATOM 5310 N N . GLU A 1 710 ? 45.022 -4.778 10.276 1.00 21.42 710 GLU A N 1
ATOM 5311 C CA . GLU A 1 710 ? 46.362 -4.512 10.777 1.00 20.13 710 GLU A CA 1
ATOM 5312 C C . GLU A 1 710 ? 46.289 -3.484 11.916 1.00 20.30 710 GLU A C 1
ATOM 5313 O O . GLU A 1 710 ? 46.427 -2.282 11.689 1.00 20.82 710 GLU A O 1
ATOM 5319 N N . PRO A 1 711 ? 46.107 -3.934 13.167 1.00 20.07 711 PRO A N 1
ATOM 5320 C CA . PRO A 1 711 ? 45.986 -2.944 14.238 1.00 19.98 711 PRO A CA 1
ATOM 5321 C C . PRO A 1 711 ? 47.210 -2.076 14.500 1.00 20.96 711 PRO A C 1
ATOM 5322 O O . PRO A 1 711 ? 47.011 -0.946 15.005 1.00 20.87 711 PRO A O 1
ATOM 5326 N N . PRO A 1 712 ? 48.443 -2.559 14.159 1.00 20.24 712 PRO A N 1
ATOM 5327 C CA . PRO A 1 712 ? 49.558 -1.654 14.395 1.00 20.86 712 PRO A CA 1
ATOM 5328 C C . PRO A 1 712 ? 49.528 -0.451 13.462 1.00 22.79 712 PRO A C 1
ATOM 5329 O O . PRO A 1 712 ? 50.126 0.555 13.788 1.00 22.42 712 PRO A O 1
ATOM 5333 N N . ARG A 1 713 ? 48.783 -0.545 12.366 1.00 23.11 713 ARG A N 1
ATOM 5334 C CA . ARG A 1 713 ? 48.477 0.620 11.541 1.00 24.89 713 ARG A CA 1
ATOM 5335 C C . ARG A 1 713 ? 49.755 1.216 10.885 1.00 25.94 713 ARG A C 1
ATOM 5336 O O . ARG A 1 713 ? 49.862 2.436 10.718 1.00 26.04 713 ARG A O 1
ATOM 5344 N N . THR A 1 714 ? 50.715 0.354 10.547 1.00 26.09 714 THR A N 1
ATOM 5345 C CA . THR A 1 714 ? 51.902 0.789 9.809 1.00 25.57 714 THR A CA 1
ATOM 5346 C C . THR A 1 714 ? 51.510 1.054 8.367 1.00 26.44 714 THR A C 1
ATOM 5347 O O . THR A 1 714 ? 52.125 1.856 7.693 1.00 27.02 714 THR A O 1
ATOM 5351 N N . GLY A 1 715 ? 50.511 0.333 7.884 1.00 26.22 715 GLY A N 1
ATOM 5352 C CA . GLY A 1 715 ? 50.082 0.466 6.544 1.00 26.51 715 GLY A CA 1
ATOM 5353 C C . GLY A 1 715 ? 50.935 -0.343 5.596 1.00 27.88 715 GLY A C 1
ATOM 5354 O O . GLY A 1 715 ? 50.638 -0.395 4.415 1.00 29.12 715 GLY A O 1
ATOM 5355 N N . GLU A 1 716 ? 51.969 -0.993 6.100 1.00 27.91 716 GLU A N 1
ATOM 5356 C CA . GLU A 1 716 ? 52.811 -1.878 5.292 1.00 29.45 716 GLU A CA 1
ATOM 5357 C C . GLU A 1 716 ? 52.098 -3.161 4.873 1.00 29.35 716 GLU A C 1
ATOM 5358 O O . GLU A 1 716 ? 51.401 -3.797 5.723 1.00 29.46 716 GLU A O 1
ATOM 5364 N N . ALA A 1 717 ? 52.259 -3.534 3.596 1.00 26.82 717 ALA A N 1
ATOM 5365 C CA . ALA A 1 717 ? 51.711 -4.771 3.092 1.00 27.26 717 ALA A CA 1
ATOM 5366 C C . ALA A 1 717 ? 52.158 -6.000 3.900 1.00 26.68 717 ALA A C 1
ATOM 5367 O O . ALA A 1 717 ? 53.287 -6.068 4.352 1.00 27.18 717 ALA A O 1
ATOM 5369 N N . LEU A 1 718 ? 51.245 -6.952 4.123 1.00 25.90 718 LEU A N 1
ATOM 5370 C CA . LEU A 1 718 ? 51.589 -8.196 4.805 1.00 24.15 718 LEU A CA 1
ATOM 5371 C C . LEU A 1 718 ? 50.900 -9.338 4.074 1.00 24.38 718 LEU A C 1
ATOM 5372 O O . LEU A 1 718 ? 49.961 -9.104 3.297 1.00 23.21 718 LEU A O 1
ATOM 5377 N N . GLU A 1 719 ? 51.377 -10.570 4.297 1.00 23.83 719 GLU A N 1
ATOM 5378 C CA . GLU A 1 719 ? 50.721 -11.713 3.723 1.00 25.11 719 GLU A CA 1
ATOM 5379 C C . GLU A 1 719 ? 50.120 -12.621 4.775 1.00 24.42 719 GLU A C 1
ATOM 5380 O O . GLU A 1 719 ? 50.619 -12.731 5.915 1.00 23.30 719 GLU A O 1
ATOM 5386 N N . ILE A 1 720 ? 49.028 -13.267 4.359 1.00 24.61 720 ILE A N 1
ATOM 5387 C CA . ILE A 1 720 ? 48.291 -14.234 5.168 1.00 24.38 720 ILE A CA 1
ATOM 5388 C C . ILE A 1 720 ? 48.227 -15.570 4.412 1.00 24.16 720 ILE A C 1
ATOM 5389 O O . ILE A 1 720 ? 47.925 -15.606 3.196 1.00 22.84 720 ILE A O 1
ATOM 5394 N N . VAL A 1 721 ? 48.497 -16.654 5.128 1.00 24.22 721 VAL A N 1
ATOM 5395 C CA . VAL A 1 721 ? 48.222 -17.997 4.591 1.00 24.47 721 VAL A CA 1
ATOM 5396 C C . VAL A 1 721 ? 47.259 -18.677 5.524 1.00 24.21 721 VAL A C 1
ATOM 5397 O O . VAL A 1 721 ? 47.399 -18.613 6.776 1.00 24.43 721 VAL A O 1
ATOM 5401 N N . TRP A 1 722 ? 46.286 -19.322 4.920 1.00 24.61 722 TRP A N 1
ATOM 5402 C CA . TRP A 1 722 ? 45.275 -20.103 5.629 1.00 25.45 722 TRP A CA 1
ATOM 5403 C C . TRP A 1 722 ? 45.349 -21.486 5.048 1.00 26.75 722 TRP A C 1
ATOM 5404 O O . TRP A 1 722 ? 44.986 -21.722 3.882 1.00 26.00 722 TRP A O 1
ATOM 5415 N N . ASP A 1 723 ? 45.833 -22.389 5.877 1.00 28.30 723 ASP A N 1
ATOM 5416 C CA . ASP A 1 723 ? 46.096 -23.773 5.517 1.00 29.38 723 ASP A CA 1
ATOM 5417 C C . ASP A 1 723 ? 44.807 -24.654 5.379 1.00 28.04 723 ASP A C 1
ATOM 5418 O O . ASP A 1 723 ? 44.444 -25.457 6.240 1.00 28.26 723 ASP A O 1
ATOM 5423 N N . HIS A 1 724 ? 44.102 -24.455 4.295 1.00 26.52 724 HIS A N 1
ATOM 5424 C CA . HIS A 1 724 ? 42.861 -25.157 4.012 1.00 25.66 724 HIS A CA 1
ATOM 5425 C C . HIS A 1 724 ? 42.718 -25.150 2.485 1.00 25.26 724 HIS A C 1
ATOM 5426 O O . HIS A 1 724 ? 42.861 -24.109 1.854 1.00 24.57 724 HIS A O 1
ATOM 5433 N N . PRO A 1 725 ? 42.453 -26.316 1.895 1.00 25.54 725 PRO A N 1
ATOM 5434 C CA . PRO A 1 725 ? 42.326 -26.324 0.429 1.00 26.31 725 PRO A CA 1
ATOM 5435 C C . PRO A 1 725 ? 41.198 -25.392 -0.035 1.00 26.97 725 PRO A C 1
ATOM 5436 O O . PRO A 1 725 ? 40.122 -25.326 0.586 1.00 25.62 725 PRO A O 1
ATOM 5440 N N A VAL A 1 726 ? 41.460 -24.674 -1.129 0.50 27.14 726 VAL A N 1
ATOM 5441 N N B VAL A 1 726 ? 41.467 -24.643 -1.092 0.50 27.64 726 VAL A N 1
ATOM 5442 C CA A VAL A 1 726 ? 40.583 -23.604 -1.624 0.50 27.52 726 VAL A CA 1
ATOM 5443 C CA B VAL A 1 726 ? 40.498 -23.702 -1.615 0.50 28.52 726 VAL A CA 1
ATOM 5444 C C A VAL A 1 726 ? 40.579 -23.581 -3.144 0.50 28.87 726 VAL A C 1
ATOM 5445 C C B VAL A 1 726 ? 40.553 -23.826 -3.118 0.50 29.51 726 VAL A C 1
ATOM 5446 O O A VAL A 1 726 ? 41.652 -23.426 -3.755 0.50 28.23 726 VAL A O 1
ATOM 5447 O O B VAL A 1 726 ? 41.625 -24.052 -3.693 0.50 28.99 726 VAL A O 1
ATOM 5454 N N . GLY A 1 727 ? 39.383 -23.714 -3.738 1.00 29.65 727 GLY A N 1
ATOM 5455 C CA . GLY A 1 727 ? 39.223 -23.860 -5.167 1.00 31.38 727 GLY A CA 1
ATOM 5456 C C . GLY A 1 727 ? 39.351 -22.543 -5.910 1.00 33.81 727 GLY A C 1
ATOM 5457 O O . GLY A 1 727 ? 40.242 -22.402 -6.786 1.00 35.59 727 GLY A O 1
ATOM 5458 N N . ALA A 1 728 ? 38.497 -21.578 -5.578 1.00 34.00 728 ALA A N 1
ATOM 5459 C CA . ALA A 1 728 ? 38.434 -20.320 -6.315 1.00 34.07 728 ALA A CA 1
ATOM 5460 C C . ALA A 1 728 ? 38.067 -19.206 -5.358 1.00 34.93 728 ALA A C 1
ATOM 5461 O O . ALA A 1 728 ? 37.620 -19.477 -4.256 1.00 34.97 728 ALA A O 1
ATOM 5463 N N . VAL A 1 729 ? 38.266 -17.951 -5.782 1.00 35.76 729 VAL A N 1
ATOM 5464 C CA . VAL A 1 729 ? 37.964 -16.816 -4.992 1.00 35.41 729 VAL A CA 1
ATOM 5465 C C . VAL A 1 729 ? 36.722 -16.245 -5.590 1.00 36.98 729 VAL A C 1
ATOM 5466 O O . VAL A 1 729 ? 36.696 -15.976 -6.778 1.00 38.58 729 VAL A O 1
ATOM 5470 N N . LEU A 1 730 ? 35.681 -16.080 -4.767 1.00 37.32 730 LEU A N 1
ATOM 5471 C CA . LEU A 1 730 ? 34.400 -15.521 -5.184 1.00 36.67 730 LEU A CA 1
ATOM 5472 C C . LEU A 1 730 ? 34.487 -14.012 -5.163 1.00 37.19 730 LEU A C 1
ATOM 5473 O O . LEU A 1 730 ? 33.910 -13.352 -6.000 1.00 36.66 730 LEU A O 1
ATOM 5478 N N . ARG A 1 731 ? 35.181 -13.468 -4.176 1.00 37.15 731 ARG A N 1
ATOM 5479 C CA . ARG A 1 731 ? 35.415 -12.053 -4.145 1.00 38.20 731 ARG A CA 1
ATOM 5480 C C . ARG A 1 731 ? 36.537 -11.617 -3.198 1.00 37.23 731 ARG A C 1
ATOM 5481 O O . ARG A 1 731 ? 36.928 -12.352 -2.287 1.00 37.96 731 ARG A O 1
ATOM 5489 N N . ALA A 1 732 ? 37.103 -10.449 -3.467 1.00 36.54 732 ALA A N 1
ATOM 5490 C CA . ALA A 1 732 ? 38.159 -9.877 -2.607 1.00 35.90 732 ALA A CA 1
ATOM 5491 C C . ALA A 1 732 ? 38.111 -8.369 -2.680 1.00 34.78 732 ALA A C 1
ATOM 5492 O O . ALA A 1 732 ? 37.817 -7.807 -3.744 1.00 34.87 732 ALA A O 1
ATOM 5494 N N . ASP A 1 733 ? 38.345 -7.722 -1.547 1.00 33.25 733 ASP A N 1
ATOM 5495 C CA . ASP A 1 733 ? 38.478 -6.273 -1.517 1.00 32.60 733 ASP A CA 1
ATOM 5496 C C . ASP A 1 733 ? 39.632 -5.896 -2.430 1.00 32.67 733 ASP A C 1
ATOM 5497 O O . ASP A 1 733 ? 40.562 -6.679 -2.609 1.00 31.12 733 ASP A O 1
ATOM 5502 N N . GLU A 1 734 ? 39.562 -4.694 -2.997 1.00 33.24 734 GLU A N 1
ATOM 5503 C CA . GLU A 1 734 ? 40.623 -4.130 -3.858 1.00 34.13 734 GLU A CA 1
ATOM 5504 C C . GLU A 1 734 ? 41.985 -4.078 -3.153 1.00 33.79 734 GLU A C 1
ATOM 5505 O O . GLU A 1 734 ? 43.009 -4.095 -3.797 1.00 35.66 734 GLU A O 1
ATOM 5507 N N . THR A 1 735 ? 41.990 -4.014 -1.831 1.00 32.91 735 THR A N 1
ATOM 5508 C CA . THR A 1 735 ? 43.210 -4.070 -1.020 1.00 31.44 735 THR A CA 1
ATOM 5509 C C . THR A 1 735 ? 43.778 -5.471 -0.818 1.00 31.81 735 THR A C 1
ATOM 5510 O O . THR A 1 735 ? 44.810 -5.609 -0.153 1.00 32.87 735 THR A O 1
ATOM 5514 N N . VAL A 1 736 ? 43.111 -6.512 -1.332 1.00 31.66 736 VAL A N 1
ATOM 5515 C CA . VAL A 1 736 ? 43.508 -7.900 -1.095 1.00 31.59 736 VAL A CA 1
ATOM 5516 C C . VAL A 1 736 ? 43.962 -8.486 -2.415 1.00 33.24 736 VAL A C 1
ATOM 5517 O O . VAL A 1 736 ? 43.162 -8.600 -3.344 1.00 33.39 736 VAL A O 1
ATOM 5521 N N . GLU A 1 737 ? 45.242 -8.834 -2.516 1.00 33.50 737 GLU A N 1
ATOM 5522 C CA . GLU A 1 737 ? 45.720 -9.567 -3.682 1.00 34.36 737 GLU A CA 1
ATOM 5523 C C . GLU A 1 737 ? 45.802 -11.066 -3.380 1.00 33.75 737 GLU A C 1
ATOM 5524 O O . GLU A 1 737 ? 46.358 -11.457 -2.368 1.00 34.08 737 GLU A O 1
ATOM 5530 N N . ILE A 1 738 ? 45.300 -11.893 -4.293 1.00 34.13 738 ILE A N 1
ATOM 5531 C CA . ILE A 1 738 ? 45.357 -13.344 -4.182 1.00 34.02 738 ILE A CA 1
ATOM 5532 C C . ILE A 1 738 ? 46.682 -13.841 -4.738 1.00 34.38 738 ILE A C 1
ATOM 5533 O O . ILE A 1 738 ? 46.963 -13.618 -5.903 1.00 34.02 738 ILE A O 1
ATOM 5538 N N . LEU A 1 739 ? 47.470 -14.539 -3.930 1.00 34.25 739 LEU A N 1
ATOM 5539 C CA . LEU A 1 739 ? 48.757 -15.031 -4.427 1.00 35.48 739 LEU A CA 1
ATOM 5540 C C . LEU A 1 739 ? 48.709 -16.486 -4.830 1.00 35.26 739 LEU A C 1
ATOM 5541 O O . LEU A 1 739 ? 49.368 -16.866 -5.791 1.00 37.37 739 LEU A O 1
ATOM 5546 N N . ALA A 1 740 ? 47.931 -17.292 -4.121 1.00 33.91 740 ALA A N 1
ATOM 5547 C CA . ALA A 1 740 ? 47.788 -18.698 -4.458 1.00 32.26 740 ALA A CA 1
ATOM 5548 C C . ALA A 1 740 ? 46.475 -19.279 -3.882 1.00 31.89 740 ALA A C 1
ATOM 5549 O O . ALA A 1 740 ? 45.973 -18.884 -2.800 1.00 30.82 740 ALA A O 1
ATOM 5551 N N . THR A 1 741 ? 45.951 -20.251 -4.607 1.00 30.63 741 THR A N 1
ATOM 5552 C CA . THR A 1 741 ? 44.874 -21.058 -4.109 1.00 31.21 741 THR A CA 1
ATOM 5553 C C . THR A 1 741 ? 45.371 -22.481 -4.335 1.00 31.44 741 THR A C 1
ATOM 5554 O O . THR A 1 741 ? 46.484 -22.660 -4.759 1.00 32.01 741 THR A O 1
ATOM 5558 N N . GLY A 1 742 ? 44.550 -23.478 -4.069 1.00 31.13 742 GLY A N 1
ATOM 5559 C CA . GLY A 1 742 ? 44.958 -24.828 -4.273 1.00 30.95 742 GLY A CA 1
ATOM 5560 C C . GLY A 1 742 ? 44.982 -25.548 -2.966 1.00 31.31 742 GLY A C 1
ATOM 5561 O O . GLY A 1 742 ? 43.928 -25.821 -2.376 1.00 31.95 742 GLY A O 1
ATOM 5562 N N . ARG A 1 743 ? 46.172 -25.848 -2.488 1.00 30.85 743 ARG A N 1
ATOM 5563 C CA . ARG A 1 743 ? 46.250 -26.598 -1.247 1.00 32.46 743 ARG A CA 1
ATOM 5564 C C . ARG A 1 743 ? 46.011 -25.644 -0.060 1.00 31.25 743 ARG A C 1
ATOM 5565 O O . ARG A 1 743 ? 45.622 -26.072 1.039 1.00 30.89 743 ARG A O 1
ATOM 5573 N N . ARG A 1 744 ? 46.260 -24.358 -0.280 1.00 29.65 744 ARG A N 1
ATOM 5574 C CA . ARG A 1 744 ? 46.026 -23.345 0.771 1.00 29.32 744 ARG A CA 1
ATOM 5575 C C . ARG A 1 744 ? 45.770 -21.960 0.164 1.00 27.98 744 ARG A C 1
ATOM 5576 O O . ARG A 1 744 ? 46.069 -21.708 -0.995 1.00 28.06 744 ARG A O 1
ATOM 5584 N N . LEU A 1 745 ? 45.224 -21.066 0.961 1.00 27.04 745 LEU A N 1
ATOM 5585 C CA . LEU A 1 745 ? 44.963 -19.739 0.519 1.00 25.69 745 LEU A CA 1
ATOM 5586 C C . LEU A 1 745 ? 46.131 -18.838 0.927 1.00 26.38 745 LEU A C 1
ATOM 5587 O O . LEU A 1 745 ? 46.506 -18.794 2.101 1.00 26.41 745 LEU A O 1
ATOM 5592 N N . HIS A 1 746 ? 46.664 -18.090 -0.030 1.00 26.31 746 HIS A N 1
ATOM 5593 C CA . HIS A 1 746 ? 47.788 -17.181 0.214 1.00 26.57 746 HIS A CA 1
ATOM 5594 C C . HIS A 1 746 ? 47.416 -15.785 -0.295 1.00 25.66 746 HIS A C 1
ATOM 5595 O O . HIS A 1 746 ? 47.153 -15.622 -1.485 1.00 25.49 746 HIS A O 1
ATOM 5602 N N . LEU A 1 747 ? 47.392 -14.796 0.601 1.00 25.25 747 LEU A N 1
ATOM 5603 C CA . LEU A 1 747 ? 46.946 -13.416 0.280 1.00 26.03 747 LEU A CA 1
ATOM 5604 C C . LEU A 1 747 ? 48.011 -12.429 0.621 1.00 25.88 747 LEU A C 1
ATOM 5605 O O . LEU A 1 747 ? 48.772 -12.655 1.564 1.00 25.69 747 LEU A O 1
ATOM 5610 N N . ARG A 1 748 ? 47.993 -11.305 -0.093 1.00 26.27 748 ARG A N 1
ATOM 5611 C CA . ARG A 1 748 ? 48.742 -10.144 0.286 1.00 28.36 748 ARG A CA 1
ATOM 5612 C C . ARG A 1 748 ? 47.741 -8.988 0.445 1.00 28.28 748 ARG A C 1
ATOM 5613 O O . ARG A 1 748 ? 46.860 -8.781 -0.432 1.00 29.08 748 ARG A O 1
ATOM 5621 N N . VAL A 1 749 ? 47.867 -8.237 1.534 1.00 26.80 749 VAL A N 1
ATOM 5622 C CA . VAL A 1 749 ? 46.911 -7.202 1.810 1.00 28.11 749 VAL A CA 1
ATOM 5623 C C . VAL A 1 749 ? 47.563 -5.863 2.081 1.00 27.45 749 VAL A C 1
ATOM 5624 O O . VAL A 1 749 ? 48.371 -5.740 2.998 1.00 28.18 749 VAL A O 1
ATOM 5628 N N A THR A 1 750 ? 47.077 -4.868 1.410 0.50 26.56 750 THR A N 1
ATOM 5629 N N B THR A 1 750 ? 47.194 -4.844 1.308 0.50 27.10 750 THR A N 1
ATOM 5630 C CA A THR A 1 750 ? 47.552 -3.524 1.686 0.50 25.80 750 THR A CA 1
ATOM 5631 C CA B THR A 1 750 ? 47.574 -3.464 1.650 0.50 26.78 750 THR A CA 1
ATOM 5632 C C A THR A 1 750 ? 46.601 -2.859 2.662 0.50 25.71 750 THR A C 1
ATOM 5633 C C B THR A 1 750 ? 46.562 -2.952 2.664 0.50 26.18 750 THR A C 1
ATOM 5634 O O A THR A 1 750 ? 45.527 -2.393 2.292 0.50 26.41 750 THR A O 1
ATOM 5635 O O B THR A 1 750 ? 45.397 -2.678 2.315 0.50 26.81 750 THR A O 1
ATOM 5642 N N . PRO A 1 751 ? 46.977 -2.873 3.925 1.00 25.33 751 PRO A N 1
ATOM 5643 C CA . PRO A 1 751 ? 46.013 -2.756 5.026 1.00 24.79 751 PRO A CA 1
ATOM 5644 C C . PRO A 1 751 ? 45.494 -1.378 5.395 1.00 24.81 751 PRO A C 1
ATOM 5645 O O . PRO A 1 751 ? 44.475 -1.324 6.078 1.00 24.66 751 PRO A O 1
ATOM 5649 N N . GLY A 1 752 ? 46.142 -0.289 4.963 1.00 24.33 752 GLY A N 1
ATOM 5650 C CA . GLY A 1 752 ? 45.770 1.057 5.405 1.00 21.78 752 GLY A CA 1
ATOM 5651 C C . GLY A 1 752 ? 46.219 1.336 6.819 1.00 22.64 752 GLY A C 1
ATOM 5652 O O . GLY A 1 752 ? 46.934 0.541 7.408 1.00 21.01 752 GLY A O 1
ATOM 5653 N N . VAL A 1 753 ? 45.822 2.476 7.366 1.00 21.38 753 VAL A N 1
ATOM 5654 C CA . VAL A 1 753 ? 46.325 2.882 8.647 1.00 21.28 753 VAL A CA 1
ATOM 5655 C C . VAL A 1 753 ? 45.227 3.198 9.629 1.00 21.93 753 VAL A C 1
ATOM 5656 O O . VAL A 1 753 ? 45.475 3.760 10.658 1.00 21.89 753 VAL A O 1
ATOM 5660 N N . VAL A 1 754 ? 44.013 2.784 9.328 1.00 21.98 754 VAL A N 1
ATOM 5661 C CA . VAL A 1 754 ? 42.929 2.890 10.308 1.00 23.13 754 VAL A CA 1
ATOM 5662 C C . VAL A 1 754 ? 42.306 1.563 10.815 1.00 23.14 754 VAL A C 1
ATOM 5663 O O . VAL A 1 754 ? 41.222 1.553 11.390 1.00 23.53 754 VAL A O 1
ATOM 5667 N N . CYS A 1 755 ? 43.000 0.436 10.605 1.00 23.50 755 CYS A N 1
ATOM 5668 C CA . CYS A 1 755 ? 42.572 -0.834 11.140 1.00 21.89 755 CYS A CA 1
ATOM 5669 C C . CYS A 1 755 ? 41.219 -1.229 10.569 1.00 22.94 755 CYS A C 1
ATOM 5670 O O . CYS A 1 755 ? 40.309 -1.666 11.298 1.00 21.54 755 CYS A O 1
ATOM 5673 N N . THR A 1 756 ? 41.094 -1.053 9.263 1.00 23.13 756 THR A N 1
ATOM 5674 C CA . THR A 1 756 ? 39.915 -1.530 8.517 1.00 23.80 756 THR A CA 1
ATOM 5675 C C . THR A 1 756 ? 40.063 -3.015 8.358 1.00 23.19 756 THR A C 1
ATOM 5676 O O . THR A 1 756 ? 41.183 -3.489 8.190 1.00 21.88 756 THR A O 1
ATOM 5680 N N . THR A 1 757 ? 38.931 -3.733 8.328 1.00 23.22 757 THR A N 1
ATOM 5681 C CA . THR A 1 757 ? 38.910 -5.136 8.116 1.00 22.73 757 THR A CA 1
ATOM 5682 C C . THR A 1 757 ? 38.729 -5.375 6.631 1.00 24.81 757 THR A C 1
ATOM 5683 O O . THR A 1 757 ? 37.738 -4.935 6.033 1.00 25.38 757 THR A O 1
ATOM 5687 N N . HIS A 1 758 ? 39.666 -6.122 6.054 1.00 24.33 758 HIS A N 1
ATOM 5688 C CA . HIS A 1 758 ? 39.627 -6.434 4.655 1.00 25.19 758 HIS A CA 1
ATOM 5689 C C . HIS A 1 758 ? 39.148 -7.872 4.496 1.00 26.23 758 HIS A C 1
ATOM 5690 O O . HIS A 1 758 ? 39.515 -8.754 5.289 1.00 26.68 758 HIS A O 1
ATOM 5697 N N . GLU A 1 759 ? 38.349 -8.116 3.478 1.00 27.68 759 GLU A N 1
ATOM 5698 C CA . GLU A 1 759 ? 37.749 -9.438 3.328 1.00 31.06 759 GLU A CA 1
ATOM 5699 C C . GLU A 1 759 ? 38.006 -10.052 2.002 1.00 30.84 759 GLU A C 1
ATOM 5700 O O . GLU A 1 759 ? 38.373 -9.376 1.056 1.00 30.97 759 GLU A O 1
ATOM 5706 N N . CYS A 1 760 ? 37.827 -11.361 1.983 1.00 31.59 760 CYS A N 1
ATOM 5707 C CA . CYS A 1 760 ? 38.119 -12.235 0.875 1.00 32.86 760 CYS A CA 1
ATOM 5708 C C . CYS A 1 760 ? 37.147 -13.426 1.074 1.00 33.17 760 CYS A C 1
ATOM 5709 O O . CYS A 1 760 ? 37.076 -14.004 2.198 1.00 33.32 760 CYS A O 1
ATOM 5712 N N . GLU A 1 761 ? 36.401 -13.798 0.031 1.00 32.70 761 GLU A N 1
ATOM 5713 C CA . GLU A 1 761 ? 35.484 -14.929 0.144 1.00 31.88 761 GLU A CA 1
ATOM 5714 C C . GLU A 1 761 ? 35.901 -15.980 -0.837 1.00 29.89 761 GLU A C 1
ATOM 5715 O O . GLU A 1 761 ? 36.218 -15.657 -1.982 1.00 30.48 761 GLU A O 1
ATOM 5721 N N . VAL A 1 762 ? 35.927 -17.241 -0.424 1.00 28.86 762 VAL A N 1
ATOM 5722 C CA . VAL A 1 762 ? 36.452 -18.300 -1.328 1.00 27.91 762 VAL A CA 1
ATOM 5723 C C . VAL A 1 762 ? 35.644 -19.567 -1.312 1.00 28.28 762 VAL A C 1
ATOM 5724 O O . VAL A 1 762 ? 34.930 -19.827 -0.354 1.00 28.66 762 VAL A O 1
ATOM 5728 N N . THR A 1 763 ? 35.780 -20.359 -2.370 1.00 29.24 763 THR A N 1
ATOM 5729 C CA . THR A 1 763 ? 35.161 -21.699 -2.466 1.00 31.37 763 THR A CA 1
ATOM 5730 C C . THR A 1 763 ? 36.112 -22.736 -1.894 1.00 30.60 763 THR A C 1
ATOM 5731 O O . THR A 1 763 ? 37.312 -22.702 -2.188 1.00 30.72 763 THR A O 1
ATOM 5735 N N . LEU A 1 764 ? 35.591 -23.650 -1.079 1.00 29.54 764 LEU A N 1
ATOM 5736 C CA . LEU A 1 764 ? 36.460 -24.635 -0.442 1.00 29.91 764 LEU A CA 1
ATOM 5737 C C . LEU A 1 764 ? 36.599 -25.902 -1.244 1.00 30.99 764 LEU A C 1
ATOM 5738 O O . LEU A 1 764 ? 35.668 -26.304 -1.961 1.00 31.05 764 LEU A O 1
ATOM 5743 N N . SER A 1 765 ? 37.757 -26.521 -1.125 1.00 31.77 765 SER A N 1
ATOM 5744 C CA . SER A 1 765 ? 37.951 -27.880 -1.574 1.00 32.96 765 SER A CA 1
ATOM 5745 C C . SER A 1 765 ? 38.267 -28.743 -0.367 1.00 33.58 765 SER A C 1
ATOM 5746 O O . SER A 1 765 ? 38.416 -29.946 -0.556 1.00 34.46 765 SER A O 1
#

CATH classification: 1.50.10.100 (+2 more: 2.70.98.10, 2.60.220.10)

Organism: Streptomyces coelicolor (strain ATCC BAA-471 / A3(2) / M145) (NCBI:txid100226)